Protein AF-A0A7Z8PBB7-F1 (afdb_monomer_lite)

Secondary structure (DSSP, 8-state):
-HHHHHHHHHHHTS-TTT--GGGSTTS-SHHHHHHHHHHHHHHHT-HHHHHHHHHHHHHHHHHHHHHHHHHHHHHHHHHHHHHHHHHTHHHHHHHHHHHHTSTT---HHHHGGGSTTHHHHHHHHHHHHHHHHHHHHHHS--HHHHHHHTSPPSSGGGGGS-GGGHHHHHHHHHHS-HHHHHHHHHHTTSTTHHHHHHHHHHHHHHTT-HHHHHHHHHHHHTTSTTSPPPHHHHHHH--SS-S-TTT-SSTTGGGSHHHHHHS-S---SSHHHHHHHHHHHHHHHHTT----S---SHHHHHHHT---HHHHHHHHHHHHHHTT---EEEEEEEETTEEEEEEEEEEE-STT--EEEEE-TTSS--PPEETT----TT-TTTEEEEEEEEE-SSSEEEEEEEE-SSTTTTEEEE---TTSTT-SS-EEEE---

Sequence (433 aa):
MKELEQKLEPLLAVDVNELALDRISDGTSWPARCLTNLRNAHEQGDAAAIGHWQAEYQAALEWARDLIAWGHLLAQNQLSNLDFQQANSELFQAMVPAYKNLRGGYNPNSHVGRFPAGTNGLYGIW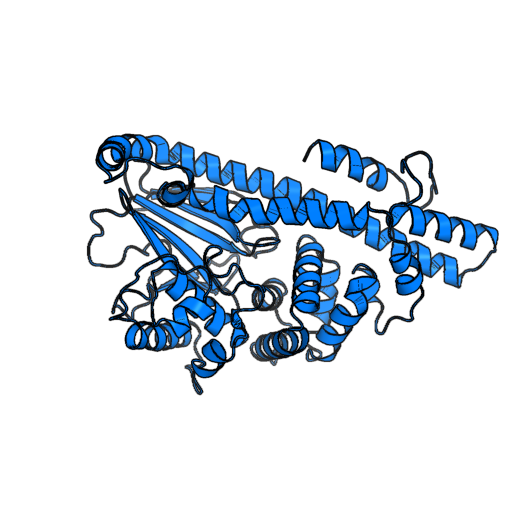NWLEVERQADLLLAPDAQWEELARQPFAHPSVLAVPPPYRASAAQIRQALPPNAQATWEEALSAPYERSFVIAALARYQKVQALEQVADVMTLAAQQWPRQEIPLWALMDALPWRAGDSFAGMEWADRFSPAVSKLMPQRLPNQKPQRFAALHQLVYNRYQQCEYSGLVLTLREALQRNSMDCIRVTDLYGALWRNMGQAGFLPIRQIRAGMGHTIAGLILHPGDRGEVIISMDGMIAENRPRRWPDTAGGGQSGELVCNELFYRGLDGYVFLEGVIVRGSQAGTRIQAAVPWLPGRQEATRSNLDR

pLDDT: mean 86.03, std 11.66, range [42.38, 97.44]

Radius of gyration: 23.0 Å; chains: 1; bounding box: 54×48×70 Å

Structure (mmCIF, N/CA/C/O backbone):
data_AF-A0A7Z8PBB7-F1
#
_entry.id   AF-A0A7Z8PBB7-F1
#
loop_
_atom_site.group_PDB
_atom_site.id
_atom_site.type_symbol
_atom_site.label_atom_id
_atom_site.label_alt_id
_atom_site.label_comp_id
_atom_site.label_asym_id
_atom_site.label_entity_id
_atom_site.label_seq_id
_atom_site.pdbx_PDB_ins_code
_atom_site.Cartn_x
_atom_site.Cartn_y
_atom_site.Cartn_z
_atom_site.occupancy
_atom_site.B_iso_or_equiv
_atom_site.auth_seq_id
_atom_site.auth_comp_id
_atom_site.auth_asym_id
_atom_site.auth_atom_id
_atom_site.pdbx_PDB_model_num
ATOM 1 N N . MET A 1 1 ? 7.089 15.741 9.913 1.00 61.34 1 MET A N 1
ATOM 2 C CA . MET A 1 1 ? 7.617 14.765 10.898 1.00 61.34 1 MET A CA 1
ATOM 3 C C . MET A 1 1 ? 7.914 15.326 12.264 1.00 61.34 1 MET A C 1
ATOM 5 O O . MET A 1 1 ? 7.158 14.979 13.148 1.00 61.34 1 MET A O 1
ATOM 9 N N . LYS A 1 2 ? 8.903 16.205 12.465 1.00 65.19 2 LYS A N 1
ATOM 10 C CA . LYS A 1 2 ? 9.155 16.761 13.812 1.00 65.19 2 LYS A CA 1
ATOM 11 C C . LYS A 1 2 ? 7.915 17.398 14.450 1.00 65.19 2 LYS A C 1
ATOM 13 O O . LYS A 1 2 ? 7.659 17.199 15.623 1.00 65.19 2 LYS A O 1
ATOM 18 N N . GLU A 1 3 ? 7.114 18.108 13.657 1.00 69.38 3 GLU A N 1
ATOM 19 C CA . GLU A 1 3 ? 5.833 18.660 14.116 1.00 69.38 3 GLU A CA 1
ATOM 20 C C . GLU A 1 3 ? 4.801 17.569 14.457 1.00 69.38 3 GLU A C 1
ATOM 22 O O . GLU A 1 3 ? 4.049 17.704 15.415 1.00 69.38 3 GLU A O 1
ATOM 27 N N . LEU A 1 4 ? 4.777 16.468 13.700 1.00 67.06 4 LEU A N 1
ATOM 28 C CA . LEU A 1 4 ? 3.883 15.338 13.951 1.00 67.06 4 LEU A CA 1
ATOM 29 C C . LEU A 1 4 ? 4.285 14.591 15.229 1.00 67.06 4 LEU A C 1
ATOM 31 O O . LEU A 1 4 ? 3.428 14.300 16.052 1.00 67.06 4 LEU A O 1
ATOM 35 N N . GLU A 1 5 ? 5.580 14.335 15.419 1.00 68.94 5 GLU A N 1
ATOM 36 C CA . GLU A 1 5 ? 6.134 13.779 16.658 1.00 68.94 5 GLU A CA 1
ATOM 37 C C . GLU A 1 5 ? 5.790 14.686 17.840 1.00 68.94 5 GLU A C 1
ATOM 39 O O . GLU A 1 5 ? 5.210 14.221 18.808 1.00 68.94 5 GLU A O 1
ATOM 44 N N . GLN A 1 6 ? 5.999 15.999 17.725 1.00 74.69 6 GLN A N 1
ATOM 45 C CA . GLN A 1 6 ? 5.619 16.953 18.772 1.00 74.69 6 GLN A CA 1
ATOM 46 C C . GLN A 1 6 ? 4.121 16.924 19.115 1.00 74.69 6 GLN A C 1
ATOM 48 O O . GLN A 1 6 ? 3.767 17.149 20.270 1.00 74.69 6 GLN A O 1
ATOM 53 N N . LYS A 1 7 ? 3.243 16.649 18.141 1.00 70.69 7 LYS A N 1
ATOM 54 C CA . LYS A 1 7 ? 1.792 16.525 18.360 1.00 70.69 7 LYS A CA 1
ATOM 55 C C . LYS A 1 7 ? 1.391 15.165 18.945 1.00 70.69 7 LYS A C 1
ATOM 57 O O . LYS A 1 7 ? 0.469 15.113 19.753 1.00 70.69 7 LYS A O 1
ATOM 62 N N . LEU A 1 8 ? 2.050 14.075 18.544 1.00 70.38 8 LEU A N 1
ATOM 63 C CA . LEU A 1 8 ? 1.659 12.706 18.902 1.00 70.38 8 LEU A CA 1
ATOM 64 C C . LEU A 1 8 ? 2.425 12.130 20.104 1.00 70.38 8 LEU A C 1
ATOM 66 O O . LEU A 1 8 ? 1.839 11.393 20.890 1.00 70.38 8 LEU A O 1
ATOM 70 N N . GLU A 1 9 ? 3.703 12.456 20.293 1.00 72.06 9 GLU A N 1
ATOM 71 C CA . GLU A 1 9 ? 4.516 11.977 21.424 1.00 72.06 9 GLU A CA 1
ATOM 72 C C . GLU A 1 9 ? 3.904 12.295 22.797 1.00 72.06 9 GLU A C 1
ATOM 74 O O . GLU A 1 9 ? 3.925 11.408 23.655 1.00 72.06 9 GLU A O 1
ATOM 79 N N . PRO A 1 10 ? 3.290 13.475 23.034 1.00 68.25 10 PRO A N 1
ATOM 80 C CA . PRO A 1 10 ? 2.608 13.739 24.296 1.00 68.25 10 PRO A CA 1
ATOM 81 C C . PRO A 1 10 ? 1.477 12.748 24.589 1.00 68.25 10 PRO A C 1
ATOM 83 O O . PRO A 1 10 ? 1.296 12.394 25.750 1.00 68.25 10 PRO A O 1
ATOM 86 N N . LEU A 1 11 ? 0.769 12.252 23.560 1.00 58.66 11 LEU A N 1
ATOM 87 C CA . LEU A 1 11 ? -0.264 11.214 23.705 1.00 58.66 11 LEU A CA 1
ATOM 88 C C . LEU A 1 11 ? 0.345 9.881 24.152 1.00 58.66 11 LEU A C 1
ATOM 90 O O . LEU A 1 11 ? -0.246 9.154 24.944 1.00 58.66 11 LEU A O 1
ATOM 94 N N . LEU A 1 12 ? 1.538 9.558 23.648 1.00 60.19 12 LEU A N 1
ATOM 95 C CA . LEU A 1 12 ? 2.221 8.293 23.922 1.00 60.19 12 LEU A CA 1
ATOM 96 C C . LEU A 1 12 ? 2.935 8.261 25.273 1.00 60.19 12 LEU A C 1
ATOM 98 O O . LEU A 1 12 ? 3.215 7.178 25.783 1.00 60.19 12 LEU A O 1
ATOM 102 N N . ALA A 1 13 ? 3.224 9.431 25.840 1.00 58.62 13 ALA A N 1
ATOM 103 C CA . ALA A 1 13 ? 3.846 9.591 27.149 1.00 58.62 13 ALA A CA 1
ATOM 104 C C . ALA A 1 13 ? 2.844 9.540 28.319 1.00 58.62 13 ALA A C 1
ATOM 106 O O . ALA A 1 13 ? 3.256 9.716 29.467 1.00 58.62 13 ALA A O 1
ATOM 107 N N . VAL A 1 14 ? 1.547 9.357 28.047 1.00 54.78 14 VAL A N 1
ATOM 108 C CA . VAL A 1 14 ? 0.510 9.168 29.070 1.00 54.78 14 VAL A CA 1
ATOM 109 C C . VAL A 1 14 ? 0.409 7.677 29.378 1.00 54.78 14 VAL A C 1
ATOM 111 O O . VAL A 1 14 ? 0.014 6.889 28.517 1.00 54.78 14 VAL A O 1
ATOM 114 N N . ASP A 1 15 ? 0.746 7.282 30.608 1.00 55.44 15 ASP A N 1
ATOM 115 C CA . ASP A 1 15 ? 0.354 5.965 31.105 1.00 55.44 15 ASP A CA 1
ATOM 116 C C . ASP A 1 15 ? -1.181 5.914 31.120 1.00 55.44 15 ASP A C 1
ATOM 118 O O . ASP A 1 15 ? -1.840 6.802 31.667 1.00 55.44 15 ASP A O 1
ATOM 122 N N . VAL A 1 16 ? -1.758 4.882 30.502 1.00 55.69 16 VAL A N 1
ATOM 123 C CA . VAL A 1 16 ? -3.211 4.657 30.466 1.00 55.69 16 VAL A CA 1
ATOM 124 C C . VAL A 1 16 ? -3.789 4.608 31.889 1.00 55.69 16 VAL A C 1
ATOM 126 O O . VAL A 1 16 ? -4.949 4.960 32.091 1.00 55.69 16 VAL A O 1
ATOM 129 N N . ASN A 1 17 ? -2.965 4.256 32.881 1.00 51.62 17 ASN A N 1
ATOM 130 C CA . ASN A 1 17 ? -3.328 4.234 34.294 1.00 51.62 17 ASN A CA 1
ATOM 131 C C . ASN A 1 17 ? -3.241 5.603 34.996 1.00 51.62 17 ASN A C 1
ATOM 133 O O . ASN A 1 17 ? -3.815 5.757 36.071 1.00 51.62 17 ASN A O 1
ATOM 137 N N . GLU A 1 18 ? -2.548 6.597 34.430 1.00 53.00 18 GLU A N 1
ATOM 138 C CA . GLU A 1 18 ? -2.312 7.891 35.094 1.00 53.00 18 GLU A CA 1
ATOM 139 C C . GLU A 1 18 ? -3.319 8.996 34.715 1.00 53.00 18 GLU A C 1
ATOM 141 O O . GLU A 1 18 ? -3.301 10.056 35.334 1.00 53.00 18 GLU A O 1
ATOM 146 N N . LEU A 1 19 ? -4.241 8.772 33.762 1.00 54.50 19 LEU A N 1
ATOM 147 C CA . LEU A 1 19 ? -5.365 9.676 33.409 1.00 54.50 19 LEU A CA 1
ATOM 148 C C . LEU A 1 19 ? -5.005 11.186 33.300 1.00 54.50 19 LEU A C 1
ATOM 150 O O . LEU A 1 19 ? -5.842 12.066 33.553 1.00 54.50 19 LEU A O 1
ATOM 154 N N . ALA A 1 20 ? -3.765 11.503 32.913 1.00 51.34 20 ALA A N 1
ATOM 155 C CA . ALA A 1 20 ? -3.217 12.859 32.922 1.00 51.34 20 ALA A CA 1
ATOM 156 C C . ALA A 1 20 ? -3.634 13.654 31.666 1.00 51.34 20 ALA A C 1
ATOM 158 O O . ALA A 1 20 ? -2.981 13.593 30.625 1.00 51.34 20 ALA A O 1
ATOM 159 N N . LEU A 1 21 ? -4.730 14.416 31.778 1.00 48.84 21 LEU A N 1
ATOM 160 C CA . LEU A 1 21 ? -5.301 15.252 30.705 1.00 48.84 21 LEU A CA 1
ATOM 161 C C . LEU A 1 21 ? -4.411 16.436 30.292 1.00 48.84 21 LEU A C 1
ATOM 163 O O . LEU A 1 21 ? -4.517 16.908 29.162 1.00 48.84 21 LEU A O 1
ATOM 167 N N . ASP A 1 22 ? -3.522 16.898 31.173 1.00 49.25 22 ASP A N 1
ATOM 168 C CA . ASP A 1 22 ? -2.782 18.164 31.030 1.00 49.25 22 ASP A CA 1
ATOM 169 C C . ASP A 1 22 ? -1.828 18.202 29.819 1.00 49.25 22 ASP A C 1
ATOM 171 O O . ASP A 1 22 ? -1.250 19.241 29.502 1.00 49.25 22 ASP A O 1
ATOM 175 N N . ARG A 1 23 ? -1.648 17.064 29.135 1.00 51.09 23 ARG A N 1
ATOM 176 C CA . ARG A 1 23 ? -0.753 16.892 27.983 1.00 51.09 23 ARG A CA 1
ATOM 177 C C . ARG A 1 23 ? -1.466 16.833 26.627 1.00 51.09 23 ARG A C 1
ATOM 179 O O . ARG A 1 23 ? -0.775 16.791 25.613 1.00 51.09 23 ARG A O 1
ATOM 186 N N . ILE A 1 24 ? -2.805 16.851 26.578 1.00 55.78 24 ILE A N 1
ATOM 187 C CA . ILE A 1 24 ? -3.575 16.800 25.320 1.00 55.78 24 ILE A CA 1
ATOM 188 C C . ILE A 1 24 ? -4.295 18.140 25.111 1.00 55.78 24 ILE A C 1
ATOM 190 O O . ILE A 1 24 ? -5.337 18.405 25.702 1.00 55.78 24 ILE A O 1
ATOM 194 N N . SER A 1 25 ? -3.704 19.011 24.291 1.00 51.03 25 SER A N 1
ATOM 195 C CA . SER A 1 25 ? -3.831 20.476 24.380 1.00 51.03 25 SER A CA 1
ATOM 196 C C . SER A 1 25 ? -5.176 21.125 24.006 1.00 51.03 25 SER A C 1
ATOM 198 O O . SER A 1 25 ? -5.250 22.350 24.013 1.00 51.03 25 SER A O 1
ATOM 200 N N . ASP A 1 26 ? -6.238 20.379 23.696 1.00 64.12 26 ASP A N 1
ATOM 201 C CA . ASP A 1 26 ? -7.548 20.985 23.389 1.00 64.12 26 ASP A CA 1
ATOM 202 C C . ASP A 1 26 ? -8.783 20.234 23.915 1.00 64.12 26 ASP A C 1
ATOM 204 O O . ASP A 1 26 ? -9.884 20.775 23.851 1.00 64.12 26 ASP A O 1
ATOM 208 N N . GLY A 1 27 ? -8.643 19.018 24.461 1.00 67.56 27 GLY A N 1
ATOM 209 C CA . GLY A 1 27 ? -9.782 18.224 24.950 1.00 67.56 27 GLY A CA 1
ATOM 210 C C . GLY A 1 27 ? -10.764 17.743 23.866 1.00 67.56 27 GLY A C 1
ATOM 211 O O . GLY A 1 27 ? -11.771 17.117 24.191 1.00 67.56 27 GLY A O 1
ATOM 212 N N . THR A 1 28 ? -10.505 18.027 22.587 1.00 81.12 28 THR A N 1
ATOM 213 C CA . THR A 1 28 ? -11.471 17.835 21.493 1.00 81.12 28 THR A CA 1
ATOM 214 C C . THR A 1 28 ? -11.091 16.760 20.481 1.00 81.12 28 THR A C 1
ATOM 216 O O . THR A 1 28 ? -11.995 16.247 19.811 1.00 81.12 28 THR A O 1
ATOM 219 N N . SER A 1 29 ? -9.809 16.394 20.406 1.00 89.12 29 SER A N 1
ATOM 220 C CA . SER A 1 29 ? -9.313 15.266 19.604 1.00 89.12 29 SER A CA 1
ATOM 221 C C . SER A 1 29 ? -9.924 13.920 20.015 1.00 89.12 29 SER A C 1
ATOM 223 O O . SER A 1 29 ? -10.420 13.758 21.136 1.00 89.12 29 SER A O 1
ATOM 225 N N . TRP A 1 30 ? -9.853 12.916 19.133 1.00 92.25 30 TRP A N 1
ATOM 226 C CA . TRP A 1 30 ? -10.399 11.591 19.435 1.00 92.25 30 TRP A CA 1
ATOM 227 C C . TRP A 1 30 ? -9.779 10.936 20.685 1.00 92.25 30 TRP A C 1
ATOM 229 O O . TRP A 1 30 ? -10.544 10.539 21.572 1.00 92.25 30 TRP A O 1
ATOM 239 N N . PRO A 1 31 ? -8.438 10.888 20.856 1.00 91.62 31 PRO A N 1
ATOM 240 C CA . PRO A 1 31 ? -7.832 10.392 22.093 1.00 91.62 31 PRO A CA 1
ATOM 241 C C . PRO A 1 31 ? -8.311 11.147 23.342 1.00 91.62 31 PRO A C 1
ATOM 243 O O . PRO A 1 31 ? -8.623 10.522 24.355 1.00 91.62 31 PRO A O 1
ATOM 246 N N . ALA A 1 32 ? -8.427 12.480 23.273 1.00 89.62 32 ALA A N 1
ATOM 247 C CA . ALA A 1 32 ? -8.876 13.293 24.404 1.00 89.62 32 ALA A CA 1
ATOM 248 C C . ALA A 1 32 ? -10.331 13.005 24.801 1.00 89.62 32 ALA A C 1
ATOM 250 O O . ALA A 1 32 ? -10.655 12.952 25.991 1.00 89.62 32 ALA A O 1
ATOM 251 N N . ARG A 1 33 ? -11.207 12.779 23.815 1.00 90.75 33 ARG A N 1
ATOM 252 C CA . ARG A 1 33 ? -12.607 12.394 24.044 1.00 90.75 33 ARG A CA 1
ATOM 253 C C . ARG A 1 33 ? -12.724 11.013 24.667 1.00 90.75 33 ARG A C 1
ATOM 255 O O . ARG A 1 33 ? -13.506 10.848 25.603 1.00 90.75 33 ARG A O 1
ATOM 262 N N . CYS A 1 34 ? -11.941 10.044 24.194 1.00 92.62 34 CYS A N 1
ATOM 263 C CA . CYS A 1 34 ? -11.902 8.708 24.791 1.00 92.62 34 CYS A CA 1
ATOM 264 C C . CYS A 1 34 ? -11.470 8.785 26.257 1.00 92.62 34 CYS A C 1
ATOM 266 O O . CYS A 1 34 ? -12.134 8.231 27.128 1.00 92.62 34 CYS A O 1
ATOM 268 N N . LEU A 1 35 ? -10.408 9.545 26.540 1.00 91.00 35 LEU A N 1
ATOM 269 C CA . LEU A 1 35 ? -9.891 9.729 27.893 1.00 91.00 35 LEU A CA 1
ATOM 270 C C . LEU A 1 35 ? -10.889 10.455 28.810 1.00 91.00 35 LEU A C 1
ATOM 272 O O . LEU A 1 35 ? -11.085 10.055 29.955 1.00 91.00 35 LEU A O 1
ATOM 276 N N . THR A 1 36 ? -11.562 11.493 28.307 1.00 90.69 36 THR A N 1
ATOM 277 C CA . THR A 1 36 ? -12.626 12.200 29.040 1.00 90.69 36 THR A CA 1
ATOM 278 C C . THR A 1 36 ? -13.779 11.260 29.389 1.00 90.69 36 THR A C 1
ATOM 280 O O . THR A 1 36 ? -14.215 11.213 30.538 1.00 90.69 36 THR A O 1
ATOM 283 N N . ASN A 1 37 ? -14.252 10.466 28.426 1.00 92.50 37 ASN A N 1
ATOM 284 C CA . ASN A 1 37 ? -15.328 9.508 28.666 1.00 92.50 37 ASN A CA 1
ATOM 285 C C . ASN A 1 37 ? -14.909 8.372 29.612 1.00 92.50 37 ASN A C 1
ATOM 287 O O . ASN A 1 37 ? -15.704 7.966 30.458 1.00 92.50 37 ASN A O 1
ATOM 291 N N . LEU A 1 38 ? -13.657 7.912 29.533 1.00 93.06 38 LEU A N 1
ATOM 292 C CA . LEU A 1 38 ? -13.091 6.943 30.471 1.00 93.06 38 LEU A CA 1
ATOM 293 C C . LEU A 1 38 ? -13.095 7.486 31.909 1.00 93.06 38 LEU A C 1
ATOM 295 O O . LEU A 1 38 ? -13.511 6.786 32.830 1.00 93.06 38 LEU A O 1
ATOM 299 N N . ARG A 1 39 ? -12.697 8.749 32.109 1.00 91.38 39 ARG A N 1
ATOM 300 C CA . ARG A 1 39 ? -12.752 9.410 33.425 1.00 91.38 39 ARG A CA 1
ATOM 301 C C . ARG A 1 39 ? -14.178 9.510 33.955 1.00 91.38 39 ARG A C 1
ATOM 303 O O . ARG A 1 39 ? -14.424 9.111 35.088 1.00 91.38 39 ARG A O 1
ATOM 310 N N . ASN A 1 40 ? -15.115 9.957 33.121 1.00 92.44 40 ASN A N 1
ATOM 311 C CA . ASN A 1 40 ? -16.527 10.038 33.497 1.00 92.44 40 ASN A CA 1
ATOM 312 C C . ASN A 1 40 ? -17.081 8.661 33.902 1.00 92.44 40 ASN A C 1
ATOM 314 O O . ASN A 1 40 ? -17.814 8.554 34.882 1.00 92.44 40 ASN A O 1
ATOM 318 N N . ALA A 1 41 ? -16.702 7.598 33.185 1.00 93.06 41 ALA A N 1
ATOM 319 C CA . ALA A 1 41 ? -17.097 6.231 33.514 1.00 93.06 41 ALA A CA 1
ATOM 320 C C . ALA A 1 41 ? -16.511 5.759 34.860 1.00 93.06 41 ALA A C 1
ATOM 322 O O . ALA A 1 41 ? -17.221 5.136 35.650 1.00 93.06 41 ALA A O 1
ATOM 323 N N . HIS A 1 42 ? -15.252 6.107 35.158 1.00 92.75 42 HIS A N 1
ATOM 324 C CA . HIS A 1 42 ? -14.634 5.855 36.464 1.00 92.75 42 HIS A CA 1
ATOM 325 C C . HIS A 1 42 ? -15.342 6.589 37.606 1.00 92.75 42 HIS A C 1
ATOM 327 O O . HIS A 1 42 ? -15.624 5.977 38.634 1.00 92.75 42 HIS A O 1
ATOM 333 N N . GLU A 1 43 ? -15.667 7.871 37.426 1.00 94.44 43 GLU A N 1
ATOM 334 C CA . GLU A 1 43 ? -16.387 8.676 38.423 1.00 94.44 43 GLU A CA 1
ATOM 335 C C . GLU A 1 43 ? -17.797 8.131 38.702 1.00 94.44 43 GLU A C 1
ATOM 337 O O . GLU A 1 43 ? -18.281 8.197 39.831 1.00 94.44 43 GLU A O 1
ATOM 342 N N . GLN A 1 44 ? -18.440 7.550 37.687 1.00 95.81 44 GLN A N 1
ATOM 343 C CA . GLN A 1 44 ? -19.770 6.944 37.787 1.00 95.81 44 GLN A CA 1
ATOM 344 C C . GLN A 1 44 ? -19.747 5.484 38.267 1.00 95.81 44 GLN A C 1
ATOM 346 O O . GLN A 1 44 ? -20.801 4.930 38.576 1.00 95.81 44 GLN A O 1
ATOM 351 N N . GLY A 1 45 ? -18.573 4.847 38.332 1.00 93.62 45 GLY A N 1
ATOM 352 C CA . GLY A 1 45 ? -18.445 3.426 38.661 1.00 93.62 45 GLY A CA 1
ATOM 353 C C . GLY A 1 45 ? -19.037 2.481 37.605 1.00 93.62 45 GLY A C 1
ATOM 354 O O . GLY A 1 45 ? -19.386 1.346 37.933 1.00 93.62 45 GLY A O 1
ATOM 355 N N . ASP A 1 46 ? -19.166 2.922 36.349 1.00 96.50 46 ASP A N 1
ATOM 356 C CA . ASP A 1 46 ? -19.706 2.110 35.254 1.00 96.50 46 ASP A CA 1
ATOM 357 C C . ASP A 1 46 ? -18.610 1.217 34.654 1.00 96.50 46 ASP A C 1
ATOM 359 O O . ASP A 1 46 ? -17.874 1.608 33.747 1.00 96.50 46 ASP A O 1
ATOM 363 N N . ALA A 1 47 ? -18.505 -0.014 35.160 1.00 93.44 47 ALA A N 1
ATOM 364 C CA . ALA A 1 47 ? -17.504 -0.986 34.719 1.00 93.44 47 ALA A CA 1
ATOM 365 C C . ALA A 1 47 ? -17.561 -1.300 33.212 1.00 93.44 47 ALA A C 1
ATOM 367 O O . ALA A 1 47 ? -16.519 -1.538 32.598 1.00 93.44 47 ALA A O 1
ATOM 368 N N . ALA A 1 48 ? -18.753 -1.298 32.609 1.00 92.56 48 ALA A N 1
ATOM 369 C CA . ALA A 1 48 ? -18.904 -1.584 31.186 1.00 92.56 48 ALA A CA 1
ATOM 370 C C . ALA A 1 48 ? -18.388 -0.413 30.340 1.00 92.56 48 ALA A C 1
ATOM 372 O O . ALA A 1 48 ? -17.622 -0.623 29.396 1.00 92.56 48 ALA A O 1
ATOM 373 N N . ALA A 1 49 ? -18.746 0.818 30.714 1.00 93.19 49 ALA A N 1
ATOM 374 C CA . ALA A 1 49 ? -18.241 2.015 30.054 1.00 93.19 49 ALA A CA 1
ATOM 375 C C . ALA A 1 49 ? -16.726 2.188 30.249 1.00 93.19 49 ALA A C 1
ATOM 377 O O . ALA A 1 49 ? -16.047 2.574 29.300 1.00 93.19 49 ALA A O 1
ATOM 378 N N . ILE A 1 50 ? -16.179 1.847 31.424 1.00 92.00 50 ILE A N 1
ATOM 379 C CA . ILE A 1 50 ? -14.726 1.855 31.672 1.00 92.00 50 ILE A CA 1
ATOM 380 C C . ILE A 1 50 ? -14.016 0.957 30.654 1.00 92.00 50 ILE A C 1
ATOM 382 O O . ILE A 1 50 ? -13.135 1.426 29.936 1.00 92.00 50 ILE A O 1
ATOM 386 N N . GLY A 1 51 ? -14.428 -0.311 30.536 1.00 90.88 51 GLY A N 1
ATOM 387 C CA . GLY A 1 51 ? -13.794 -1.251 29.607 1.00 90.88 51 GLY A CA 1
ATOM 388 C C . GLY A 1 51 ? -13.901 -0.808 28.145 1.00 90.88 51 GLY A C 1
ATOM 389 O O . GLY A 1 51 ? -12.933 -0.909 27.391 1.00 90.88 51 GLY A O 1
ATOM 390 N N . HIS A 1 52 ? -15.056 -0.268 27.751 1.00 93.31 52 HIS A N 1
ATOM 391 C CA . HIS A 1 52 ? -15.268 0.253 26.403 1.00 93.31 52 HIS A CA 1
ATOM 392 C C . HIS A 1 52 ? -14.351 1.445 26.089 1.00 93.31 52 HIS A C 1
ATOM 394 O O . HIS A 1 52 ? -13.578 1.384 25.134 1.00 93.31 52 HIS A O 1
ATOM 400 N N . TRP A 1 53 ? -14.384 2.505 26.902 1.00 93.88 53 TRP A N 1
ATOM 401 C CA . TRP A 1 53 ? -13.602 3.718 26.642 1.00 93.88 53 TRP A CA 1
ATOM 402 C C . TRP A 1 53 ? -12.096 3.511 26.819 1.00 93.88 53 TRP A C 1
ATOM 404 O O . TRP A 1 53 ? -11.305 4.178 26.152 1.00 93.88 53 TRP A O 1
ATOM 414 N N . GLN A 1 54 ? -11.687 2.549 27.649 1.00 93.81 54 GLN A N 1
ATOM 415 C CA . GLN A 1 54 ? -10.297 2.109 27.725 1.00 93.81 54 GLN A CA 1
ATOM 416 C C . GLN A 1 54 ? -9.833 1.489 26.400 1.00 93.81 54 GLN A C 1
ATOM 418 O O . GLN A 1 54 ? -8.757 1.839 25.912 1.00 93.81 54 GLN A O 1
ATOM 423 N N . ALA A 1 55 ? -10.641 0.613 25.794 1.00 93.12 55 ALA A N 1
ATOM 424 C CA . ALA A 1 55 ? -10.319 0.009 24.502 1.00 93.12 55 ALA A CA 1
ATOM 425 C C . ALA A 1 55 ? -10.270 1.055 23.374 1.00 93.12 55 ALA A C 1
ATOM 427 O O . ALA A 1 55 ? -9.361 1.021 22.546 1.00 93.12 55 ALA A O 1
ATOM 428 N N . GLU A 1 56 ? -11.197 2.017 23.377 1.00 94.75 56 GLU A N 1
ATOM 429 C CA . GLU A 1 56 ? -11.205 3.146 22.436 1.00 94.75 56 GLU A CA 1
ATOM 430 C C . GLU A 1 56 ? -9.936 3.999 22.542 1.00 94.75 56 GLU A C 1
ATOM 432 O O . GLU A 1 56 ? -9.280 4.294 21.538 1.00 94.75 56 GLU A O 1
ATOM 437 N N . TYR A 1 57 ? -9.553 4.356 23.771 1.00 94.00 57 TYR A N 1
ATOM 438 C CA . TYR A 1 57 ? -8.347 5.135 24.020 1.00 94.00 57 TYR A CA 1
ATOM 439 C C . TYR A 1 57 ? -7.090 4.371 23.593 1.00 94.00 57 TYR A C 1
ATOM 441 O O . TYR A 1 57 ? -6.237 4.921 22.897 1.00 94.00 57 TYR A O 1
ATOM 449 N N . GLN A 1 58 ? -6.995 3.083 23.937 1.00 93.12 58 GLN A N 1
ATOM 450 C CA . GLN A 1 58 ? -5.874 2.243 23.527 1.00 93.12 58 GLN A CA 1
ATOM 451 C C . GLN A 1 58 ? -5.765 2.142 22.000 1.00 93.12 58 GLN A C 1
ATOM 453 O O . GLN A 1 58 ? -4.673 2.334 21.464 1.00 93.12 58 GLN A O 1
ATOM 458 N N . ALA A 1 59 ? -6.873 1.904 21.293 1.00 94.69 59 ALA A N 1
ATOM 459 C CA . ALA A 1 59 ? -6.885 1.847 19.833 1.00 94.69 59 ALA A CA 1
ATOM 460 C C . ALA A 1 59 ? -6.412 3.169 19.204 1.00 94.69 59 ALA A C 1
ATOM 462 O O . ALA A 1 59 ? -5.624 3.161 18.255 1.00 94.69 59 ALA A O 1
ATOM 463 N N . ALA A 1 60 ? -6.825 4.309 19.767 1.00 94.00 60 ALA A N 1
ATOM 464 C CA . ALA A 1 60 ? -6.382 5.626 19.319 1.00 94.00 60 ALA A CA 1
ATOM 465 C C . ALA A 1 60 ? -4.865 5.833 19.514 1.00 94.00 60 ALA A C 1
ATOM 467 O O . ALA A 1 60 ? -4.188 6.331 18.611 1.00 94.00 60 ALA A O 1
ATOM 468 N N . LEU A 1 61 ? -4.307 5.402 20.653 1.00 93.19 61 LEU A N 1
ATOM 469 C CA . LEU A 1 61 ? -2.861 5.456 20.909 1.00 93.19 61 LEU A CA 1
ATOM 470 C C . LEU A 1 61 ? -2.074 4.525 19.984 1.00 93.19 61 LEU A C 1
ATOM 472 O O . LEU A 1 61 ? -1.012 4.891 19.484 1.00 93.19 61 LEU A O 1
ATOM 476 N N . GLU A 1 62 ? -2.572 3.316 19.748 1.00 93.81 62 GLU A N 1
ATOM 477 C CA . GLU A 1 62 ? -1.925 2.361 18.854 1.00 93.81 62 GLU A CA 1
ATOM 478 C C . GLU A 1 62 ? -1.935 2.840 17.399 1.00 93.81 62 GLU A C 1
ATOM 480 O O . GLU A 1 62 ? -0.941 2.657 16.695 1.00 93.81 62 GLU A O 1
ATOM 485 N N . TRP A 1 63 ? -3.005 3.504 16.956 1.00 94.88 63 TRP A N 1
ATOM 486 C CA . TRP A 1 63 ? -3.035 4.168 15.656 1.00 94.88 63 TRP A CA 1
ATOM 487 C C . TRP A 1 63 ? -2.027 5.325 15.587 1.00 94.88 63 TRP A C 1
ATOM 489 O O . TRP A 1 63 ? -1.267 5.402 14.625 1.00 94.88 63 TRP A O 1
ATOM 499 N N . ALA A 1 64 ? -1.918 6.156 16.630 1.00 94.06 64 ALA A N 1
ATOM 500 C CA . ALA A 1 64 ? -0.896 7.205 16.698 1.00 94.06 64 ALA A CA 1
ATOM 501 C C . ALA A 1 64 ? 0.534 6.641 16.585 1.00 94.06 64 ALA A C 1
ATOM 503 O O . ALA A 1 64 ? 1.346 7.161 15.818 1.00 94.06 64 ALA A O 1
ATOM 504 N N . ARG A 1 65 ? 0.841 5.552 17.310 1.00 94.31 65 ARG A N 1
ATOM 505 C CA . ARG A 1 65 ? 2.140 4.854 17.214 1.00 94.31 65 ARG A CA 1
ATOM 506 C C . ARG A 1 65 ? 2.406 4.362 15.799 1.00 94.31 65 ARG A C 1
ATOM 508 O O . ARG A 1 65 ? 3.525 4.496 15.310 1.00 94.31 65 ARG A O 1
ATOM 515 N N . ASP A 1 66 ? 1.384 3.816 15.151 1.00 96.69 66 ASP A N 1
ATOM 516 C CA . ASP A 1 66 ? 1.491 3.299 13.793 1.00 96.69 66 ASP A CA 1
ATOM 517 C C . ASP A 1 66 ? 1.811 4.406 12.774 1.00 96.69 66 ASP A C 1
ATOM 519 O O . ASP A 1 66 ? 2.672 4.233 11.912 1.00 96.69 66 ASP A O 1
ATOM 523 N N . LEU A 1 67 ? 1.203 5.588 12.923 1.00 95.88 67 LEU A N 1
ATOM 524 C CA . LEU A 1 67 ? 1.497 6.761 12.090 1.00 95.88 67 LEU A CA 1
ATOM 525 C C . LEU A 1 67 ? 2.928 7.282 12.284 1.00 95.88 67 LEU A C 1
ATOM 527 O O . LEU A 1 67 ? 3.589 7.645 11.308 1.00 95.88 67 LEU A O 1
ATOM 531 N N . ILE A 1 68 ? 3.438 7.282 13.519 1.00 93.19 68 ILE A N 1
ATOM 532 C CA . ILE A 1 68 ? 4.842 7.628 13.796 1.00 93.19 68 ILE A CA 1
ATOM 533 C C . ILE A 1 68 ? 5.776 6.605 13.146 1.00 93.19 68 ILE A C 1
ATOM 535 O O . ILE A 1 68 ? 6.727 6.998 12.469 1.00 93.19 68 ILE A O 1
ATOM 539 N N . ALA A 1 69 ? 5.485 5.308 13.292 1.00 95.31 69 ALA A N 1
ATOM 540 C CA . ALA A 1 69 ? 6.275 4.241 12.685 1.00 95.31 69 ALA A CA 1
ATOM 541 C C . ALA A 1 69 ? 6.320 4.374 11.154 1.00 95.31 69 ALA A C 1
ATOM 543 O O . ALA A 1 69 ? 7.394 4.248 10.557 1.00 95.31 69 ALA A O 1
ATOM 544 N N . TRP A 1 70 ? 5.187 4.698 10.520 1.00 96.06 70 TRP A N 1
ATOM 545 C CA . TRP A 1 70 ? 5.125 5.049 9.100 1.00 96.06 70 TRP A CA 1
ATOM 546 C C . TRP A 1 70 ? 6.012 6.245 8.769 1.00 96.06 70 TRP A C 1
ATOM 548 O O . TRP A 1 70 ? 6.796 6.178 7.826 1.00 96.06 70 TRP A O 1
ATOM 558 N N . GLY A 1 71 ? 5.945 7.322 9.548 1.00 94.62 71 GLY A N 1
ATOM 559 C CA . GLY A 1 71 ? 6.781 8.495 9.325 1.00 94.62 71 GLY A CA 1
ATOM 560 C C . GLY A 1 71 ? 8.285 8.208 9.438 1.00 94.62 71 GLY A C 1
ATOM 561 O O . GLY A 1 71 ? 9.062 8.640 8.585 1.00 94.62 71 GLY A O 1
ATOM 562 N N . HIS A 1 72 ? 8.714 7.432 10.437 1.00 94.94 72 HIS A N 1
ATOM 563 C CA . HIS A 1 72 ? 10.110 6.989 10.561 1.00 94.94 72 HIS A CA 1
ATOM 564 C C . HIS A 1 72 ? 10.540 6.135 9.377 1.00 94.94 72 HIS A C 1
ATOM 566 O O . HIS A 1 72 ? 11.605 6.371 8.802 1.00 94.94 72 HIS A O 1
ATOM 572 N N . LEU A 1 73 ? 9.697 5.189 8.970 1.00 95.69 73 LEU A N 1
ATOM 573 C CA . LEU A 1 73 ? 9.976 4.347 7.820 1.00 95.69 73 LEU A CA 1
ATOM 574 C C . LEU A 1 73 ? 10.099 5.165 6.535 1.00 95.69 73 LEU A C 1
ATOM 576 O O . LEU A 1 73 ? 11.034 4.948 5.775 1.00 95.69 73 LEU A O 1
ATOM 580 N N . LEU A 1 74 ? 9.185 6.099 6.272 1.00 95.00 74 LEU A N 1
ATOM 581 C CA . LEU A 1 74 ? 9.227 6.919 5.061 1.00 95.00 74 LEU A CA 1
ATOM 582 C C . LEU A 1 74 ? 10.492 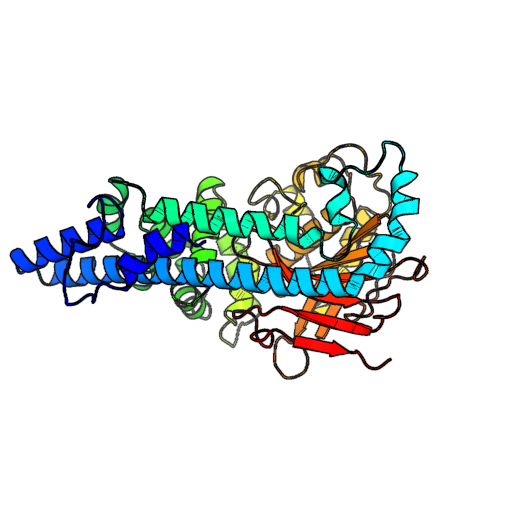7.784 5.014 1.00 95.00 74 LEU A C 1
ATOM 584 O O . LEU A 1 74 ? 11.082 7.946 3.944 1.00 95.00 74 LEU A O 1
ATOM 588 N N . ALA A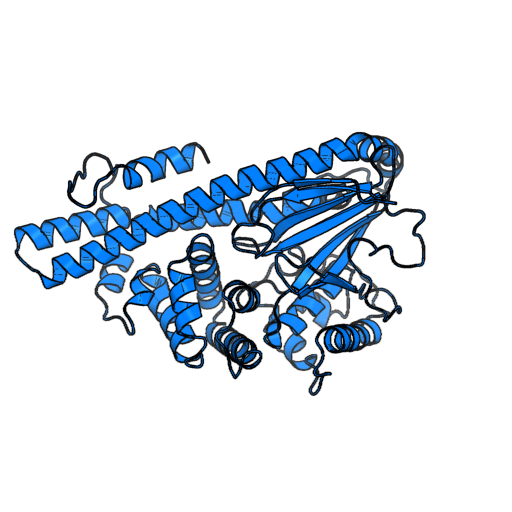 1 75 ? 10.959 8.282 6.163 1.00 94.19 75 ALA A N 1
ATOM 589 C CA . ALA A 1 75 ? 12.241 8.973 6.253 1.00 94.19 75 ALA A CA 1
ATOM 590 C C . ALA A 1 75 ? 13.415 8.035 5.924 1.00 94.19 75 ALA A C 1
ATOM 592 O O . ALA A 1 75 ? 14.253 8.377 5.091 1.00 94.19 75 ALA A O 1
ATOM 593 N N . GLN A 1 76 ? 13.457 6.837 6.515 1.00 94.94 76 GLN A N 1
ATOM 594 C CA . GLN A 1 76 ? 14.495 5.836 6.234 1.00 94.94 76 GLN A CA 1
ATOM 595 C C . GLN A 1 76 ? 14.478 5.379 4.769 1.00 94.94 76 GLN A C 1
ATOM 597 O O . GLN A 1 76 ? 15.523 5.308 4.127 1.00 94.94 76 GLN A O 1
ATOM 602 N N . ASN A 1 77 ? 13.292 5.136 4.213 1.00 95.19 77 ASN A N 1
ATOM 603 C CA . ASN A 1 77 ? 13.098 4.754 2.821 1.00 95.19 77 ASN A CA 1
ATOM 604 C C . ASN A 1 77 ? 13.617 5.841 1.871 1.00 95.19 77 ASN A C 1
ATOM 606 O O . ASN A 1 77 ? 14.317 5.544 0.902 1.00 95.19 77 ASN A O 1
ATOM 610 N N . GLN A 1 78 ? 13.341 7.112 2.185 1.00 93.81 78 GLN A N 1
ATOM 611 C CA . GLN A 1 78 ? 13.865 8.240 1.425 1.00 93.81 78 GLN A CA 1
ATOM 612 C C . GLN A 1 78 ? 15.391 8.340 1.522 1.00 93.81 78 GLN A C 1
ATOM 614 O O . GLN A 1 78 ? 16.027 8.643 0.515 1.00 93.81 78 GLN A O 1
ATOM 619 N N . LEU A 1 79 ? 15.989 8.058 2.684 1.00 94.56 79 LEU A N 1
ATOM 620 C CA . LEU A 1 79 ? 17.447 8.003 2.831 1.00 94.56 79 LEU A CA 1
ATOM 621 C C . LEU A 1 79 ? 18.056 6.889 1.969 1.00 94.56 79 LEU A C 1
ATOM 623 O O . LEU A 1 79 ? 18.972 7.172 1.205 1.00 94.56 79 LEU A O 1
ATOM 627 N N . SER A 1 80 ? 17.497 5.673 1.975 1.00 95.69 80 SER A N 1
ATOM 628 C CA . SER A 1 80 ? 17.958 4.592 1.084 1.00 95.69 80 SER A CA 1
ATOM 629 C C . SER A 1 80 ? 17.830 4.960 -0.400 1.00 95.69 80 SER A C 1
ATOM 631 O O . SER A 1 80 ? 18.701 4.636 -1.208 1.00 95.69 80 SER A O 1
ATOM 633 N N . ASN A 1 81 ? 16.764 5.672 -0.771 1.00 93.88 81 ASN A N 1
ATOM 634 C CA . ASN A 1 81 ? 16.590 6.180 -2.128 1.00 93.88 81 ASN A CA 1
ATOM 635 C C . ASN A 1 81 ? 17.622 7.273 -2.478 1.00 93.88 81 ASN A C 1
ATOM 637 O O . ASN A 1 81 ? 18.133 7.298 -3.595 1.00 93.88 81 ASN A O 1
ATOM 641 N N . LEU A 1 82 ? 17.977 8.153 -1.535 1.00 93.31 82 LEU A N 1
ATOM 642 C CA . LEU A 1 82 ? 19.038 9.151 -1.714 1.00 93.31 82 LEU A CA 1
ATOM 643 C C . LEU A 1 82 ? 20.427 8.508 -1.812 1.00 93.31 82 LEU A C 1
ATOM 645 O O . LEU A 1 82 ? 21.217 8.927 -2.654 1.00 93.31 82 LEU A O 1
ATOM 649 N N . ASP A 1 83 ? 20.705 7.459 -1.037 1.00 95.06 83 ASP A N 1
ATOM 650 C CA . ASP A 1 83 ? 21.938 6.672 -1.160 1.00 95.06 83 ASP A CA 1
ATOM 651 C C . ASP A 1 83 ? 22.042 6.040 -2.554 1.00 95.06 83 ASP A C 1
ATOM 653 O O . ASP A 1 83 ? 23.101 6.067 -3.193 1.00 95.06 83 ASP A O 1
ATOM 657 N N . PHE A 1 84 ? 20.923 5.520 -3.072 1.00 94.50 84 PHE A N 1
ATOM 658 C CA . PHE A 1 84 ? 20.847 5.027 -4.444 1.00 94.50 84 PHE A CA 1
ATOM 659 C C . PHE A 1 84 ? 21.076 6.147 -5.459 1.00 94.50 84 PHE A C 1
ATOM 661 O O . PHE A 1 84 ? 21.869 5.981 -6.387 1.00 94.50 84 PHE A O 1
ATOM 668 N N . GLN A 1 85 ? 20.465 7.315 -5.264 1.00 92.19 85 GLN A N 1
ATOM 669 C CA . GLN A 1 85 ? 20.697 8.483 -6.110 1.00 92.19 85 GLN A CA 1
ATOM 670 C C . GLN A 1 85 ? 22.176 8.898 -6.125 1.00 92.19 85 GLN A C 1
ATOM 672 O O . GLN A 1 85 ? 22.742 9.138 -7.193 1.00 92.19 85 GLN A O 1
ATOM 677 N N . GLN A 1 86 ? 22.817 8.939 -4.955 1.00 93.00 86 GLN A N 1
ATOM 678 C CA . GLN A 1 86 ? 24.223 9.293 -4.788 1.00 93.00 86 GLN A CA 1
ATOM 679 C C . GLN A 1 86 ? 25.138 8.305 -5.520 1.00 93.00 86 GLN A C 1
ATOM 681 O O . GLN A 1 86 ? 26.053 8.724 -6.236 1.00 93.00 86 GLN A O 1
ATOM 686 N N . ALA A 1 87 ? 24.864 7.004 -5.400 1.00 92.50 87 ALA A N 1
ATOM 687 C CA . ALA A 1 87 ? 25.598 5.962 -6.115 1.00 92.50 87 ALA A CA 1
ATOM 688 C C . ALA A 1 87 ? 25.444 6.069 -7.648 1.00 92.50 87 ALA A C 1
ATOM 690 O O . ALA A 1 87 ? 26.316 5.622 -8.387 1.00 92.50 87 ALA A O 1
ATOM 691 N N . ASN A 1 88 ? 24.387 6.724 -8.138 1.00 89.69 88 ASN A N 1
ATOM 692 C CA . ASN A 1 88 ? 24.163 7.004 -9.558 1.00 89.69 88 ASN A CA 1
ATOM 693 C C . ASN A 1 88 ? 24.651 8.402 -10.009 1.00 89.69 88 ASN A C 1
ATOM 695 O O . ASN A 1 88 ? 24.348 8.825 -11.126 1.00 89.69 88 ASN A O 1
ATOM 699 N N . SER A 1 89 ? 25.388 9.152 -9.183 1.00 86.56 89 SER A N 1
ATOM 700 C CA . SER A 1 89 ? 25.757 10.555 -9.464 1.00 86.56 89 SER A CA 1
ATOM 701 C C . SER A 1 89 ? 26.475 10.780 -10.807 1.00 86.56 89 SER A C 1
ATOM 703 O O . SER A 1 89 ? 26.162 11.739 -11.516 1.00 86.56 89 SER A O 1
ATOM 705 N N . GLU A 1 90 ? 27.373 9.880 -11.215 1.00 82.38 90 GLU A N 1
ATOM 706 C CA . GLU A 1 90 ? 28.038 9.935 -12.530 1.00 82.38 90 GLU A CA 1
ATOM 707 C C . GLU A 1 90 ? 27.040 9.843 -13.692 1.00 82.38 90 GLU A C 1
ATOM 709 O O . GLU A 1 90 ? 27.172 10.531 -14.705 1.00 82.38 90 GLU A O 1
ATOM 714 N N . LEU A 1 91 ? 26.003 9.018 -13.537 1.00 75.00 91 LEU A N 1
ATOM 715 C CA . LEU A 1 91 ? 24.983 8.804 -14.558 1.00 75.00 91 LEU A CA 1
ATOM 716 C C . LEU A 1 91 ? 24.104 10.044 -14.710 1.00 75.00 91 LEU A C 1
ATOM 718 O O . LEU A 1 91 ? 23.769 10.423 -15.831 1.00 75.00 91 LEU A O 1
ATOM 722 N N . PHE A 1 92 ? 23.795 10.736 -13.609 1.00 74.25 92 PHE A N 1
ATOM 723 C CA . PHE A 1 92 ? 23.157 12.051 -13.671 1.00 74.25 92 PHE A CA 1
ATOM 724 C C . PHE A 1 92 ? 23.978 13.031 -14.508 1.00 74.25 92 PHE A C 1
ATOM 726 O O . PHE A 1 92 ? 23.436 13.633 -15.434 1.00 74.25 92 PHE A O 1
ATOM 733 N N . GLN A 1 93 ? 25.278 13.159 -14.224 1.00 74.75 93 GLN A N 1
ATOM 734 C CA . GLN A 1 93 ? 26.171 14.067 -14.949 1.00 74.75 93 GLN A CA 1
ATOM 735 C C . GLN A 1 93 ? 26.258 13.717 -16.439 1.00 74.75 93 GLN A C 1
ATOM 737 O O . GLN A 1 93 ? 26.165 14.608 -17.286 1.00 74.75 93 GLN A O 1
ATOM 742 N N . ALA A 1 94 ? 26.359 12.426 -16.763 1.00 71.25 94 ALA A N 1
ATOM 743 C CA . ALA A 1 94 ? 26.418 11.940 -18.137 1.00 71.25 94 ALA A CA 1
ATOM 744 C C . ALA A 1 94 ? 25.131 12.218 -18.931 1.00 71.25 94 ALA A C 1
ATOM 746 O O . ALA A 1 94 ? 25.190 12.412 -20.144 1.00 71.25 94 ALA A O 1
ATOM 747 N N . MET A 1 95 ? 23.970 12.270 -18.271 1.00 72.06 95 MET A N 1
ATOM 748 C CA . MET A 1 95 ? 22.695 12.536 -18.940 1.00 72.06 95 MET A CA 1
ATOM 749 C C . MET A 1 95 ? 22.374 14.034 -19.100 1.00 72.06 95 MET A C 1
ATOM 751 O O . MET A 1 95 ? 21.546 14.386 -19.942 1.00 72.06 95 MET A O 1
ATOM 755 N N . VAL A 1 96 ? 23.029 14.942 -18.358 1.00 69.38 96 VAL A N 1
ATOM 756 C CA . VAL A 1 96 ? 22.801 16.404 -18.460 1.00 69.38 96 VAL A CA 1
ATOM 757 C C . VAL A 1 96 ? 22.842 16.926 -19.911 1.00 69.38 96 VAL A C 1
ATOM 759 O O . VAL A 1 96 ? 21.948 17.695 -20.276 1.00 69.38 96 VAL A O 1
ATOM 762 N N . PRO A 1 97 ? 23.805 16.537 -20.776 1.00 69.38 97 PRO A N 1
ATOM 763 C CA . PRO A 1 97 ? 23.836 16.988 -22.169 1.00 69.38 97 PRO A CA 1
ATOM 764 C C . PRO A 1 97 ? 22.625 16.524 -22.990 1.00 69.38 97 PRO A C 1
ATOM 766 O O . PRO A 1 97 ? 22.057 17.323 -23.732 1.00 69.38 97 PRO A O 1
ATOM 769 N N . ALA A 1 98 ? 22.187 15.270 -22.824 1.00 66.88 98 ALA A N 1
ATOM 770 C CA . ALA A 1 98 ? 21.002 14.743 -23.505 1.00 66.88 98 ALA A CA 1
ATOM 771 C C . ALA A 1 98 ? 19.735 15.525 -23.111 1.00 66.88 98 ALA A C 1
ATOM 773 O O . ALA A 1 98 ? 18.882 15.800 -23.952 1.00 66.88 98 ALA A O 1
ATOM 774 N N . TYR A 1 99 ? 19.656 15.971 -21.853 1.00 65.69 99 TYR A N 1
ATOM 775 C CA . TYR A 1 99 ? 18.531 16.755 -21.343 1.00 65.69 99 TYR A CA 1
ATOM 776 C C . TYR A 1 99 ? 18.531 18.224 -21.771 1.00 65.69 99 TYR A C 1
ATOM 778 O O . TYR A 1 99 ? 17.458 18.778 -22.008 1.00 65.69 99 TYR A O 1
ATOM 786 N N . LYS A 1 100 ? 19.704 18.850 -21.934 1.00 67.44 100 LYS A N 1
ATOM 787 C CA . LYS A 1 100 ? 19.814 20.195 -22.536 1.00 67.44 100 LYS A CA 1
ATOM 788 C C . LYS A 1 100 ? 19.266 20.230 -23.964 1.00 67.44 100 LYS A C 1
ATOM 790 O O . LYS A 1 100 ? 18.742 21.254 -24.388 1.00 67.44 100 LYS A O 1
ATOM 795 N N . ASN A 1 101 ? 19.354 19.102 -24.665 1.00 67.00 101 ASN A N 1
ATOM 796 C CA . ASN A 1 101 ? 18.913 18.953 -26.047 1.00 67.00 101 ASN A CA 1
ATOM 797 C C . ASN A 1 101 ? 17.466 18.441 -26.178 1.00 67.00 101 ASN A C 1
ATOM 799 O O . ASN A 1 101 ? 16.995 18.244 -27.299 1.00 67.00 101 ASN A O 1
ATOM 803 N N . LEU A 1 102 ? 16.738 18.230 -25.070 1.00 67.75 102 LEU A N 1
ATOM 804 C CA . LEU A 1 102 ? 15.312 17.918 -25.145 1.00 67.75 102 LEU A CA 1
ATOM 805 C C . LEU A 1 102 ? 14.556 19.089 -25.776 1.00 67.75 102 LEU A C 1
ATOM 807 O O . LEU A 1 102 ? 14.728 20.247 -25.394 1.00 67.75 102 LEU A O 1
ATOM 811 N N . ARG A 1 103 ? 13.659 18.783 -26.715 1.00 63.25 103 ARG A N 1
ATOM 812 C CA . ARG A 1 103 ? 12.743 19.771 -27.291 1.00 63.25 103 ARG A CA 1
ATOM 813 C C . ARG A 1 103 ? 11.857 20.334 -26.171 1.00 63.25 103 ARG A C 1
ATOM 815 O O . ARG A 1 103 ? 11.034 19.609 -25.625 1.00 63.25 103 ARG A O 1
ATOM 822 N N . GLY A 1 104 ? 12.050 21.607 -25.821 1.00 70.50 104 GLY A N 1
ATOM 823 C CA . GLY A 1 104 ? 11.382 22.261 -24.682 1.00 70.50 104 GLY A CA 1
ATOM 824 C C . GLY A 1 104 ? 12.199 22.306 -23.381 1.00 70.50 104 GLY A C 1
ATOM 825 O O . GLY A 1 104 ? 11.723 22.858 -22.394 1.00 70.50 104 GLY A O 1
ATOM 826 N N . GLY A 1 105 ? 13.429 21.782 -23.382 1.00 73.81 105 GLY A N 1
ATOM 827 C CA . GLY A 1 105 ? 14.340 21.801 -22.240 1.00 73.81 105 GLY A CA 1
ATOM 828 C C . GLY A 1 105 ? 13.984 20.806 -21.132 1.00 73.81 105 GLY A C 1
ATOM 829 O O . GLY A 1 105 ? 13.051 20.005 -21.223 1.00 73.81 105 GLY A O 1
ATOM 830 N N . TYR A 1 106 ? 14.768 20.844 -20.057 1.00 74.00 106 TYR A N 1
ATOM 831 C CA . TYR A 1 106 ? 14.490 20.076 -18.851 1.00 74.00 106 TYR A CA 1
ATOM 832 C C . TYR A 1 106 ? 13.363 20.728 -18.037 1.00 74.00 106 TYR A C 1
ATOM 834 O O . TYR A 1 106 ? 13.488 21.878 -17.625 1.00 74.00 106 TYR A O 1
ATOM 842 N N . ASN A 1 107 ? 12.297 19.974 -17.754 1.00 75.00 107 ASN A N 1
ATOM 843 C CA . ASN A 1 107 ? 11.260 20.348 -16.802 1.00 75.00 107 ASN A CA 1
ATOM 844 C C . ASN A 1 107 ? 11.274 19.353 -15.625 1.00 75.00 107 ASN A C 1
ATOM 846 O O . ASN A 1 107 ? 10.956 18.178 -15.831 1.00 75.00 107 ASN A O 1
ATOM 850 N N . PRO A 1 108 ? 11.616 19.788 -14.399 1.00 70.44 108 PRO A N 1
ATOM 851 C CA . PRO A 1 108 ? 11.675 18.895 -13.245 1.00 70.44 108 PRO A CA 1
ATOM 852 C C . PRO A 1 108 ? 10.335 18.214 -12.952 1.00 70.44 108 PRO A C 1
ATOM 854 O O . PRO A 1 108 ? 10.321 17.046 -12.577 1.00 70.44 108 PRO A O 1
ATOM 857 N N . ASN A 1 109 ? 9.212 18.878 -13.224 1.00 67.00 109 ASN A N 1
ATOM 858 C CA . ASN A 1 109 ? 7.885 18.351 -12.910 1.00 67.00 109 ASN A CA 1
ATOM 859 C C . ASN A 1 109 ? 7.472 17.186 -13.821 1.00 67.00 109 ASN A C 1
ATOM 861 O O . ASN A 1 109 ? 6.717 16.319 -13.396 1.00 67.00 109 ASN A O 1
ATOM 865 N N . SER A 1 110 ? 7.959 17.141 -15.065 1.00 71.19 110 SER A N 1
ATOM 866 C CA . SER A 1 110 ? 7.608 16.086 -16.030 1.00 71.19 110 SER A CA 1
ATOM 867 C C . SER A 1 110 ? 8.736 15.088 -16.289 1.00 71.19 110 SER A C 1
ATOM 869 O O . SER A 1 110 ? 8.504 14.043 -16.899 1.00 71.19 110 SER A O 1
ATOM 871 N N . HIS A 1 111 ? 9.969 15.400 -15.877 1.00 78.31 111 HIS A N 1
ATOM 872 C CA . HIS A 1 111 ? 11.148 14.590 -16.189 1.00 78.31 111 HIS A CA 1
ATOM 873 C C . HIS A 1 111 ? 11.818 13.958 -14.964 1.00 78.31 111 HIS A C 1
ATOM 875 O O . HIS A 1 111 ? 12.691 13.119 -15.165 1.00 78.31 111 HIS A O 1
ATOM 881 N N . VAL A 1 112 ? 11.418 14.276 -13.723 1.00 79.44 112 VAL A N 1
ATOM 882 C CA . VAL A 1 112 ? 12.066 13.701 -12.525 1.00 79.44 112 VAL A CA 1
ATOM 883 C C . VAL A 1 112 ? 12.014 12.164 -12.492 1.00 79.44 112 VAL A C 1
ATOM 885 O O . VAL A 1 112 ? 13.004 11.524 -12.157 1.00 79.44 112 VAL A O 1
ATOM 888 N N . GLY A 1 113 ? 10.934 11.539 -12.973 1.00 78.88 113 GLY A N 1
ATOM 889 C CA . GLY A 1 113 ? 10.830 10.074 -13.088 1.00 78.88 113 GLY A CA 1
ATOM 890 C C . GLY A 1 113 ? 11.714 9.435 -14.175 1.00 78.88 113 GLY A C 1
ATOM 891 O O . GLY A 1 113 ? 11.571 8.245 -14.463 1.00 78.88 113 GLY A O 1
ATOM 892 N N . ARG A 1 114 ? 12.573 10.212 -14.851 1.00 81.00 114 ARG A N 1
ATOM 893 C CA . ARG A 1 114 ? 13.574 9.730 -15.823 1.00 81.00 114 ARG A CA 1
ATOM 894 C C . ARG A 1 114 ? 14.972 9.622 -15.216 1.00 81.00 114 ARG A C 1
ATOM 896 O O . ARG A 1 114 ? 15.908 9.269 -15.928 1.00 81.00 114 ARG A O 1
ATOM 903 N N . PHE A 1 115 ? 15.123 9.941 -13.933 1.00 82.88 115 PHE A N 1
ATOM 904 C CA . PHE A 1 115 ? 16.392 9.817 -13.237 1.00 82.88 115 PHE A CA 1
ATOM 905 C C . PHE A 1 115 ? 16.388 8.669 -12.234 1.00 82.88 115 PHE A C 1
ATOM 907 O O . PHE A 1 115 ? 15.334 8.395 -11.653 1.00 82.88 115 PHE A O 1
ATOM 914 N N . PRO A 1 116 ? 17.568 8.082 -11.963 1.00 86.75 116 PRO A N 1
ATOM 915 C CA . PRO A 1 116 ? 17.743 7.174 -10.843 1.00 86.75 116 PRO A CA 1
ATOM 916 C C . PRO A 1 116 ? 17.221 7.805 -9.549 1.00 86.75 116 PRO A C 1
ATOM 918 O O . PRO A 1 116 ? 17.528 8.964 -9.265 1.00 86.75 116 PRO A O 1
ATOM 921 N N . ALA A 1 117 ? 16.430 7.058 -8.784 1.00 87.50 117 ALA A N 1
ATOM 922 C CA . ALA A 1 117 ? 15.766 7.470 -7.546 1.00 87.50 117 ALA A CA 1
ATOM 923 C C . ALA A 1 117 ? 14.736 8.614 -7.677 1.00 87.50 117 ALA A C 1
ATOM 925 O O . ALA A 1 117 ? 14.096 8.991 -6.691 1.00 87.50 117 ALA A O 1
ATOM 926 N N . GLY A 1 118 ? 14.520 9.163 -8.877 1.00 85.25 118 GLY A N 1
ATOM 927 C CA . GLY A 1 118 ? 13.590 10.273 -9.085 1.00 85.25 118 GLY A CA 1
ATOM 928 C C . GLY A 1 118 ? 12.122 9.856 -8.979 1.00 85.25 118 GLY A C 1
ATOM 929 O O . GLY A 1 118 ? 11.279 10.638 -8.538 1.00 85.25 118 GLY A O 1
ATOM 930 N N . THR A 1 119 ? 11.813 8.603 -9.320 1.00 83.12 119 THR A N 1
ATOM 931 C CA . THR A 1 119 ? 10.451 8.052 -9.263 1.00 83.12 119 THR A CA 1
ATOM 932 C C . THR A 1 119 ? 9.933 7.963 -7.827 1.00 83.12 119 THR A C 1
ATOM 934 O O . THR A 1 119 ? 8.786 8.325 -7.568 1.00 83.12 119 THR A O 1
ATOM 937 N N . ASN A 1 120 ? 10.786 7.578 -6.868 1.00 81.25 120 ASN A N 1
ATOM 938 C CA . ASN A 1 120 ? 10.385 7.484 -5.464 1.00 81.25 120 ASN A CA 1
ATOM 939 C C . ASN A 1 120 ? 9.972 8.839 -4.877 1.00 81.25 120 ASN A C 1
ATOM 941 O O . ASN A 1 120 ? 9.061 8.889 -4.063 1.00 81.25 120 ASN A O 1
ATOM 945 N N . GLY A 1 121 ? 10.581 9.946 -5.319 1.00 76.38 121 GLY A N 1
ATOM 946 C CA . GLY A 1 121 ? 10.165 11.284 -4.881 1.00 76.38 121 GLY A CA 1
ATOM 947 C C . GLY A 1 121 ? 8.695 11.580 -5.206 1.00 76.38 121 GLY A C 1
ATOM 948 O O . GLY A 1 121 ? 8.019 12.274 -4.453 1.00 76.38 121 GLY A O 1
ATOM 949 N N . LEU A 1 122 ? 8.180 11.001 -6.293 1.00 78.56 122 LEU A N 1
ATOM 950 C CA . LEU A 1 122 ? 6.783 11.129 -6.702 1.00 78.56 122 LEU A CA 1
ATOM 951 C C . LEU A 1 122 ? 5.883 10.026 -6.119 1.00 78.56 122 LEU A C 1
ATOM 953 O O . LEU A 1 122 ? 4.696 10.261 -5.913 1.00 78.56 122 LEU A O 1
ATOM 957 N N . TYR A 1 123 ? 6.415 8.832 -5.850 1.00 81.94 123 TYR A N 1
ATOM 958 C CA . TYR A 1 123 ? 5.642 7.726 -5.259 1.00 81.94 123 TYR A CA 1
ATOM 959 C C . TYR A 1 123 ? 5.475 7.889 -3.750 1.00 81.94 123 TYR A C 1
ATOM 961 O O . TYR A 1 123 ? 4.400 7.635 -3.210 1.00 81.94 123 TYR A O 1
ATOM 969 N N . GLY A 1 124 ? 6.526 8.372 -3.091 1.00 83.25 124 GLY A N 1
ATOM 970 C CA . GLY A 1 124 ? 6.616 8.538 -1.650 1.00 83.25 124 GLY A CA 1
ATOM 971 C C . GLY A 1 124 ? 5.757 9.675 -1.100 1.00 83.25 124 GLY A C 1
ATOM 972 O O . GLY A 1 124 ? 5.283 9.567 0.028 1.00 83.25 124 GLY A O 1
ATOM 973 N N . ILE A 1 125 ? 5.520 10.743 -1.876 1.00 86.81 125 ILE A N 1
ATOM 974 C CA . ILE A 1 125 ? 4.799 11.935 -1.391 1.00 86.81 125 ILE A CA 1
ATOM 975 C C . ILE A 1 125 ? 3.376 11.612 -0.933 1.00 86.81 125 ILE A C 1
ATOM 977 O O . ILE A 1 125 ? 2.916 12.130 0.078 1.00 86.81 125 ILE A O 1
ATOM 981 N N . TRP A 1 126 ? 2.694 10.710 -1.633 1.00 88.19 126 TRP A N 1
ATOM 982 C CA . TRP A 1 126 ? 1.333 10.318 -1.292 1.00 88.19 126 TRP A CA 1
ATOM 983 C C . TRP A 1 126 ? 1.267 9.562 0.038 1.00 88.19 126 TRP A C 1
ATOM 985 O O . TRP A 1 126 ? 0.323 9.757 0.797 1.00 88.19 126 TRP A O 1
ATOM 995 N N . ASN A 1 127 ? 2.308 8.794 0.383 1.00 92.94 127 ASN A N 1
ATOM 996 C CA . ASN A 1 127 ? 2.397 8.161 1.697 1.00 92.94 127 ASN A CA 1
ATOM 997 C C . ASN A 1 127 ? 2.545 9.207 2.811 1.00 92.94 127 ASN A C 1
ATOM 999 O O . ASN A 1 127 ? 1.897 9.079 3.843 1.00 92.94 127 ASN A O 1
ATOM 1003 N N . TRP A 1 128 ? 3.352 10.254 2.597 1.00 93.00 128 TRP A N 1
ATOM 1004 C CA . TRP A 1 128 ? 3.497 11.354 3.558 1.00 93.00 128 TRP A CA 1
ATOM 1005 C C . TRP A 1 128 ? 2.183 12.098 3.783 1.00 93.00 128 TRP A C 1
ATOM 1007 O O . TRP A 1 128 ? 1.770 12.281 4.926 1.00 93.00 128 TRP A O 1
ATOM 1017 N N . LEU A 1 129 ? 1.507 12.465 2.692 1.00 93.06 129 LEU A N 1
ATOM 1018 C CA . LEU A 1 129 ? 0.205 13.126 2.753 1.00 93.06 129 LEU A CA 1
ATOM 1019 C C . LEU A 1 129 ? -0.843 12.254 3.448 1.00 93.06 129 LEU A C 1
ATOM 1021 O O . LEU A 1 129 ? -1.708 12.775 4.143 1.00 93.06 129 LEU A O 1
ATOM 1025 N N . GLU A 1 130 ? -0.772 10.931 3.292 1.00 94.75 130 GLU A N 1
ATOM 1026 C CA . GLU A 1 130 ? -1.693 10.033 3.979 1.00 94.75 130 GLU A CA 1
ATOM 1027 C C . GLU A 1 130 ? -1.403 9.903 5.477 1.00 94.75 130 GLU A C 1
ATOM 1029 O O . GLU A 1 130 ? -2.355 9.839 6.256 1.00 94.75 130 GLU A O 1
ATOM 1034 N N . VAL A 1 131 ? -0.131 9.924 5.897 1.00 95.75 131 VAL A N 1
ATOM 1035 C CA . VAL A 1 131 ? 0.221 10.021 7.325 1.00 95.75 131 VAL A CA 1
ATOM 1036 C C . VAL A 1 131 ? -0.368 11.303 7.919 1.00 95.75 131 VAL A C 1
ATOM 1038 O O . VAL A 1 131 ? -1.020 11.245 8.960 1.00 95.75 131 VAL A O 1
ATOM 1041 N N . GLU A 1 132 ? -0.192 12.443 7.245 1.00 94.31 132 GLU A N 1
ATOM 1042 C CA . GLU A 1 132 ? -0.741 13.732 7.688 1.00 94.31 132 GLU A CA 1
ATOM 1043 C C . GLU A 1 132 ? -2.271 13.708 7.739 1.00 94.31 132 GLU A C 1
ATOM 1045 O O . GLU A 1 132 ? -2.851 14.032 8.770 1.00 94.31 132 GLU A O 1
ATOM 1050 N N . ARG A 1 133 ? -2.937 13.216 6.686 1.00 94.75 133 ARG A N 1
ATOM 1051 C CA . ARG A 1 133 ? -4.403 13.113 6.644 1.00 94.75 133 ARG A CA 1
ATOM 1052 C C . ARG A 1 133 ? -4.954 12.251 7.781 1.00 94.75 133 ARG A C 1
ATOM 1054 O O . ARG A 1 133 ? -6.002 12.569 8.339 1.00 94.75 133 ARG A O 1
ATOM 1061 N N . GLN A 1 134 ? -4.305 11.130 8.096 1.00 95.62 134 GLN A N 1
ATOM 1062 C CA . GLN A 1 134 ? -4.734 10.265 9.196 1.00 95.62 134 GLN A CA 1
ATOM 1063 C C . GLN A 1 134 ? -4.453 10.886 10.566 1.00 95.62 134 GLN A C 1
ATOM 1065 O O . GLN A 1 134 ? -5.279 10.749 11.463 1.00 95.62 134 GLN A O 1
ATOM 1070 N N . ALA A 1 135 ? -3.341 11.606 10.720 1.00 92.88 135 ALA A N 1
ATOM 1071 C CA . ALA A 1 135 ? -3.056 12.353 11.938 1.00 92.88 135 ALA A CA 1
ATOM 1072 C C . ALA A 1 135 ? -4.068 13.482 12.162 1.00 92.88 135 ALA A C 1
ATOM 1074 O O . ALA A 1 135 ? -4.587 13.620 13.266 1.00 92.88 135 ALA A O 1
ATOM 1075 N N . ASP A 1 136 ? -4.410 14.232 11.114 1.00 91.25 136 ASP A N 1
ATOM 1076 C CA . ASP A 1 136 ? -5.467 15.242 11.160 1.00 91.25 136 ASP A CA 1
ATOM 1077 C C . ASP A 1 136 ? -6.800 14.605 11.538 1.00 91.25 136 ASP A C 1
ATOM 1079 O O . ASP A 1 136 ? -7.517 15.130 12.378 1.00 91.25 136 ASP A O 1
ATOM 1083 N N . LEU A 1 137 ? -7.116 13.438 10.978 1.00 91.38 137 LEU A N 1
ATOM 1084 C CA . LEU A 1 137 ? -8.335 12.710 11.312 1.00 91.38 137 LEU A CA 1
ATOM 1085 C C . LEU A 1 137 ? -8.374 12.273 12.789 1.00 91.38 137 LEU A C 1
ATOM 1087 O O . LEU A 1 137 ? -9.425 12.329 13.415 1.00 91.38 137 LEU A O 1
ATOM 1091 N N . LEU A 1 138 ? -7.239 11.848 13.345 1.00 91.19 138 LEU A N 1
ATOM 1092 C CA . LEU A 1 138 ? -7.109 11.457 14.750 1.00 91.19 138 LEU A CA 1
ATOM 1093 C C . LEU A 1 138 ? -7.208 12.661 15.706 1.00 91.19 138 LEU A C 1
ATOM 1095 O O . LEU A 1 138 ? -7.743 12.541 16.812 1.00 91.19 138 LEU A O 1
ATOM 1099 N N . LEU A 1 139 ? -6.657 13.808 15.300 1.00 88.88 139 LEU A N 1
ATOM 1100 C CA . LEU A 1 139 ? -6.509 14.994 16.144 1.00 88.88 139 LEU A CA 1
ATOM 1101 C C . LEU A 1 139 ? -7.647 16.009 15.985 1.00 88.88 139 LEU A C 1
ATOM 1103 O O . LEU A 1 139 ? -7.876 16.798 16.898 1.00 88.88 139 LEU A O 1
ATOM 1107 N N . ALA A 1 140 ? -8.364 16.002 14.863 1.00 85.25 140 ALA A N 1
ATOM 1108 C CA . ALA A 1 140 ? -9.428 16.959 14.604 1.00 85.25 140 ALA A CA 1
ATOM 1109 C C . ALA A 1 140 ? -10.642 16.736 15.527 1.00 85.25 140 ALA A C 1
ATOM 1111 O O . ALA A 1 140 ? -10.994 15.595 15.842 1.00 85.25 140 ALA A O 1
ATOM 1112 N N . PRO A 1 141 ? -11.343 17.814 15.921 1.00 81.38 141 PRO A N 1
ATOM 1113 C CA . PRO A 1 141 ? -12.618 17.702 16.610 1.00 81.38 141 PRO A CA 1
ATOM 1114 C C . PRO A 1 141 ? -13.678 17.098 15.685 1.00 81.38 141 PRO A C 1
ATOM 1116 O O . PRO A 1 141 ? -14.084 17.731 14.711 1.00 81.38 141 PRO A O 1
ATOM 1119 N N . ASP A 1 142 ? -14.194 15.919 16.027 1.00 83.50 142 ASP A N 1
ATOM 1120 C CA . ASP A 1 142 ? -15.350 15.340 15.342 1.00 83.50 142 ASP A CA 1
ATOM 1121 C C . ASP A 1 142 ? -16.332 14.737 16.354 1.00 83.50 142 ASP A C 1
ATOM 1123 O O . ASP A 1 142 ? -16.099 13.690 16.960 1.00 83.50 142 ASP A O 1
ATOM 1127 N N . ALA A 1 143 ? -17.452 15.433 16.562 1.00 77.00 143 ALA A N 1
ATOM 1128 C CA . ALA A 1 143 ? -18.482 15.004 17.503 1.00 77.00 143 ALA A CA 1
ATOM 1129 C C . ALA A 1 143 ? -19.199 13.720 17.050 1.00 77.00 143 ALA A C 1
ATOM 1131 O O . ALA A 1 143 ? -19.733 13.001 17.892 1.00 77.00 143 ALA A O 1
ATOM 1132 N N . GLN A 1 144 ? -19.185 13.401 15.749 1.00 86.88 144 GLN A N 1
ATOM 1133 C CA . GLN A 1 144 ? -19.837 12.198 15.228 1.00 86.88 144 GLN A CA 1
ATOM 1134 C C . GLN A 1 144 ? -19.111 10.925 15.665 1.00 86.88 144 GLN A C 1
ATOM 1136 O O . GLN A 1 144 ? -19.722 9.864 15.754 1.00 86.88 144 GLN A O 1
ATOM 1141 N N . TRP A 1 145 ? -17.815 11.008 15.974 1.00 90.19 145 TRP A N 1
ATOM 1142 C CA . TRP A 1 145 ? -17.029 9.836 16.353 1.00 90.19 145 TRP A CA 1
ATOM 1143 C C . TRP A 1 145 ? -17.483 9.232 17.666 1.00 90.19 145 TRP A C 1
ATOM 1145 O O . TRP A 1 145 ? -17.514 8.014 17.793 1.00 90.19 145 TRP A O 1
ATOM 1155 N N . GLU A 1 146 ? -17.868 10.070 18.623 1.00 89.06 146 GLU A N 1
ATOM 1156 C CA . GLU A 1 146 ? -18.362 9.597 19.909 1.00 89.06 146 GLU A CA 1
ATOM 1157 C C . GLU A 1 146 ? -19.709 8.881 19.760 1.00 89.06 146 GLU A C 1
ATOM 1159 O O . GLU A 1 146 ? -19.920 7.828 20.358 1.00 89.06 146 GLU A O 1
ATOM 1164 N N . GLU A 1 147 ? -20.604 9.413 18.922 1.00 90.75 147 GLU A N 1
ATOM 1165 C CA . GLU A 1 147 ? -21.873 8.758 18.598 1.00 90.75 147 GLU A CA 1
ATOM 1166 C C . GLU A 1 147 ? -21.638 7.408 17.909 1.00 90.75 147 GLU A C 1
ATOM 1168 O O . GLU A 1 147 ? -22.212 6.397 18.313 1.00 90.75 147 GLU A O 1
ATOM 1173 N N . LEU A 1 148 ? -20.745 7.371 16.917 1.00 91.44 148 LEU A N 1
ATOM 1174 C CA . LEU A 1 148 ? -20.378 6.152 16.196 1.00 91.44 148 LEU A CA 1
ATOM 1175 C C . LEU A 1 148 ? -19.675 5.128 17.098 1.00 91.44 148 LEU A C 1
ATOM 1177 O O . LEU A 1 148 ? -19.890 3.929 16.943 1.00 91.44 148 LEU A O 1
ATOM 1181 N N . ALA A 1 149 ? -18.857 5.573 18.051 1.00 91.19 149 ALA A N 1
ATOM 1182 C CA . ALA A 1 149 ? -18.161 4.690 18.980 1.00 91.19 149 ALA A CA 1
ATOM 1183 C C . ALA A 1 149 ? -19.104 4.023 19.980 1.00 91.19 149 ALA A C 1
ATOM 1185 O O . ALA A 1 149 ? -18.863 2.895 20.385 1.00 91.19 149 ALA A O 1
ATOM 1186 N N . ARG A 1 150 ? -20.222 4.665 20.330 1.00 90.75 150 ARG A N 1
ATOM 1187 C CA . ARG A 1 150 ? -21.244 4.055 21.195 1.00 90.75 150 ARG A CA 1
ATOM 1188 C C . ARG A 1 150 ? -22.078 2.987 20.479 1.00 90.75 150 ARG A C 1
ATOM 1190 O O . ARG A 1 150 ? -22.849 2.284 21.134 1.00 90.75 150 ARG A O 1
ATOM 1197 N N . GLN A 1 151 ? -21.976 2.868 19.154 1.00 89.75 151 GLN A N 1
ATOM 1198 C CA . GLN A 1 151 ? -22.725 1.863 18.404 1.00 89.75 151 GLN A CA 1
ATOM 1199 C C . GLN A 1 151 ? -22.190 0.452 18.692 1.00 89.75 151 GLN A C 1
ATOM 1201 O O . GLN A 1 151 ? -20.981 0.258 18.813 1.00 89.75 151 GLN A O 1
ATOM 1206 N N . PRO A 1 152 ? -23.070 -0.563 18.778 1.00 84.50 152 PRO A N 1
ATOM 1207 C CA . PRO A 1 152 ? -22.643 -1.933 19.016 1.00 84.50 152 PRO A CA 1
ATOM 1208 C C . PRO A 1 152 ? -21.764 -2.446 17.871 1.00 84.50 152 PRO A C 1
ATOM 1210 O O . PRO A 1 152 ? -22.066 -2.263 16.690 1.00 84.50 152 PRO A O 1
ATOM 1213 N N . PHE A 1 153 ? -20.690 -3.144 18.228 1.00 82.44 153 PHE A N 1
ATOM 1214 C CA . PHE A 1 153 ? -19.754 -3.715 17.264 1.00 82.44 153 PHE A CA 1
ATOM 1215 C C . PHE A 1 153 ? -20.148 -5.136 16.881 1.00 82.44 153 PHE A C 1
ATOM 1217 O O . PHE A 1 153 ? -20.503 -5.947 17.734 1.00 82.44 153 PHE A O 1
ATOM 1224 N N . ALA A 1 154 ? -19.998 -5.471 15.599 1.00 79.44 154 ALA A N 1
ATOM 1225 C CA . ALA A 1 154 ? -20.202 -6.837 15.122 1.00 79.44 154 ALA A CA 1
ATOM 1226 C C . ALA A 1 154 ? -19.115 -7.812 15.620 1.00 79.44 154 ALA A C 1
ATOM 1228 O O . ALA A 1 154 ? -19.367 -9.010 15.719 1.00 79.44 154 ALA A O 1
ATOM 1229 N N . HIS A 1 155 ? -17.903 -7.317 15.900 1.00 89.31 155 HIS A N 1
ATOM 1230 C CA . HIS A 1 155 ? -16.771 -8.116 16.372 1.00 89.31 155 HIS A CA 1
ATOM 1231 C C . HIS A 1 155 ? -15.764 -7.242 17.147 1.00 89.31 155 HIS A C 1
ATOM 1233 O O . HIS A 1 155 ? -15.534 -6.114 16.713 1.00 89.31 155 HIS A O 1
ATOM 1239 N N . PRO A 1 156 ? -15.112 -7.722 18.228 1.00 89.12 156 PRO A N 1
ATOM 1240 C CA . PRO A 1 156 ? -14.198 -6.902 19.035 1.00 89.12 156 PRO A CA 1
ATOM 1241 C C . PRO A 1 156 ? -13.013 -6.307 18.264 1.00 89.12 156 PRO A C 1
ATOM 1243 O O . PRO A 1 156 ? -12.608 -5.181 18.532 1.00 89.12 156 PRO A O 1
ATOM 1246 N N . SER A 1 157 ? -12.477 -7.026 17.275 1.00 92.19 157 SER A N 1
ATOM 1247 C CA . SER A 1 157 ? -11.303 -6.576 16.508 1.00 92.19 157 SER A CA 1
ATOM 1248 C C . SER A 1 157 ? -11.517 -5.270 15.733 1.00 92.19 157 SER A C 1
ATOM 1250 O O . SER A 1 157 ? -10.552 -4.563 15.458 1.00 92.19 157 SER A O 1
ATOM 1252 N N . VAL A 1 158 ? -12.764 -4.907 15.402 1.00 94.25 158 VAL A N 1
ATOM 1253 C CA . VAL A 1 158 ? -13.049 -3.658 14.671 1.00 94.25 158 VAL A CA 1
ATOM 1254 C C . VAL A 1 158 ? -12.821 -2.409 15.524 1.00 94.25 158 VAL A C 1
ATOM 1256 O O . VAL A 1 158 ? -12.741 -1.317 14.971 1.00 94.25 158 VAL A O 1
ATOM 1259 N N . LEU A 1 159 ? -12.661 -2.551 16.845 1.00 93.19 159 LEU A N 1
ATOM 1260 C CA . LEU A 1 159 ? -12.285 -1.447 17.734 1.00 93.19 159 LEU A CA 1
ATOM 1261 C C . LEU A 1 159 ? -10.925 -0.843 17.382 1.00 93.19 159 LEU A C 1
ATOM 1263 O O . LEU A 1 159 ? -10.738 0.355 17.566 1.00 93.19 159 LEU A O 1
ATOM 1267 N N . ALA A 1 160 ? -10.016 -1.639 16.810 1.00 93.94 160 ALA A N 1
ATOM 1268 C CA . ALA A 1 160 ? -8.709 -1.169 16.357 1.00 93.94 160 ALA A CA 1
ATOM 1269 C C . ALA A 1 160 ? -8.791 -0.192 15.164 1.00 93.94 160 ALA A C 1
ATOM 1271 O O . ALA A 1 160 ? -7.793 0.417 14.783 1.00 93.94 160 ALA A O 1
ATOM 1272 N N . VAL A 1 161 ? -9.981 -0.036 14.573 1.00 95.12 161 VAL A N 1
ATOM 1273 C CA . VAL A 1 161 ? -10.271 0.886 13.476 1.00 95.12 161 VAL A CA 1
ATOM 1274 C C . VAL A 1 161 ? -11.089 2.078 14.001 1.00 95.12 161 VAL A C 1
ATOM 1276 O O . VAL A 1 161 ? -11.982 1.885 14.837 1.00 95.12 161 VAL A O 1
ATOM 1279 N N . PRO A 1 162 ? -10.856 3.304 13.490 1.00 94.00 162 PRO A N 1
ATOM 1280 C CA . PRO A 1 162 ? -11.636 4.481 13.860 1.00 94.00 162 PRO A CA 1
ATOM 1281 C C . PRO A 1 162 ? -13.143 4.289 13.638 1.00 94.00 162 PRO A C 1
ATOM 1283 O O . PRO A 1 162 ? -13.525 3.648 12.649 1.00 94.00 162 PRO A O 1
ATOM 1286 N N . PRO A 1 163 ? -14.006 4.881 14.489 1.00 94.62 163 PRO A N 1
ATOM 1287 C CA . PRO A 1 163 ? -15.453 4.668 14.447 1.00 94.62 163 PRO A CA 1
ATOM 1288 C C . PRO A 1 163 ? -16.096 4.774 13.050 1.00 94.62 163 PRO A C 1
ATOM 1290 O O . PRO A 1 163 ? -16.847 3.862 12.693 1.00 94.62 163 PRO A O 1
ATOM 1293 N N . PRO A 1 164 ? -15.760 5.772 12.199 1.00 93.69 164 PRO A N 1
ATOM 1294 C CA . PRO A 1 164 ? -16.367 5.911 10.870 1.00 93.69 164 PRO A CA 1
ATOM 1295 C C . PRO A 1 164 ? -16.155 4.733 9.914 1.00 93.69 164 PRO A C 1
ATOM 1297 O O . PRO A 1 164 ? -16.907 4.598 8.950 1.00 93.69 164 PRO A O 1
ATOM 1300 N N . TYR A 1 165 ? -15.147 3.889 10.151 1.00 95.44 165 TYR A N 1
ATOM 1301 C CA . TYR A 1 165 ? -14.763 2.813 9.233 1.00 95.44 165 TYR A CA 1
ATOM 1302 C C . TYR A 1 165 ? -15.058 1.407 9.778 1.00 95.44 165 TYR A C 1
ATOM 1304 O O . TYR A 1 165 ? -14.802 0.416 9.093 1.00 95.44 165 TYR A O 1
ATOM 1312 N N . ARG A 1 166 ? -15.628 1.289 10.985 1.00 95.50 166 ARG A N 1
ATOM 1313 C CA . ARG A 1 166 ? -15.895 -0.008 11.638 1.00 95.50 166 ARG A CA 1
ATOM 1314 C C . ARG A 1 166 ? -16.895 -0.867 10.885 1.00 95.50 166 ARG A C 1
ATOM 1316 O O . ARG A 1 166 ? -16.678 -2.068 10.747 1.00 95.50 166 ARG A O 1
ATOM 1323 N N . ALA A 1 167 ? -17.960 -0.258 10.366 1.00 94.38 167 ALA A N 1
ATOM 1324 C CA . ALA A 1 167 ? -18.954 -0.959 9.556 1.00 94.38 167 ALA A CA 1
ATOM 1325 C C . ALA A 1 167 ? -18.314 -1.556 8.292 1.00 94.38 167 ALA A C 1
ATOM 1327 O O . ALA A 1 167 ? -18.497 -2.736 8.003 1.00 94.38 167 ALA A O 1
ATOM 1328 N N . SER A 1 168 ? -17.477 -0.774 7.606 1.00 96.00 168 SER A N 1
ATOM 1329 C CA . SER A 1 168 ? -16.714 -1.207 6.432 1.00 96.00 168 SER A CA 1
ATOM 1330 C C . SER A 1 168 ? -15.743 -2.349 6.768 1.00 96.00 168 SER A C 1
ATOM 1332 O O . SER A 1 168 ? -15.678 -3.344 6.047 1.00 96.00 168 SER A O 1
ATOM 1334 N N . ALA A 1 169 ? -15.030 -2.256 7.899 1.00 97.06 169 ALA A N 1
ATOM 1335 C CA . ALA A 1 169 ? -14.132 -3.314 8.366 1.00 97.06 169 ALA A CA 1
ATOM 1336 C C . ALA A 1 169 ? -14.880 -4.615 8.713 1.00 97.06 169 ALA A C 1
ATOM 1338 O O . ALA A 1 169 ? -14.415 -5.710 8.387 1.00 97.06 169 ALA A O 1
ATOM 1339 N N . ALA A 1 170 ? -16.050 -4.500 9.349 1.00 96.06 170 ALA A N 1
ATOM 1340 C CA . ALA A 1 170 ? -16.915 -5.629 9.669 1.00 96.06 170 ALA A CA 1
ATOM 1341 C C . ALA A 1 170 ? -17.489 -6.286 8.406 1.00 96.06 170 ALA A C 1
ATOM 1343 O O . ALA A 1 170 ? -17.509 -7.513 8.325 1.00 96.06 170 ALA A O 1
ATOM 1344 N N . GLN A 1 171 ? -17.904 -5.493 7.413 1.00 95.94 171 GLN A N 1
ATOM 1345 C CA . GLN A 1 171 ? -18.421 -5.992 6.137 1.00 95.94 171 GLN A CA 1
ATOM 1346 C C . GLN A 1 171 ? -17.374 -6.835 5.401 1.00 95.94 171 GLN A C 1
ATOM 1348 O O . GLN A 1 171 ? -17.677 -7.953 4.984 1.00 95.94 171 GLN A O 1
ATOM 1353 N N . ILE A 1 172 ? -16.131 -6.345 5.296 1.00 96.56 172 ILE A N 1
ATOM 1354 C CA . ILE A 1 172 ? -15.036 -7.123 4.698 1.00 96.56 172 ILE A CA 1
ATOM 1355 C C . ILE A 1 172 ? -14.817 -8.409 5.497 1.00 96.56 172 ILE A C 1
ATOM 1357 O O . ILE A 1 172 ? -14.835 -9.493 4.919 1.00 96.56 172 ILE A O 1
ATOM 1361 N N . ARG A 1 173 ? -14.696 -8.319 6.830 1.00 96.62 173 ARG A N 1
ATOM 1362 C CA . ARG A 1 173 ? -14.511 -9.492 7.699 1.00 96.62 173 ARG A CA 1
ATOM 1363 C C . ARG A 1 173 ? -15.587 -10.562 7.474 1.00 96.62 173 ARG A C 1
ATOM 1365 O O . ARG A 1 173 ? -15.262 -11.742 7.417 1.00 96.62 173 ARG A O 1
ATOM 1372 N N . GLN A 1 174 ? -16.857 -10.167 7.382 1.00 96.06 174 GLN A N 1
ATOM 1373 C CA . GLN A 1 174 ? -17.985 -11.088 7.204 1.00 96.06 174 GLN A CA 1
ATOM 1374 C C . GLN A 1 174 ? -17.963 -11.806 5.852 1.00 96.06 174 GLN A C 1
ATOM 1376 O O . GLN A 1 174 ? -18.390 -12.955 5.775 1.00 96.06 174 GLN A O 1
ATOM 1381 N N . ALA A 1 175 ? -17.463 -11.150 4.803 1.00 95.62 175 ALA A N 1
ATOM 1382 C CA . ALA A 1 175 ? -17.347 -11.746 3.478 1.00 95.62 175 ALA A CA 1
ATOM 1383 C C . ALA A 1 175 ? -16.192 -12.755 3.372 1.00 95.62 175 ALA A C 1
ATOM 1385 O O . ALA A 1 175 ? -16.247 -13.668 2.548 1.00 95.62 175 ALA A O 1
ATOM 1386 N N . LEU A 1 176 ? -15.152 -12.602 4.200 1.00 95.69 176 LEU A N 1
ATOM 1387 C CA . LEU A 1 176 ? -13.984 -13.475 4.172 1.00 95.69 176 LEU A CA 1
ATOM 1388 C C . LEU A 1 176 ? -14.298 -14.885 4.695 1.00 95.69 176 LEU A C 1
ATOM 1390 O O . LEU A 1 176 ? -15.017 -15.040 5.690 1.00 95.69 176 LEU A O 1
ATOM 1394 N N . PRO A 1 177 ? -13.696 -15.931 4.098 1.00 94.06 177 PRO A N 1
ATOM 1395 C CA . PRO A 1 177 ? -13.776 -17.279 4.644 1.00 94.06 177 PRO A CA 1
ATOM 1396 C C . PRO A 1 177 ? -13.053 -17.370 6.003 1.00 94.06 177 PRO A C 1
ATOM 1398 O O . PRO A 1 177 ? -12.146 -16.578 6.274 1.00 94.06 177 PRO A O 1
ATOM 1401 N N . PRO A 1 178 ? -13.388 -18.359 6.857 1.00 91.50 178 PRO A N 1
ATOM 1402 C CA . PRO A 1 178 ? -12.842 -18.454 8.215 1.00 91.50 178 PRO A CA 1
ATOM 1403 C C . PRO A 1 178 ? -11.309 -18.438 8.294 1.00 91.50 178 PRO A C 1
ATOM 1405 O O . PRO A 1 178 ? -10.751 -17.818 9.193 1.00 91.50 178 PRO A O 1
ATOM 1408 N N . ASN A 1 179 ? -10.621 -19.054 7.326 1.00 86.81 179 ASN A N 1
ATOM 1409 C CA . ASN A 1 179 ? -9.155 -19.102 7.264 1.00 86.81 179 ASN A CA 1
ATOM 1410 C C . ASN A 1 179 ? -8.487 -17.757 6.915 1.00 86.81 179 ASN A C 1
ATOM 1412 O O . ASN A 1 179 ? -7.265 -17.680 6.950 1.00 86.81 179 ASN A O 1
ATOM 1416 N N . ALA A 1 180 ? -9.260 -16.733 6.543 1.00 95.50 180 ALA A N 1
ATOM 1417 C CA . ALA A 1 180 ? -8.774 -15.379 6.280 1.00 95.50 180 ALA A CA 1
ATOM 1418 C C . ALA A 1 180 ? -9.316 -14.340 7.273 1.00 95.50 180 ALA A C 1
ATOM 1420 O O . ALA A 1 180 ? -8.804 -13.224 7.316 1.00 95.50 180 ALA A O 1
ATOM 1421 N N . GLN A 1 181 ? -10.324 -14.686 8.084 1.00 95.56 181 GLN A N 1
ATOM 1422 C CA . GLN A 1 181 ? -10.837 -13.786 9.121 1.00 95.56 181 GLN A CA 1
ATOM 1423 C C . GLN A 1 181 ? -9.774 -13.506 10.187 1.00 95.56 181 GLN A C 1
ATOM 1425 O O . GLN A 1 181 ? -9.579 -12.347 10.528 1.00 95.56 181 GLN A O 1
ATOM 1430 N N . ALA A 1 182 ? -9.038 -14.526 10.644 1.00 94.31 182 ALA A N 1
ATOM 1431 C CA . ALA A 1 182 ? -7.960 -14.354 11.623 1.00 94.31 182 ALA A CA 1
ATOM 1432 C C . ALA A 1 182 ? -6.860 -13.408 11.108 1.00 94.31 182 ALA A C 1
ATOM 1434 O O . ALA A 1 182 ? -6.521 -12.433 11.770 1.00 94.31 182 ALA A O 1
ATOM 1435 N N . THR A 1 183 ? -6.391 -13.614 9.876 1.00 96.75 183 THR A N 1
ATOM 1436 C CA . THR A 1 183 ? -5.400 -12.737 9.237 1.00 96.75 183 THR A CA 1
ATOM 1437 C C . THR A 1 183 ? -5.918 -11.311 9.025 1.00 96.75 183 THR A C 1
ATOM 1439 O O . THR A 1 183 ? -5.167 -10.344 9.138 1.00 96.75 183 THR A O 1
ATOM 1442 N N . TRP A 1 184 ? -7.207 -11.144 8.713 1.00 97.44 184 TRP A N 1
ATOM 1443 C CA . TRP A 1 184 ? -7.819 -9.817 8.639 1.00 97.44 184 TRP A CA 1
ATOM 1444 C C . TRP A 1 184 ? -7.818 -9.126 10.001 1.00 97.44 184 TRP A C 1
ATOM 1446 O O . TRP A 1 184 ? -7.481 -7.953 10.083 1.00 97.44 184 TRP A O 1
ATOM 1456 N N . GLU A 1 185 ? -8.157 -9.845 11.069 1.00 96.12 185 GLU A N 1
ATOM 1457 C CA . GLU A 1 185 ? -8.134 -9.323 12.438 1.00 96.12 185 GLU A CA 1
ATOM 1458 C C . GLU A 1 185 ? -6.717 -8.952 12.885 1.00 96.12 185 GLU A C 1
ATOM 1460 O O . GLU A 1 185 ? -6.526 -7.889 13.476 1.00 96.12 185 GLU A O 1
ATOM 1465 N N . GLU A 1 186 ? -5.725 -9.774 12.533 1.00 96.50 186 GLU A N 1
ATOM 1466 C CA . GLU A 1 186 ? -4.308 -9.461 12.715 1.00 96.50 186 GLU A CA 1
ATOM 1467 C C . GLU A 1 186 ? -3.957 -8.143 12.013 1.00 96.50 186 GLU A C 1
ATOM 1469 O O . GLU A 1 186 ? -3.391 -7.249 12.643 1.00 96.50 186 GLU A O 1
ATOM 1474 N N . ALA A 1 187 ? -4.381 -7.956 10.757 1.00 97.25 187 ALA A N 1
ATOM 1475 C CA . ALA A 1 187 ? -4.104 -6.745 9.983 1.00 97.25 187 ALA A CA 1
ATOM 1476 C C . ALA A 1 187 ? -4.625 -5.455 10.638 1.00 97.25 187 ALA A C 1
ATOM 1478 O O . ALA A 1 187 ? -4.001 -4.406 10.499 1.00 97.25 187 ALA A O 1
ATOM 1479 N N . LEU A 1 188 ? -5.742 -5.515 11.376 1.00 97.00 188 LEU A N 1
ATOM 1480 C CA . LEU A 1 188 ? -6.291 -4.347 12.081 1.00 97.00 188 LEU A CA 1
ATOM 1481 C C . LEU A 1 188 ? -5.429 -3.915 13.276 1.00 97.00 188 LEU A C 1
ATOM 1483 O O . LEU A 1 188 ? -5.593 -2.803 13.773 1.00 97.00 188 LEU A O 1
ATOM 1487 N N . SER A 1 189 ? -4.528 -4.777 13.750 1.00 94.06 189 SER A N 1
ATOM 1488 C CA . SER A 1 189 ? -3.704 -4.533 14.939 1.00 94.06 189 SER A CA 1
ATOM 1489 C C . SER A 1 189 ? -2.194 -4.534 14.673 1.00 94.06 189 SER A C 1
ATOM 1491 O O . SER A 1 189 ? -1.427 -3.989 15.471 1.00 94.06 189 SER A O 1
ATOM 1493 N N . ALA A 1 190 ? -1.767 -5.104 13.545 1.00 95.38 190 ALA A N 1
ATOM 1494 C CA . ALA A 1 190 ? -0.370 -5.215 13.160 1.00 95.38 190 ALA A CA 1
ATOM 1495 C C . ALA A 1 190 ? 0.247 -3.848 12.795 1.00 95.38 190 ALA A C 1
ATOM 1497 O O . ALA A 1 190 ? -0.403 -3.036 12.122 1.00 95.38 190 ALA A O 1
ATOM 1498 N N . PRO A 1 191 ? 1.518 -3.601 13.178 1.00 93.81 191 PRO A N 1
ATOM 1499 C CA . PRO A 1 191 ? 2.263 -2.429 12.737 1.00 93.81 191 PRO A CA 1
ATOM 1500 C C . PRO A 1 191 ? 2.290 -2.307 11.210 1.00 93.81 191 PRO A C 1
ATOM 1502 O O . PRO A 1 191 ? 2.432 -3.297 10.492 1.00 93.81 191 PRO A O 1
ATOM 1505 N N . TYR A 1 192 ? 2.194 -1.076 10.731 1.00 96.06 192 TYR A N 1
ATOM 1506 C CA . TYR A 1 192 ? 2.049 -0.615 9.356 1.00 96.06 192 TYR A CA 1
ATOM 1507 C C . TYR A 1 192 ? 0.736 -1.000 8.665 1.00 96.06 192 TYR A C 1
ATOM 1509 O O . TYR A 1 192 ? 0.170 -0.182 7.931 1.00 96.06 192 TYR A O 1
ATOM 1517 N N . GLU A 1 193 ? 0.233 -2.212 8.900 1.00 96.75 193 GLU A N 1
ATOM 1518 C CA . GLU A 1 193 ? -0.974 -2.709 8.239 1.00 96.75 193 GLU A CA 1
ATOM 1519 C C . GLU A 1 193 ? -2.244 -2.036 8.773 1.00 96.75 193 GLU A C 1
ATOM 1521 O O . GLU A 1 193 ? -3.133 -1.747 7.973 1.00 96.75 193 GLU A O 1
ATOM 1526 N N . ARG A 1 194 ? -2.312 -1.666 10.065 1.00 96.75 194 ARG A N 1
ATOM 1527 C CA . ARG A 1 194 ? -3.471 -0.939 10.622 1.00 96.75 194 ARG A CA 1
ATOM 1528 C C . ARG A 1 194 ? -3.747 0.352 9.848 1.00 96.75 194 ARG A C 1
ATOM 1530 O O . ARG A 1 194 ? -4.846 0.529 9.318 1.00 96.75 194 ARG A O 1
ATOM 1537 N N . SER A 1 195 ? -2.767 1.252 9.749 1.00 97.25 195 SER A N 1
ATOM 1538 C CA . SER A 1 195 ? -2.946 2.526 9.032 1.00 97.25 195 SER A CA 1
ATOM 1539 C C . SER A 1 195 ? -3.196 2.309 7.539 1.00 97.25 195 SER A C 1
ATOM 1541 O O . SER A 1 195 ? -3.951 3.068 6.928 1.00 97.25 195 SER A O 1
ATOM 1543 N N . PHE A 1 196 ? -2.621 1.258 6.947 1.00 96.81 196 PHE A N 1
ATOM 1544 C CA . PHE A 1 196 ? -2.891 0.874 5.561 1.00 96.81 196 PHE A CA 1
ATOM 1545 C C . PHE A 1 196 ? -4.343 0.417 5.351 1.00 96.81 196 PHE A C 1
ATOM 1547 O O . PHE A 1 196 ? -5.000 0.867 4.408 1.00 96.81 196 PHE A O 1
ATOM 1554 N N . VAL A 1 197 ? -4.894 -0.395 6.256 1.00 97.38 197 VAL A N 1
ATOM 1555 C CA . VAL A 1 197 ? -6.309 -0.785 6.230 1.00 97.38 197 VAL A CA 1
ATOM 1556 C C . VAL A 1 197 ? -7.206 0.442 6.397 1.00 97.38 197 VAL A C 1
ATOM 1558 O O . VAL A 1 197 ? -8.136 0.621 5.611 1.00 97.38 197 VAL A O 1
ATOM 1561 N N . ILE A 1 198 ? -6.908 1.332 7.349 1.00 96.75 198 ILE A N 1
ATOM 1562 C CA . ILE A 1 198 ? -7.659 2.585 7.550 1.00 96.75 198 ILE A CA 1
ATOM 1563 C C . ILE A 1 198 ? -7.646 3.438 6.274 1.00 96.75 198 ILE A C 1
ATOM 1565 O O . ILE A 1 198 ? -8.696 3.922 5.839 1.00 96.75 198 ILE A O 1
ATOM 1569 N N . ALA A 1 199 ? -6.480 3.578 5.632 1.00 95.62 199 ALA A N 1
ATOM 1570 C CA . ALA A 1 199 ? -6.339 4.290 4.366 1.00 95.62 199 ALA A CA 1
ATOM 1571 C C . ALA A 1 199 ? -7.240 3.687 3.278 1.00 95.62 199 ALA A C 1
ATOM 1573 O O . ALA A 1 199 ? -7.949 4.421 2.579 1.00 95.62 199 ALA A O 1
ATOM 1574 N N . ALA A 1 200 ? -7.232 2.360 3.144 1.00 95.25 200 ALA A N 1
ATOM 1575 C CA . ALA A 1 200 ? -8.018 1.646 2.149 1.00 95.25 200 ALA A CA 1
ATOM 1576 C C . ALA A 1 200 ? -9.527 1.786 2.397 1.00 95.25 200 ALA A C 1
ATOM 1578 O O . ALA A 1 200 ? -10.264 2.166 1.484 1.00 95.25 200 ALA A O 1
ATOM 1579 N N . LEU A 1 201 ? -9.988 1.554 3.630 1.00 96.06 201 LEU A N 1
ATOM 1580 C CA . LEU A 1 201 ? -11.402 1.654 4.006 1.00 96.06 201 LEU A CA 1
ATOM 1581 C C . LEU A 1 201 ? -11.964 3.054 3.741 1.00 96.06 201 LEU A C 1
ATOM 1583 O O . LEU A 1 201 ? -13.029 3.177 3.135 1.00 96.06 201 LEU A O 1
ATOM 1587 N N . ALA A 1 202 ? -11.222 4.104 4.111 1.00 94.00 202 ALA A N 1
ATOM 1588 C CA . ALA A 1 202 ? -11.627 5.486 3.865 1.00 94.00 202 ALA A CA 1
ATOM 1589 C C . ALA A 1 202 ? -11.898 5.755 2.374 1.00 94.00 202 ALA A C 1
ATOM 1591 O O . ALA A 1 202 ? -12.856 6.441 2.006 1.00 94.00 202 ALA A O 1
ATOM 1592 N N . ARG A 1 203 ? -11.070 5.184 1.495 1.00 92.75 203 ARG A N 1
ATOM 1593 C CA . ARG A 1 203 ? -11.175 5.368 0.044 1.00 92.75 203 ARG A CA 1
ATOM 1594 C C . ARG A 1 203 ? -12.306 4.539 -0.538 1.00 92.75 203 ARG A C 1
ATOM 1596 O O . ARG A 1 203 ? -13.108 5.082 -1.293 1.00 92.75 203 ARG A O 1
ATOM 1603 N N . TYR A 1 204 ? -12.418 3.272 -0.145 1.00 94.81 204 TYR A N 1
ATOM 1604 C CA . TYR A 1 204 ? -13.477 2.381 -0.616 1.00 94.81 204 TYR A CA 1
ATOM 1605 C C . TYR A 1 204 ? -14.870 2.806 -0.180 1.00 94.81 204 TYR A C 1
ATOM 1607 O O . TYR A 1 204 ? -15.801 2.686 -0.972 1.00 94.81 204 TYR A O 1
ATOM 1615 N N . GLN A 1 205 ? -15.010 3.377 1.015 1.00 94.00 205 GLN A N 1
ATOM 1616 C CA . GLN A 1 205 ? -16.261 3.989 1.446 1.00 94.00 205 GLN A CA 1
ATOM 1617 C C . GLN A 1 205 ? -16.624 5.194 0.569 1.00 94.00 205 GLN A C 1
ATOM 1619 O O . GLN A 1 205 ? -17.767 5.310 0.132 1.00 94.00 205 GLN A O 1
ATOM 1624 N N . LYS A 1 206 ? -15.653 6.058 0.237 1.00 93.00 206 LYS A N 1
ATOM 1625 C CA . LYS A 1 206 ? -15.894 7.234 -0.615 1.00 93.00 206 LYS A CA 1
ATOM 1626 C C . LYS A 1 206 ? -16.314 6.860 -2.038 1.00 93.00 206 LYS A C 1
ATOM 1628 O O . LYS A 1 206 ? -17.176 7.524 -2.604 1.00 93.00 206 LYS A O 1
ATOM 1633 N N . VAL A 1 207 ? -15.704 5.826 -2.618 1.00 92.25 207 VAL A N 1
ATOM 1634 C CA . VAL A 1 207 ? -15.997 5.379 -3.995 1.00 92.25 207 VAL A CA 1
ATOM 1635 C C . VAL A 1 207 ? -16.978 4.209 -4.069 1.00 92.25 207 VAL A C 1
ATOM 1637 O O . VAL A 1 207 ? -17.176 3.659 -5.146 1.00 92.25 207 VAL A O 1
ATOM 1640 N N . GLN A 1 208 ? -17.593 3.840 -2.940 1.00 94.50 208 GLN A N 1
ATOM 1641 C CA . GLN A 1 208 ? -18.604 2.783 -2.832 1.00 94.50 208 GLN A CA 1
ATOM 1642 C C . GLN A 1 208 ? -18.153 1.440 -3.435 1.00 94.50 208 GLN A C 1
ATOM 1644 O O . GLN A 1 208 ? -18.916 0.773 -4.125 1.00 94.50 208 GLN A O 1
ATOM 1649 N N . ALA A 1 209 ? -16.902 1.048 -3.174 1.00 94.62 209 ALA A N 1
ATOM 1650 C CA . ALA A 1 209 ? -16.293 -0.150 -3.762 1.00 94.62 209 ALA A CA 1
ATOM 1651 C C . ALA A 1 209 ? -16.031 -1.291 -2.755 1.00 94.62 209 ALA A C 1
ATOM 1653 O O . ALA A 1 209 ? -15.206 -2.169 -3.005 1.00 94.62 209 ALA A O 1
ATOM 1654 N N . LEU A 1 210 ? -16.687 -1.269 -1.588 1.00 95.75 210 LEU A N 1
ATOM 1655 C CA . LEU A 1 210 ? -16.457 -2.255 -0.521 1.00 95.75 210 LEU A CA 1
ATOM 1656 C C . LEU A 1 210 ? -16.824 -3.685 -0.939 1.00 95.75 210 LEU A C 1
ATOM 1658 O O . LEU A 1 210 ? -16.105 -4.615 -0.585 1.00 95.75 210 LEU A O 1
ATOM 1662 N N . GLU A 1 211 ? -17.895 -3.862 -1.716 1.00 95.88 211 GLU A N 1
ATOM 1663 C CA . GLU A 1 211 ? -18.320 -5.181 -2.205 1.00 95.88 211 GLU A CA 1
ATOM 1664 C C . GLU A 1 211 ? -17.272 -5.794 -3.140 1.00 95.88 211 GLU A C 1
ATOM 1666 O O . GLU A 1 211 ? -16.852 -6.931 -2.949 1.00 95.88 211 GLU A O 1
ATOM 1671 N N . GLN A 1 212 ? -16.757 -5.013 -4.092 1.00 95.44 212 GLN A N 1
ATOM 1672 C CA . GLN A 1 212 ? -15.745 -5.473 -5.044 1.00 95.44 212 GLN A CA 1
ATOM 1673 C C . GLN A 1 212 ? -14.430 -5.827 -4.340 1.00 95.44 212 GLN A C 1
ATOM 1675 O O . GLN A 1 212 ? -13.735 -6.763 -4.734 1.00 95.44 212 GLN A O 1
ATOM 1680 N N . VAL A 1 213 ? -14.076 -5.089 -3.287 1.00 95.31 213 VAL A N 1
ATOM 1681 C CA . VAL A 1 213 ? -12.902 -5.399 -2.462 1.00 95.31 213 VAL A CA 1
ATOM 1682 C C . VAL A 1 213 ? -13.114 -6.692 -1.691 1.00 95.31 213 VAL A C 1
ATOM 1684 O O . VAL A 1 213 ? -12.225 -7.542 -1.699 1.00 95.31 213 VAL A O 1
ATOM 1687 N N . ALA A 1 214 ? -14.282 -6.866 -1.075 1.00 96.00 214 ALA A N 1
ATOM 1688 C CA . ALA A 1 214 ? -14.635 -8.087 -0.365 1.00 96.00 214 ALA A CA 1
ATOM 1689 C C . ALA A 1 214 ? -14.566 -9.316 -1.289 1.00 96.00 214 ALA A C 1
ATOM 1691 O O . ALA A 1 214 ? -13.932 -10.310 -0.934 1.00 96.00 214 ALA A O 1
ATOM 1692 N N . ASP A 1 215 ? -15.107 -9.216 -2.507 1.00 95.00 215 ASP A N 1
ATOM 1693 C CA . ASP A 1 215 ? -15.029 -10.272 -3.522 1.00 95.00 215 ASP A CA 1
ATOM 1694 C C . ASP A 1 215 ? -13.577 -10.644 -3.840 1.00 95.00 215 ASP A C 1
ATOM 1696 O O . ASP A 1 215 ? -13.200 -11.819 -3.827 1.00 95.00 215 ASP A O 1
ATOM 1700 N N . VAL A 1 216 ? -12.726 -9.646 -4.086 1.00 94.75 216 VAL A N 1
ATOM 1701 C CA . VAL A 1 216 ? -11.321 -9.888 -4.425 1.00 94.75 216 VAL A CA 1
ATOM 1702 C C . VAL A 1 216 ? -10.529 -10.468 -3.257 1.00 94.75 216 VAL A C 1
ATOM 1704 O O . VAL A 1 216 ? -9.701 -11.357 -3.464 1.00 94.75 216 VAL A O 1
ATOM 1707 N N . MET A 1 217 ? -10.769 -10.012 -2.030 1.00 95.69 217 MET A N 1
ATOM 1708 C CA . MET A 1 217 ? -10.095 -10.578 -0.863 1.00 95.69 217 MET A CA 1
ATOM 1709 C C . MET A 1 217 ? -10.547 -12.020 -0.594 1.00 95.69 217 MET A C 1
ATOM 1711 O O . MET A 1 217 ? -9.724 -12.862 -0.233 1.00 95.69 217 MET A O 1
ATOM 1715 N N . THR A 1 218 ? -11.810 -12.349 -0.869 1.00 95.00 218 THR A N 1
ATOM 1716 C CA . THR A 1 218 ? -12.302 -13.732 -0.852 1.00 95.00 218 THR A CA 1
ATOM 1717 C C . THR A 1 218 ? -11.618 -14.587 -1.921 1.00 95.00 218 THR A C 1
ATOM 1719 O O . THR A 1 218 ? -11.161 -15.691 -1.619 1.00 95.00 218 THR A O 1
ATOM 1722 N N . LEU A 1 219 ? -11.453 -14.077 -3.149 1.00 94.00 219 LEU A N 1
ATOM 1723 C CA . LEU A 1 219 ? -10.671 -14.752 -4.197 1.00 94.00 219 LEU A CA 1
ATOM 1724 C C . LEU A 1 219 ? -9.204 -14.951 -3.790 1.00 94.00 219 LEU A C 1
ATOM 1726 O O . LEU A 1 219 ? -8.604 -15.976 -4.131 1.00 94.00 219 LEU A O 1
ATOM 1730 N N . ALA A 1 220 ? -8.628 -13.998 -3.053 1.00 94.19 220 ALA A N 1
ATOM 1731 C CA . ALA A 1 220 ? -7.273 -14.114 -2.529 1.00 94.19 220 ALA A CA 1
ATOM 1732 C C . ALA A 1 220 ? -7.176 -15.233 -1.494 1.00 94.19 220 ALA A C 1
ATOM 1734 O O . ALA A 1 220 ? -6.337 -16.120 -1.633 1.00 94.19 220 ALA A O 1
ATOM 1735 N N . ALA A 1 221 ? -8.088 -15.271 -0.522 1.00 94.50 221 ALA A N 1
ATOM 1736 C CA . ALA A 1 221 ? -8.147 -16.331 0.481 1.00 94.50 221 ALA A CA 1
ATOM 1737 C C . ALA A 1 221 ? -8.293 -17.736 -0.139 1.00 94.50 221 ALA A C 1
ATOM 1739 O O . ALA A 1 221 ? -7.694 -18.699 0.341 1.00 94.50 221 ALA A O 1
ATOM 1740 N N . GLN A 1 222 ? -9.018 -17.858 -1.256 1.00 92.94 222 GLN A N 1
ATOM 1741 C CA . GLN A 1 222 ? -9.175 -19.121 -1.989 1.00 92.94 222 GLN A CA 1
ATOM 1742 C C . GLN A 1 222 ? -7.872 -19.656 -2.602 1.00 92.94 222 GLN A C 1
ATOM 1744 O O . GLN A 1 222 ? -7.797 -20.848 -2.906 1.00 92.94 222 GLN A O 1
ATOM 1749 N N . GLN A 1 223 ? -6.830 -18.831 -2.758 1.00 90.50 223 GLN A N 1
ATOM 1750 C CA . GLN A 1 223 ? -5.510 -19.314 -3.186 1.00 90.50 223 GLN A CA 1
ATOM 1751 C C . GLN A 1 223 ? -4.783 -20.093 -2.067 1.00 90.50 223 GLN A C 1
ATOM 1753 O O . GLN A 1 223 ? -3.812 -20.800 -2.344 1.00 90.50 223 GLN A O 1
ATOM 1758 N N . TRP A 1 224 ? -5.277 -20.023 -0.823 1.00 90.62 224 TRP A N 1
ATOM 1759 C CA . TRP A 1 224 ? -4.768 -20.738 0.353 1.00 90.62 224 TRP A CA 1
ATOM 1760 C C . TRP A 1 224 ? -5.868 -21.620 0.994 1.00 90.62 224 TRP A C 1
ATOM 1762 O O . TRP A 1 224 ? -6.189 -21.460 2.162 1.00 90.62 224 TRP A O 1
ATOM 1772 N N . PRO A 1 225 ? -6.456 -22.611 0.292 1.00 83.44 225 PRO A N 1
ATOM 1773 C CA . PRO A 1 225 ? -7.664 -23.307 0.766 1.00 83.44 225 PRO A CA 1
ATOM 1774 C C . PRO A 1 225 ? -7.442 -24.258 1.956 1.00 83.44 225 PRO A C 1
ATOM 1776 O O . PRO A 1 225 ? -8.402 -24.755 2.535 1.00 83.44 225 PRO A O 1
ATOM 1779 N N . ARG A 1 226 ? -6.185 -24.582 2.284 1.00 86.25 226 ARG A N 1
ATOM 1780 C CA . ARG A 1 226 ? -5.811 -25.546 3.340 1.00 86.25 226 ARG A CA 1
ATOM 1781 C C . ARG A 1 226 ? -4.936 -24.941 4.433 1.00 86.25 226 ARG A C 1
ATOM 1783 O O . ARG A 1 226 ? -4.441 -25.672 5.282 1.00 86.25 226 ARG A O 1
ATOM 1790 N N . GLN A 1 227 ? -4.686 -23.642 4.363 1.00 87.94 227 GLN A N 1
ATOM 1791 C CA . GLN A 1 227 ? -3.792 -22.947 5.276 1.00 87.94 227 GLN A CA 1
ATOM 1792 C C . GLN A 1 227 ? -4.286 -21.520 5.482 1.00 87.94 227 GLN A C 1
ATOM 1794 O O . GLN A 1 227 ? -5.104 -21.015 4.711 1.00 87.94 227 GLN A O 1
ATOM 1799 N N . GLU A 1 228 ? -3.799 -20.885 6.534 1.00 89.69 228 GLU A N 1
ATOM 1800 C CA . GLU A 1 228 ? -4.015 -19.461 6.729 1.00 89.69 228 GLU A CA 1
ATOM 1801 C C . GLU A 1 228 ? -3.331 -18.675 5.600 1.00 89.69 228 GLU A C 1
ATOM 1803 O O . GLU A 1 228 ? -2.236 -19.030 5.141 1.00 89.69 228 GLU A O 1
ATOM 1808 N N . ILE A 1 229 ? -4.010 -17.644 5.096 1.00 93.94 229 ILE A N 1
ATOM 1809 C CA . ILE A 1 229 ? -3.405 -16.742 4.118 1.00 93.94 229 ILE A CA 1
ATOM 1810 C C . ILE A 1 229 ? -2.340 -15.897 4.835 1.00 93.94 229 ILE A C 1
ATOM 1812 O O . ILE A 1 229 ? -2.627 -15.323 5.877 1.00 93.94 229 ILE A O 1
ATOM 1816 N N . PRO A 1 230 ? -1.111 -15.768 4.311 1.00 93.25 230 PRO A N 1
ATOM 1817 C CA . PRO A 1 230 ? -0.127 -14.877 4.915 1.00 93.25 230 PRO A CA 1
ATOM 1818 C C . PRO A 1 230 ? -0.603 -13.419 4.912 1.00 93.25 230 PRO A C 1
ATOM 1820 O O . PRO A 1 230 ? -1.102 -12.943 3.888 1.00 93.25 230 PRO A O 1
ATOM 1823 N N . LEU A 1 231 ? -0.356 -12.686 6.003 1.00 94.62 231 LEU A N 1
ATOM 1824 C CA . LEU A 1 231 ? -0.755 -11.280 6.158 1.00 94.62 231 LEU A CA 1
ATOM 1825 C C . LEU A 1 231 ? -0.357 -10.408 4.959 1.00 94.62 231 LEU A C 1
ATOM 1827 O O . LEU A 1 231 ? -1.208 -9.760 4.350 1.00 94.62 231 LEU A O 1
ATOM 1831 N N . TRP A 1 232 ? 0.910 -10.474 4.533 1.00 92.88 232 TRP A N 1
ATOM 1832 C CA . TRP A 1 232 ? 1.406 -9.700 3.387 1.00 92.88 232 TRP A CA 1
ATOM 1833 C C . TRP A 1 232 ? 0.620 -9.976 2.092 1.00 92.88 232 TRP A C 1
ATOM 1835 O O . TRP A 1 232 ? 0.473 -9.073 1.267 1.00 92.88 232 TRP A O 1
ATOM 1845 N N . ALA A 1 233 ? 0.130 -11.210 1.908 1.00 92.69 233 ALA A N 1
ATOM 1846 C CA . ALA A 1 233 ? -0.581 -11.636 0.709 1.00 92.69 233 ALA A CA 1
ATOM 1847 C C . ALA A 1 233 ? -2.026 -11.136 0.717 1.00 92.69 233 ALA A C 1
ATOM 1849 O O . ALA A 1 233 ? -2.502 -10.641 -0.304 1.00 92.69 233 ALA A O 1
ATOM 1850 N N . LEU A 1 234 ? -2.698 -11.208 1.872 1.00 94.81 234 LEU A N 1
ATOM 1851 C CA . LEU A 1 234 ? -4.025 -10.620 2.049 1.00 94.81 234 LEU A CA 1
ATOM 1852 C C . LEU A 1 234 ? -3.974 -9.102 1.821 1.00 94.81 234 LEU A C 1
ATOM 1854 O O . LEU A 1 234 ? -4.800 -8.546 1.096 1.00 94.81 234 LEU A O 1
ATOM 1858 N N . MET A 1 235 ? -2.959 -8.440 2.379 1.00 94.56 235 MET A N 1
ATOM 1859 C CA . MET A 1 235 ? -2.788 -6.993 2.266 1.00 94.56 235 MET A CA 1
ATOM 1860 C C . MET A 1 235 ? -2.391 -6.524 0.862 1.00 94.56 235 MET A C 1
ATOM 1862 O O . MET A 1 235 ? -2.655 -5.376 0.524 1.00 94.56 235 MET A O 1
ATOM 1866 N N . ASP A 1 236 ? -1.820 -7.376 0.004 1.00 92.31 236 ASP A N 1
ATOM 1867 C CA . ASP A 1 236 ? -1.546 -7.016 -1.399 1.00 92.31 236 ASP A CA 1
ATOM 1868 C C . ASP A 1 236 ? -2.793 -7.081 -2.307 1.00 92.31 236 ASP A C 1
ATOM 1870 O O . ASP A 1 236 ? -2.793 -6.520 -3.404 1.00 92.31 236 ASP A O 1
ATOM 1874 N N . ALA A 1 237 ? -3.887 -7.701 -1.849 1.00 91.81 237 ALA A N 1
ATOM 1875 C CA . ALA A 1 237 ? -5.178 -7.668 -2.544 1.00 91.81 237 ALA A CA 1
ATOM 1876 C C . ALA A 1 237 ? -5.958 -6.363 -2.282 1.00 91.81 237 ALA A C 1
ATOM 1878 O O . ALA A 1 237 ? -6.724 -5.909 -3.143 1.00 91.81 237 ALA A O 1
ATOM 1879 N N . LEU A 1 238 ? -5.723 -5.746 -1.119 1.00 92.25 238 LEU A N 1
ATOM 1880 C CA . LEU A 1 238 ? -6.411 -4.560 -0.605 1.00 92.25 238 LEU A CA 1
ATOM 1881 C C . LEU A 1 238 ? -6.091 -3.205 -1.282 1.00 92.25 238 LEU A C 1
ATOM 1883 O O . LEU A 1 238 ? -6.958 -2.337 -1.200 1.00 92.25 238 LEU A O 1
ATOM 1887 N N . PRO A 1 239 ? -4.948 -2.938 -1.954 1.00 88.69 239 PRO A N 1
ATOM 1888 C CA . PRO A 1 239 ? -4.649 -1.599 -2.470 1.00 88.69 239 PRO A CA 1
ATOM 1889 C C . PRO A 1 239 ? -5.675 -1.124 -3.512 1.00 88.69 239 PRO A C 1
ATOM 1891 O O . PRO A 1 239 ? -5.936 -1.813 -4.493 1.00 88.69 239 PRO A O 1
ATOM 1894 N N . TRP A 1 240 ? -6.227 0.084 -3.375 1.00 81.31 240 TRP A N 1
ATOM 1895 C CA . TRP A 1 240 ? -7.182 0.639 -4.358 1.00 81.31 240 TRP A CA 1
ATOM 1896 C C . TRP A 1 240 ? -6.518 1.026 -5.683 1.00 81.31 240 TRP A C 1
ATOM 1898 O O . TRP A 1 240 ? -7.206 1.145 -6.700 1.00 81.31 240 TRP A O 1
ATOM 1908 N N . ARG A 1 241 ? -5.192 1.221 -5.670 1.00 79.88 241 ARG A N 1
ATOM 1909 C CA . ARG A 1 241 ? -4.357 1.382 -6.865 1.00 79.88 241 ARG A CA 1
ATOM 1910 C C . ARG A 1 241 ? -3.902 0.013 -7.352 1.00 79.88 241 ARG A C 1
ATOM 1912 O O . ARG A 1 241 ? -3.523 -0.850 -6.565 1.00 79.88 241 ARG A O 1
ATOM 1919 N N . ALA A 1 242 ? -3.964 -0.184 -8.658 1.00 71.56 242 ALA A N 1
ATOM 1920 C CA . ALA A 1 242 ? -3.836 -1.496 -9.266 1.00 71.56 242 ALA A CA 1
ATOM 1921 C C . ALA A 1 242 ? -2.389 -1.862 -9.590 1.00 71.56 242 ALA A C 1
ATOM 1923 O O . ALA A 1 242 ? -1.950 -2.945 -9.224 1.00 71.56 242 ALA A O 1
ATOM 1924 N N . GLY A 1 243 ? -1.647 -0.953 -10.204 1.00 72.75 243 GLY A N 1
ATOM 1925 C CA . GLY A 1 243 ? -0.222 -1.037 -10.472 1.00 72.75 243 GLY A CA 1
ATOM 1926 C C . GLY A 1 243 ? 0.396 0.341 -10.297 1.00 72.75 243 GLY A C 1
ATOM 1927 O O . GLY A 1 243 ? 0.292 0.897 -9.212 1.00 72.75 243 GLY A O 1
ATOM 1928 N N . ASP A 1 244 ? 1.068 0.889 -11.302 1.00 76.69 244 ASP A N 1
ATOM 1929 C CA . ASP A 1 244 ? 1.900 2.087 -11.142 1.00 76.69 244 ASP A CA 1
ATOM 1930 C C . ASP A 1 244 ? 1.154 3.309 -10.550 1.00 76.69 244 ASP A C 1
ATOM 1932 O O . ASP A 1 244 ? 0.012 3.588 -10.907 1.00 76.69 244 ASP A O 1
ATOM 1936 N N . SER A 1 245 ? 1.780 4.076 -9.653 1.00 67.31 245 SER A N 1
ATOM 1937 C CA . SER A 1 245 ? 1.139 5.227 -8.987 1.00 67.31 245 SER A CA 1
ATOM 1938 C C . SER A 1 245 ? 0.810 6.398 -9.908 1.00 67.31 245 SER A C 1
ATOM 1940 O O . SER A 1 245 ? -0.072 7.187 -9.565 1.00 67.31 245 SER A O 1
ATOM 1942 N N . PHE A 1 246 ? 1.439 6.505 -11.083 1.00 70.25 246 PHE A N 1
ATOM 1943 C CA . PHE A 1 246 ? 0.985 7.449 -12.106 1.00 70.25 246 PHE A CA 1
ATOM 1944 C C . PHE A 1 246 ? -0.241 6.942 -12.866 1.00 70.25 246 PHE A C 1
ATOM 1946 O O . PHE A 1 246 ? -0.855 7.745 -13.560 1.00 70.25 246 PHE A O 1
ATOM 1953 N N . ALA A 1 247 ? -0.575 5.655 -12.707 1.00 60.91 247 ALA A N 1
ATOM 1954 C CA . ALA A 1 247 ? -1.702 4.848 -13.190 1.00 60.91 247 ALA A CA 1
ATOM 1955 C C . ALA A 1 247 ? -3.093 5.469 -13.100 1.00 60.91 247 ALA A C 1
ATOM 1957 O O . ALA A 1 247 ? -3.814 5.696 -14.076 1.00 60.91 247 ALA A O 1
ATOM 1958 N N . GLY A 1 248 ? -3.450 5.709 -11.844 1.00 60.03 248 GLY A N 1
ATOM 1959 C CA . GLY A 1 248 ? -4.813 5.934 -11.410 1.00 60.03 248 GLY A CA 1
ATOM 1960 C C . GLY A 1 248 ? -4.865 7.101 -10.449 1.00 60.03 248 GLY A C 1
ATOM 1961 O O . GLY A 1 248 ? -4.577 6.953 -9.260 1.00 60.03 248 GLY A O 1
ATOM 1962 N N . MET A 1 249 ? -5.242 8.264 -10.979 1.00 68.25 249 MET A N 1
ATOM 1963 C CA . MET A 1 249 ? -5.706 9.374 -10.147 1.00 68.25 249 MET A CA 1
ATOM 1964 C C . MET A 1 249 ? -7.078 9.080 -9.525 1.00 68.25 249 MET A C 1
ATOM 1966 O O . MET A 1 249 ? -7.383 9.591 -8.452 1.00 68.25 249 MET A O 1
ATOM 1970 N N . GLU A 1 250 ? -7.884 8.227 -10.163 1.00 78.62 250 GLU A N 1
ATOM 1971 C CA . GLU A 1 250 ? -9.154 7.761 -9.609 1.00 78.62 250 GLU A CA 1
ATOM 1972 C C . GLU A 1 250 ? -8.954 6.513 -8.745 1.00 78.62 250 GLU A C 1
ATOM 1974 O O . GLU A 1 250 ? -8.351 5.519 -9.159 1.00 78.62 250 GLU A O 1
ATOM 1979 N N . TRP A 1 251 ? -9.481 6.556 -7.522 1.00 83.12 251 TRP A N 1
ATOM 1980 C CA . TRP A 1 251 ? -9.533 5.383 -6.657 1.00 83.12 251 TRP A CA 1
ATOM 1981 C C . TRP A 1 251 ? -10.503 4.348 -7.236 1.00 83.12 251 TRP A C 1
ATOM 1983 O O . TRP A 1 251 ? -11.510 4.713 -7.837 1.00 83.12 251 TRP A O 1
ATOM 1993 N N . ALA A 1 252 ? -10.207 3.060 -7.035 1.00 83.06 252 ALA A N 1
ATOM 1994 C CA . ALA A 1 252 ? -11.031 1.936 -7.493 1.00 83.06 252 ALA A CA 1
ATOM 1995 C C . ALA A 1 252 ? -11.163 1.770 -9.021 1.00 83.06 252 ALA A C 1
ATOM 1997 O O . ALA A 1 252 ? -11.954 0.946 -9.475 1.00 83.06 252 ALA A O 1
ATOM 1998 N N . ASP A 1 253 ? -10.341 2.443 -9.832 1.00 87.12 253 ASP A N 1
ATOM 1999 C CA . ASP A 1 253 ? -10.359 2.294 -11.297 1.00 87.12 253 ASP A CA 1
ATOM 2000 C C . ASP A 1 253 ? -10.129 0.842 -11.762 1.00 87.12 253 ASP A C 1
ATOM 2002 O O . ASP A 1 253 ? -10.673 0.392 -12.779 1.00 87.12 253 ASP A O 1
ATOM 2006 N N . ARG A 1 254 ? -9.403 0.074 -10.940 1.00 89.75 254 ARG A N 1
ATOM 2007 C CA . ARG A 1 254 ? -9.218 -1.374 -11.085 1.00 89.75 254 ARG A CA 1
ATOM 2008 C C . ARG A 1 254 ? -10.527 -2.160 -11.106 1.00 89.75 254 ARG A C 1
ATOM 2010 O O . ARG A 1 254 ? -10.566 -3.211 -11.727 1.00 89.75 254 ARG A O 1
ATOM 2017 N N . PHE A 1 255 ? -11.596 -1.673 -10.481 1.00 91.00 255 PHE A N 1
ATOM 2018 C CA . PHE A 1 255 ? -12.910 -2.327 -10.461 1.00 91.00 255 PHE A CA 1
ATOM 2019 C C . PHE A 1 255 ? -13.845 -1.846 -11.573 1.00 91.00 255 PHE A C 1
ATOM 2021 O O . PHE A 1 255 ? -15.008 -2.248 -11.622 1.00 91.00 255 PHE A O 1
ATOM 2028 N N . SER A 1 256 ? -13.369 -0.985 -12.478 1.00 89.94 256 SER A N 1
ATOM 2029 C CA . SER A 1 256 ? -14.205 -0.508 -13.575 1.00 89.94 256 SER A CA 1
ATOM 2030 C C . SER A 1 256 ? -14.694 -1.678 -14.449 1.00 89.94 256 SER A C 1
ATOM 2032 O O . SER A 1 256 ? -13.939 -2.621 -14.712 1.00 89.94 256 SER A O 1
ATOM 2034 N N . PRO A 1 257 ? -15.927 -1.617 -14.993 1.00 90.94 257 PRO A N 1
ATOM 2035 C CA . PRO A 1 257 ? -16.451 -2.679 -15.854 1.00 90.94 257 PRO A CA 1
ATOM 2036 C C . PRO A 1 257 ? -15.563 -2.990 -17.067 1.00 90.94 257 PRO A C 1
ATOM 2038 O O . PRO A 1 257 ? -15.590 -4.105 -17.583 1.00 90.94 257 PRO A O 1
ATOM 2041 N N . ALA A 1 258 ? -14.781 -2.014 -17.539 1.00 90.31 258 ALA A N 1
ATOM 2042 C CA . ALA A 1 258 ? -13.832 -2.200 -18.631 1.00 90.31 258 ALA A CA 1
ATOM 2043 C C . ALA A 1 258 ? -12.680 -3.143 -18.244 1.00 90.31 258 ALA A C 1
ATOM 2045 O O . ALA A 1 258 ? -12.335 -4.011 -19.041 1.00 90.31 258 ALA A O 1
ATOM 2046 N N . VAL A 1 259 ? -12.142 -3.027 -17.024 1.00 91.06 259 VAL A N 1
ATOM 2047 C CA . VAL A 1 259 ? -11.126 -3.957 -16.505 1.00 91.06 259 VAL A CA 1
ATOM 2048 C C . VAL A 1 259 ? -11.739 -5.340 -16.298 1.00 91.06 259 VAL A C 1
ATOM 2050 O O . VAL A 1 259 ? -11.183 -6.329 -16.767 1.00 91.06 259 VAL A O 1
ATOM 2053 N N . SER A 1 260 ? -12.924 -5.423 -15.687 1.00 89.00 260 SER A N 1
ATOM 2054 C CA . SER A 1 260 ? -13.598 -6.706 -15.438 1.00 89.00 260 SER A CA 1
ATOM 2055 C C . SER A 1 260 ? -13.887 -7.487 -16.725 1.00 89.00 260 SER A C 1
ATOM 2057 O O . SER A 1 260 ? -13.762 -8.706 -16.746 1.00 89.00 260 SER A O 1
ATOM 2059 N N . LYS A 1 261 ? -14.206 -6.802 -17.833 1.00 91.44 261 LYS A N 1
ATOM 2060 C CA . LYS A 1 261 ? -14.394 -7.430 -19.156 1.00 91.44 261 LYS A CA 1
ATOM 2061 C C . LYS A 1 261 ? -13.112 -8.017 -19.755 1.00 91.44 261 LYS A C 1
ATOM 2063 O O . LYS A 1 261 ? -13.206 -8.867 -20.636 1.00 91.44 261 LYS A O 1
ATOM 2068 N N . LEU A 1 262 ? -11.941 -7.555 -19.318 1.00 91.00 262 LEU A N 1
ATOM 2069 C CA . LEU A 1 262 ? -10.640 -8.068 -19.756 1.00 91.00 262 LEU A CA 1
ATOM 2070 C C . LEU A 1 262 ? -10.157 -9.252 -18.913 1.00 91.00 262 LEU A C 1
ATOM 2072 O O . LEU A 1 262 ? -9.172 -9.893 -19.277 1.00 91.00 262 LEU A O 1
ATOM 2076 N N . MET A 1 263 ? -10.835 -9.553 -17.803 1.00 89.56 263 MET A N 1
ATOM 2077 C CA . MET A 1 263 ? -10.465 -10.656 -16.927 1.00 89.56 263 MET A CA 1
ATOM 2078 C C . MET A 1 263 ? -10.565 -11.989 -17.680 1.00 89.56 263 MET A C 1
ATOM 2080 O O . MET A 1 263 ? -11.630 -12.329 -18.207 1.00 89.56 263 MET A O 1
ATOM 2084 N N . PRO A 1 264 ? -9.477 -12.769 -17.750 1.00 84.94 264 PRO A N 1
ATOM 2085 C CA . PRO A 1 264 ? -9.498 -14.047 -18.443 1.00 84.94 264 PRO A CA 1
ATOM 2086 C C . PRO A 1 264 ? -10.383 -15.049 -17.695 1.00 84.94 264 PRO A C 1
ATOM 2088 O O . PRO A 1 264 ? -10.275 -15.218 -16.484 1.00 84.94 264 PRO A O 1
ATOM 2091 N N . GLN A 1 265 ? -11.226 -15.775 -18.434 1.00 84.19 265 GLN A N 1
ATOM 2092 C CA . GLN A 1 265 ? -12.117 -16.792 -17.855 1.00 84.19 265 GLN A CA 1
ATOM 2093 C C . GLN A 1 265 ? -11.361 -18.002 -17.296 1.00 84.19 265 GLN A C 1
ATOM 2095 O O . GLN A 1 265 ? -11.851 -18.698 -16.408 1.00 84.19 265 GLN A O 1
ATOM 2100 N N . ARG A 1 266 ? -10.185 -18.298 -17.858 1.00 83.44 266 ARG A N 1
ATOM 2101 C CA . ARG A 1 266 ? -9.315 -19.393 -17.433 1.00 83.44 266 ARG A CA 1
ATOM 2102 C C . ARG A 1 266 ? -7.872 -18.957 -17.541 1.00 83.44 26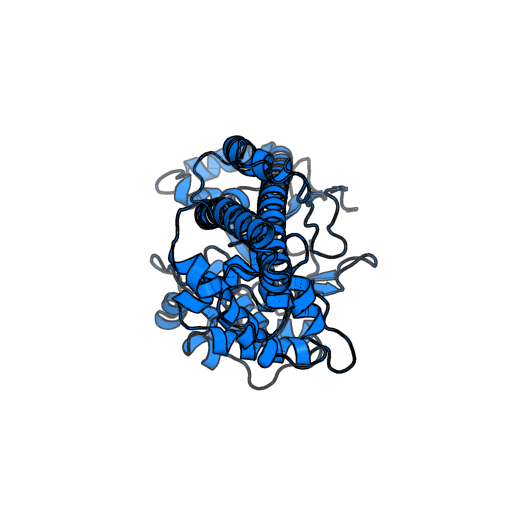6 ARG A C 1
ATOM 2104 O O . ARG A 1 266 ? -7.460 -18.397 -18.553 1.00 83.44 266 ARG A O 1
ATOM 2111 N N . LEU A 1 267 ? -7.104 -19.282 -16.513 1.00 85.06 267 LEU A N 1
ATOM 2112 C CA . LEU A 1 267 ? -5.669 -19.082 -16.490 1.00 85.06 267 LEU A CA 1
ATOM 2113 C C . LEU A 1 267 ? -4.960 -20.342 -16.010 1.00 85.06 267 LEU A C 1
ATOM 2115 O O . LEU A 1 267 ? -5.558 -21.149 -15.295 1.00 85.06 267 LEU A O 1
ATOM 2119 N N . PRO A 1 268 ? -3.673 -20.497 -16.352 1.00 89.44 268 PRO A N 1
ATOM 2120 C CA . PRO A 1 268 ? -2.841 -21.540 -15.779 1.00 89.44 268 PRO A CA 1
ATOM 2121 C C . PRO A 1 268 ? -2.855 -21.527 -14.242 1.00 89.44 268 PRO A C 1
ATOM 2123 O O . PRO A 1 268 ? -2.925 -20.474 -13.598 1.00 89.44 268 PRO A O 1
ATOM 2126 N N . ASN A 1 269 ? -2.729 -22.714 -13.645 1.00 86.06 269 ASN A N 1
ATOM 2127 C CA . ASN A 1 269 ? -2.665 -22.873 -12.189 1.00 86.06 269 ASN A CA 1
ATOM 2128 C C . ASN A 1 269 ? -1.325 -22.397 -11.609 1.00 86.06 269 ASN A C 1
ATOM 2130 O O . ASN A 1 269 ? -1.273 -21.937 -10.470 1.00 86.06 269 ASN A O 1
ATOM 2134 N N . GLN A 1 270 ? -0.241 -22.487 -12.385 1.00 88.81 270 GLN A N 1
ATOM 2135 C CA . GLN A 1 270 ? 1.086 -22.082 -11.931 1.00 88.81 270 GLN A CA 1
ATOM 2136 C C . GLN A 1 270 ? 1.271 -20.567 -12.047 1.00 88.81 270 GLN A C 1
ATOM 2138 O O . GLN A 1 270 ? 1.065 -19.989 -13.114 1.00 88.81 270 GLN A O 1
ATOM 2143 N N . LYS A 1 271 ? 1.736 -19.937 -10.962 1.00 89.50 271 LYS A N 1
ATOM 2144 C CA . LYS A 1 271 ? 1.908 -18.480 -10.846 1.00 89.50 271 LYS A CA 1
ATOM 2145 C C . LYS A 1 271 ? 2.727 -17.853 -12.000 1.00 89.50 271 LYS A C 1
ATOM 2147 O O . LYS A 1 271 ? 2.237 -16.891 -12.590 1.00 89.50 271 LYS A O 1
ATOM 2152 N N . PRO A 1 272 ? 3.891 -18.402 -12.420 1.00 90.69 272 PRO A N 1
ATOM 2153 C CA . PRO A 1 272 ? 4.654 -17.847 -13.547 1.00 90.69 272 PRO A CA 1
ATOM 2154 C C . PRO A 1 272 ? 3.938 -17.972 -14.897 1.00 90.69 272 PRO A C 1
ATOM 2156 O O . PRO A 1 272 ? 3.978 -17.057 -15.712 1.00 90.69 272 PRO A O 1
ATOM 2159 N N . GLN A 1 273 ? 3.255 -19.097 -15.132 1.00 91.75 273 GLN A N 1
ATOM 2160 C CA . GLN A 1 273 ? 2.499 -19.329 -16.367 1.00 91.75 273 GLN A CA 1
ATOM 2161 C C . GLN A 1 273 ? 1.270 -18.420 -16.442 1.00 91.75 273 GLN A C 1
ATOM 2163 O O . GLN A 1 273 ? 0.929 -17.924 -17.509 1.00 91.75 273 GLN A O 1
ATOM 2168 N N . ARG A 1 274 ? 0.625 -18.169 -15.298 1.00 91.88 274 ARG A N 1
ATOM 2169 C CA . ARG A 1 274 ? -0.466 -17.203 -15.166 1.00 91.88 274 ARG A CA 1
ATOM 2170 C C . ARG A 1 274 ? -0.015 -15.796 -15.537 1.00 91.88 274 ARG A C 1
ATOM 2172 O O . ARG A 1 274 ? -0.703 -15.123 -16.295 1.00 91.88 274 ARG A O 1
ATOM 2179 N N . PHE A 1 275 ? 1.143 -15.382 -15.025 1.00 91.75 275 PHE A N 1
ATOM 2180 C CA . PHE A 1 275 ? 1.726 -14.079 -15.328 1.00 91.75 275 PHE A CA 1
ATOM 2181 C C . PHE A 1 275 ? 2.048 -13.939 -16.824 1.00 91.75 275 PHE A C 1
ATOM 2183 O O . PHE A 1 275 ? 1.660 -12.951 -17.438 1.00 91.75 275 PHE A O 1
ATOM 2190 N N . ALA A 1 276 ? 2.614 -14.983 -17.439 1.00 91.44 276 ALA A N 1
ATOM 2191 C CA . ALA A 1 276 ? 2.844 -15.035 -18.885 1.00 91.44 276 ALA A CA 1
ATOM 2192 C C . ALA A 1 276 ? 1.550 -14.996 -19.717 1.00 91.44 276 ALA A C 1
ATOM 2194 O O . ALA A 1 276 ? 1.473 -14.309 -20.730 1.00 91.44 276 ALA A O 1
ATOM 2195 N N . ALA A 1 277 ? 0.499 -15.694 -19.287 1.00 91.75 277 ALA A N 1
ATOM 2196 C CA . ALA A 1 277 ? -0.784 -15.677 -19.987 1.00 91.75 277 ALA A CA 1
ATOM 2197 C C . ALA A 1 277 ? -1.464 -14.298 -19.925 1.00 91.75 277 ALA A C 1
ATOM 2199 O O . ALA A 1 277 ? -2.004 -13.834 -20.930 1.00 91.75 277 ALA A O 1
ATOM 2200 N N . LEU A 1 278 ? -1.398 -13.614 -18.776 1.00 92.19 278 LEU A N 1
ATOM 2201 C CA . LEU A 1 278 ? -1.810 -12.211 -18.699 1.00 92.19 278 LEU A CA 1
ATOM 2202 C C . LEU A 1 278 ? -0.971 -11.328 -19.614 1.00 92.19 278 LEU A C 1
ATOM 2204 O O . LEU A 1 278 ? -1.517 -10.411 -20.224 1.00 92.19 278 LEU A O 1
ATOM 2208 N N . HIS A 1 279 ? 0.331 -11.612 -19.725 1.00 91.94 279 HIS A N 1
ATOM 2209 C CA . HIS A 1 279 ? 1.196 -10.830 -20.594 1.00 91.94 279 HIS A CA 1
ATOM 2210 C C .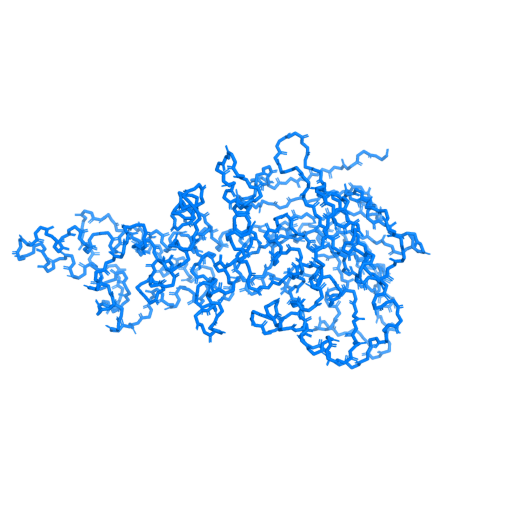 HIS A 1 279 ? 0.773 -10.884 -22.044 1.00 91.94 279 HIS A C 1
ATOM 2212 O O . HIS A 1 279 ? 0.526 -9.844 -22.651 1.00 91.94 279 HIS A O 1
ATOM 2218 N N . GLN A 1 280 ? 0.552 -12.090 -22.552 1.00 90.69 280 GLN A N 1
ATOM 2219 C CA . GLN A 1 280 ? 0.029 -12.273 -23.897 1.00 90.69 280 GLN A CA 1
ATOM 2220 C C . GLN A 1 280 ? -1.311 -11.566 -24.096 1.00 90.69 280 GLN A C 1
ATOM 2222 O O . GLN A 1 280 ? -1.526 -10.962 -25.143 1.00 90.69 280 GLN A O 1
ATOM 2227 N N . LEU A 1 281 ? -2.210 -11.618 -23.108 1.00 90.56 281 LEU A N 1
ATOM 2228 C CA . LEU A 1 281 ? -3.512 -10.958 -23.195 1.00 90.56 281 LEU A CA 1
ATOM 2229 C C . LEU A 1 281 ? -3.370 -9.438 -23.341 1.00 90.56 281 LEU A C 1
ATOM 2231 O O . LEU A 1 281 ? -3.965 -8.854 -24.247 1.00 90.56 281 LEU A O 1
ATOM 2235 N N . VAL A 1 282 ? -2.571 -8.805 -22.480 1.00 90.12 282 VAL A N 1
ATOM 2236 C CA . VAL A 1 282 ? -2.385 -7.349 -22.492 1.00 90.12 282 VAL A CA 1
ATOM 2237 C C . VAL A 1 282 ? -1.587 -6.913 -23.724 1.00 90.12 282 VAL A C 1
ATOM 2239 O O . VAL A 1 282 ? -2.030 -6.017 -24.442 1.00 90.12 282 VAL A O 1
ATOM 2242 N N . TYR A 1 283 ? -0.469 -7.581 -24.025 1.00 89.94 283 TYR A N 1
ATOM 2243 C CA . TYR A 1 283 ? 0.364 -7.267 -25.187 1.00 89.94 283 TYR A CA 1
ATOM 2244 C C . TYR A 1 283 ? -0.422 -7.402 -26.495 1.00 89.94 283 TYR A C 1
ATOM 2246 O O . TYR A 1 283 ? -0.501 -6.449 -27.263 1.00 89.94 283 TYR A O 1
ATOM 2254 N N . ASN A 1 284 ? -1.091 -8.535 -26.741 1.00 89.25 284 ASN A N 1
ATOM 2255 C CA . ASN A 1 284 ? -1.820 -8.745 -27.999 1.00 89.25 284 ASN A CA 1
ATOM 2256 C C . ASN A 1 284 ? -2.936 -7.716 -28.211 1.00 89.25 284 ASN A C 1
ATOM 2258 O O . ASN A 1 284 ? -3.246 -7.371 -29.353 1.00 89.25 284 ASN A O 1
ATOM 2262 N N . ARG A 1 285 ? -3.540 -7.231 -27.121 1.00 86.75 285 ARG A N 1
ATOM 2263 C CA . ARG A 1 285 ? -4.613 -6.238 -27.167 1.00 86.75 285 ARG A CA 1
ATOM 2264 C C . ARG A 1 285 ? -4.102 -4.835 -27.495 1.00 86.75 285 ARG A C 1
ATOM 2266 O O . ARG A 1 285 ? -4.805 -4.110 -28.195 1.00 86.75 285 ARG A O 1
ATOM 2273 N N . TYR A 1 286 ? -2.918 -4.473 -27.000 1.00 85.25 286 TYR A N 1
ATOM 2274 C CA . TYR A 1 286 ? -2.417 -3.094 -27.014 1.00 85.25 286 TYR A CA 1
ATOM 2275 C C . TYR A 1 286 ? -1.074 -2.906 -27.740 1.00 85.25 286 TYR A C 1
ATOM 2277 O O . TYR A 1 286 ? -0.570 -1.796 -27.795 1.00 85.25 286 TYR A O 1
ATOM 2285 N N . GLN A 1 287 ? -0.515 -3.926 -28.394 1.00 79.88 287 GLN A N 1
ATOM 2286 C CA . GLN A 1 287 ? 0.757 -3.842 -29.140 1.00 79.88 287 GLN A CA 1
ATOM 2287 C C . GLN A 1 287 ? 0.802 -2.774 -30.252 1.00 79.88 287 GLN A C 1
ATOM 2289 O O . GLN A 1 287 ? 1.881 -2.429 -30.720 1.00 79.88 287 GLN A O 1
ATOM 2294 N N . GLN A 1 288 ? -0.352 -2.267 -30.696 1.00 76.38 288 GLN A N 1
ATOM 2295 C CA . GLN A 1 288 ? -0.477 -1.236 -31.736 1.00 76.38 288 GLN A CA 1
ATOM 2296 C C . GLN A 1 288 ? -1.097 0.070 -31.217 1.00 76.38 288 GLN A C 1
ATOM 2298 O O . GLN A 1 288 ? -1.516 0.902 -32.018 1.00 76.38 288 GLN A O 1
ATOM 2303 N N . CYS A 1 289 ? -1.225 0.261 -29.899 1.00 77.38 289 CYS A N 1
ATOM 2304 C CA . CYS A 1 289 ? -1.766 1.518 -29.395 1.00 77.38 289 CYS A CA 1
ATOM 2305 C C . CYS A 1 289 ? -0.741 2.650 -29.536 1.00 77.38 289 CYS A C 1
ATOM 2307 O O . CYS A 1 289 ? 0.411 2.527 -29.119 1.00 77.38 289 CYS A O 1
ATOM 2309 N N . GLU A 1 290 ? -1.181 3.783 -30.074 1.00 72.25 290 GLU A N 1
ATOM 2310 C CA . GLU A 1 290 ? -0.411 5.020 -30.022 1.00 72.25 290 GLU A CA 1
ATOM 2311 C C . GLU A 1 290 ? -0.791 5.786 -28.757 1.00 72.25 290 GLU A C 1
ATOM 2313 O O . GLU A 1 290 ? -1.938 6.206 -28.588 1.00 72.25 290 GLU A O 1
ATOM 2318 N N . TYR A 1 291 ? 0.175 5.981 -27.859 1.00 74.00 291 TYR A N 1
ATOM 2319 C CA . TYR A 1 291 ? -0.024 6.875 -26.728 1.00 74.00 291 TYR A CA 1
ATOM 2320 C C . TYR A 1 291 ? 0.061 8.325 -27.204 1.00 74.00 291 TYR A C 1
ATOM 2322 O O . TYR A 1 291 ? 1.128 8.808 -27.590 1.00 74.00 291 TYR A O 1
ATOM 2330 N N . SER A 1 292 ? -1.066 9.031 -27.172 1.00 72.19 292 SER A N 1
ATOM 2331 C CA . SER A 1 292 ? -1.126 10.456 -27.488 1.00 72.19 292 SER A CA 1
ATOM 2332 C C . SER A 1 292 ? -1.977 11.222 -26.477 1.00 72.19 292 SER A C 1
ATOM 2334 O O . SER A 1 292 ? -3.001 10.740 -25.987 1.00 72.19 292 SER A O 1
ATOM 2336 N N . GLY A 1 293 ? -1.532 12.440 -26.161 1.00 71.69 293 GLY A N 1
ATOM 2337 C CA . GLY A 1 293 ? -2.177 13.309 -25.180 1.00 71.69 293 GLY A CA 1
ATOM 2338 C C . GLY A 1 293 ? -1.883 12.938 -23.723 1.00 71.69 293 GLY A C 1
ATOM 2339 O O . GLY A 1 293 ? -1.052 12.086 -23.416 1.00 71.69 293 GLY A O 1
ATOM 2340 N N . LEU A 1 294 ? -2.553 13.644 -22.814 1.00 77.50 294 LEU A N 1
ATOM 2341 C CA . LEU A 1 294 ? -2.498 13.382 -21.381 1.00 77.50 294 LEU A CA 1
ATOM 2342 C C . LEU A 1 294 ? -3.609 12.382 -21.032 1.00 77.50 294 LEU A C 1
ATOM 2344 O O . LEU A 1 294 ? -4.785 12.710 -21.179 1.00 77.50 294 LEU A O 1
ATOM 2348 N N . VAL A 1 295 ? -3.236 11.173 -20.606 1.00 82.88 295 VAL A N 1
ATOM 2349 C CA . VAL A 1 295 ? -4.162 10.136 -20.125 1.00 82.88 295 VAL A CA 1
ATOM 2350 C C . VAL A 1 295 ? -3.877 9.902 -18.648 1.00 82.88 295 VAL A C 1
ATOM 2352 O O . VAL A 1 295 ? -2.787 9.467 -18.283 1.00 82.88 295 VAL A O 1
ATOM 2355 N N . LEU A 1 296 ? -4.840 10.229 -17.791 1.00 79.75 296 LEU A N 1
ATOM 2356 C CA . LEU A 1 296 ? -4.636 10.345 -16.343 1.00 79.75 296 LEU A CA 1
ATOM 2357 C C . LEU A 1 296 ? -5.192 9.167 -15.548 1.00 79.75 296 LEU A C 1
ATOM 2359 O O . LEU A 1 296 ? -4.827 8.982 -14.385 1.00 79.75 296 LEU A O 1
ATOM 2363 N N . THR A 1 297 ? -6.023 8.334 -16.168 1.00 85.12 297 THR A N 1
ATOM 2364 C CA . THR A 1 297 ? -6.666 7.197 -15.502 1.00 85.12 297 THR A CA 1
ATOM 2365 C C . THR A 1 297 ? -6.595 5.936 -16.359 1.00 85.12 297 THR A C 1
ATOM 2367 O O . THR A 1 297 ? -6.453 6.006 -17.586 1.00 85.12 297 THR A O 1
ATOM 2370 N N . LEU A 1 298 ? -6.693 4.767 -15.723 1.00 87.56 298 LEU A N 1
ATOM 2371 C CA . LEU A 1 298 ? -6.766 3.487 -16.427 1.00 87.56 298 LEU A CA 1
ATOM 2372 C C . LEU A 1 298 ? -8.056 3.405 -17.243 1.00 87.56 298 LEU A C 1
ATOM 2374 O O . LEU A 1 298 ? -8.059 2.911 -18.370 1.00 87.56 298 LEU A O 1
ATOM 2378 N N . ARG A 1 299 ? -9.153 3.948 -16.707 1.00 87.00 299 ARG A N 1
ATOM 2379 C CA . ARG A 1 299 ? -10.428 4.032 -17.421 1.00 87.00 299 ARG A CA 1
ATOM 2380 C C . ARG A 1 299 ? -10.309 4.813 -18.727 1.00 87.00 299 ARG A C 1
ATOM 2382 O O . ARG A 1 299 ? -10.773 4.334 -19.760 1.00 87.00 299 ARG A O 1
ATOM 2389 N N . GLU A 1 300 ? -9.689 5.989 -18.693 1.00 87.81 300 GLU A N 1
ATOM 2390 C CA . GLU A 1 300 ? -9.481 6.828 -19.877 1.00 87.81 300 GLU A CA 1
ATOM 2391 C C . GLU A 1 300 ? -8.579 6.123 -20.900 1.00 87.81 300 GLU A C 1
ATOM 2393 O O . GLU A 1 300 ? -8.893 6.115 -22.092 1.00 87.81 300 GLU A O 1
ATOM 2398 N N . ALA A 1 301 ? -7.517 5.456 -20.434 1.00 89.50 301 ALA A N 1
ATOM 2399 C CA . ALA A 1 301 ? -6.618 4.666 -21.276 1.00 89.50 301 ALA A CA 1
ATOM 2400 C C . ALA A 1 301 ? -7.358 3.542 -22.019 1.00 89.50 301 ALA A C 1
ATOM 2402 O O . ALA A 1 301 ? -7.212 3.379 -23.233 1.00 89.50 301 ALA A O 1
ATOM 2403 N N . LEU A 1 302 ? -8.218 2.809 -21.304 1.00 89.44 302 LEU A N 1
ATOM 2404 C CA . LEU A 1 302 ? -9.052 1.745 -21.863 1.00 89.44 302 LEU A CA 1
ATOM 2405 C C . LEU A 1 302 ? -10.081 2.279 -22.869 1.00 89.44 302 LEU A C 1
ATOM 2407 O O . LEU A 1 302 ? -10.276 1.668 -23.919 1.00 89.44 302 LEU A O 1
ATOM 2411 N N . GLN A 1 303 ? -10.725 3.411 -22.573 1.00 88.19 303 GLN A N 1
ATOM 2412 C CA . GLN A 1 303 ? -11.728 4.030 -23.448 1.00 88.19 303 GLN A CA 1
ATOM 2413 C C . GLN A 1 303 ? -11.123 4.567 -24.746 1.00 88.19 303 GLN A C 1
ATOM 2415 O O . GLN A 1 303 ? -11.718 4.418 -25.811 1.00 88.19 303 GLN A O 1
ATOM 2420 N N . ARG A 1 304 ? -9.942 5.187 -24.660 1.00 88.50 304 ARG A N 1
ATOM 2421 C CA . ARG A 1 304 ? -9.244 5.774 -25.812 1.00 88.50 304 ARG A CA 1
ATOM 2422 C C . ARG A 1 304 ? -8.380 4.780 -26.574 1.00 88.50 304 ARG A C 1
ATOM 2424 O O . ARG A 1 304 ? -7.842 5.142 -27.613 1.00 88.50 304 ARG A O 1
ATOM 2431 N N . ASN A 1 305 ? -8.230 3.558 -26.060 1.00 87.88 305 ASN A N 1
ATOM 2432 C CA . ASN A 1 305 ? -7.266 2.583 -26.565 1.00 87.88 305 ASN A CA 1
ATOM 2433 C C . ASN A 1 305 ? -5.841 3.174 -26.648 1.00 87.88 305 ASN A C 1
ATOM 2435 O O . ASN A 1 305 ? -5.130 2.961 -27.626 1.00 87.88 305 ASN A O 1
ATOM 2439 N N . SER A 1 306 ? -5.455 3.945 -25.627 1.00 89.50 306 SER A N 1
ATOM 2440 C CA . SER A 1 306 ? -4.194 4.693 -25.549 1.00 89.50 306 SER A CA 1
ATOM 2441 C C . SER A 1 306 ? -3.430 4.233 -24.311 1.00 89.50 306 SER A C 1
ATOM 2443 O O . SER A 1 306 ? -3.756 4.637 -23.194 1.00 89.50 306 SER A O 1
ATOM 2445 N N . MET A 1 307 ? -2.457 3.337 -24.498 1.00 88.69 307 MET A N 1
ATOM 2446 C CA . MET A 1 307 ? -1.662 2.758 -23.414 1.00 88.69 307 MET A CA 1
ATOM 2447 C C . MET A 1 307 ? -0.181 3.103 -23.587 1.00 88.69 307 MET A C 1
ATOM 2449 O O . MET A 1 307 ? 0.377 2.972 -24.673 1.00 88.69 307 MET A O 1
ATOM 2453 N N . ASP A 1 308 ? 0.464 3.519 -22.502 1.00 88.06 308 ASP A N 1
ATOM 2454 C CA . ASP A 1 308 ? 1.919 3.588 -22.387 1.00 88.06 308 ASP A CA 1
ATOM 2455 C C . ASP A 1 308 ? 2.430 2.502 -21.425 1.00 88.06 308 ASP A C 1
ATOM 2457 O O . ASP A 1 308 ? 1.657 1.729 -20.856 1.00 88.06 308 ASP A O 1
ATOM 2461 N N . CYS A 1 309 ? 3.745 2.455 -21.204 1.00 88.56 309 CYS A N 1
ATOM 2462 C CA . CYS A 1 309 ? 4.366 1.499 -20.283 1.00 88.56 309 CYS A CA 1
ATOM 2463 C C . CYS A 1 309 ? 3.783 1.538 -18.855 1.00 88.56 309 CYS A C 1
ATOM 2465 O O . CYS A 1 309 ? 3.691 0.508 -18.183 1.00 88.56 309 CYS A O 1
ATOM 2467 N N . ILE A 1 310 ? 3.333 2.711 -18.406 1.00 89.06 310 ILE A N 1
ATOM 2468 C CA . ILE A 1 310 ? 2.744 2.927 -17.086 1.00 89.06 310 ILE A CA 1
ATOM 2469 C C . ILE A 1 310 ? 1.320 2.352 -17.055 1.00 89.06 310 ILE A C 1
ATOM 2471 O O . ILE A 1 310 ? 1.004 1.563 -16.165 1.00 89.06 310 ILE A O 1
ATOM 2475 N N . ARG A 1 311 ? 0.470 2.690 -18.036 1.00 90.12 311 ARG A N 1
ATOM 2476 C CA . ARG A 1 311 ? -0.928 2.225 -18.120 1.00 90.12 311 ARG A CA 1
ATOM 2477 C C . ARG A 1 311 ? -1.027 0.735 -18.369 1.00 90.12 311 ARG A C 1
ATOM 2479 O O . ARG A 1 311 ? -1.860 0.068 -17.762 1.00 90.12 311 ARG A O 1
ATOM 2486 N N . VAL A 1 312 ? -0.140 0.204 -19.204 1.00 90.88 312 VAL A N 1
ATOM 2487 C CA . VAL A 1 312 ? -0.014 -1.236 -19.397 1.00 90.88 312 VAL A CA 1
ATOM 2488 C C . VAL A 1 312 ? 0.311 -1.910 -18.065 1.00 90.88 312 VAL A C 1
ATOM 2490 O O . VAL A 1 312 ? -0.413 -2.819 -17.668 1.00 90.88 312 VAL A O 1
ATOM 2493 N N . THR A 1 313 ? 1.326 -1.438 -17.332 1.00 91.75 313 THR A N 1
ATOM 2494 C CA . THR A 1 313 ? 1.697 -2.004 -16.020 1.00 91.75 313 THR A CA 1
ATOM 2495 C C . THR A 1 313 ? 0.567 -1.895 -14.990 1.00 91.75 313 THR A C 1
ATOM 2497 O O . THR A 1 313 ? 0.341 -2.832 -14.225 1.00 91.75 313 THR A O 1
ATOM 2500 N N . ASP A 1 314 ? -0.185 -0.795 -14.981 1.00 91.25 314 ASP A N 1
ATOM 2501 C CA . ASP A 1 314 ? -1.359 -0.633 -14.116 1.00 91.25 314 ASP A CA 1
ATOM 2502 C C . ASP A 1 314 ? -2.484 -1.608 -14.466 1.00 91.25 314 ASP A C 1
ATOM 2504 O O . ASP A 1 314 ? -3.042 -2.241 -13.571 1.00 91.25 314 ASP A O 1
ATOM 2508 N N . LEU A 1 315 ? -2.740 -1.850 -15.755 1.00 91.88 315 LEU A N 1
ATOM 2509 C CA . LEU A 1 315 ? -3.677 -2.887 -16.183 1.00 91.88 315 LEU A CA 1
ATOM 2510 C C . LEU A 1 315 ? -3.233 -4.287 -15.725 1.00 91.88 315 LEU A C 1
ATOM 2512 O O . LEU A 1 315 ? -4.076 -5.054 -15.259 1.00 91.88 315 LEU A O 1
ATOM 2516 N N . TYR A 1 316 ? -1.936 -4.626 -15.794 1.00 91.12 316 TYR A N 1
ATOM 2517 C CA . TYR A 1 316 ? -1.439 -5.892 -15.228 1.00 91.12 316 TYR A CA 1
ATOM 2518 C C . TYR A 1 316 ? -1.761 -6.004 -13.750 1.00 91.12 316 TYR A C 1
ATOM 2520 O O . TYR A 1 316 ? -2.299 -7.023 -13.322 1.00 91.12 316 TYR A O 1
ATOM 2528 N N . GLY A 1 317 ? -1.418 -4.973 -12.981 1.00 92.06 317 GLY A N 1
ATOM 2529 C CA . GLY A 1 317 ? -1.647 -4.957 -11.546 1.00 92.06 317 GLY A CA 1
ATOM 2530 C C . GLY A 1 317 ? -3.133 -5.064 -11.204 1.00 92.06 317 GLY A C 1
ATOM 2531 O O . GLY A 1 317 ? -3.504 -5.833 -10.318 1.00 92.06 317 GLY A O 1
ATOM 2532 N N . ALA A 1 318 ? -3.998 -4.394 -11.974 1.00 93.00 318 ALA A N 1
ATOM 2533 C CA . ALA A 1 318 ? -5.450 -4.475 -11.835 1.00 93.00 318 ALA A CA 1
ATOM 2534 C C . ALA A 1 318 ? -5.968 -5.891 -12.054 1.00 93.00 318 ALA A C 1
ATOM 2536 O O . ALA A 1 318 ? -6.654 -6.433 -11.189 1.00 93.00 318 ALA A O 1
ATOM 2537 N N . LEU A 1 319 ? -5.612 -6.503 -13.185 1.00 93.50 319 LEU A N 1
ATOM 2538 C CA . LEU A 1 319 ? -6.036 -7.861 -13.508 1.00 93.50 319 LEU A CA 1
ATOM 2539 C C . LEU A 1 319 ? -5.471 -8.856 -12.488 1.00 93.50 319 LEU A C 1
ATOM 2541 O O . LEU A 1 319 ? -6.209 -9.691 -11.978 1.00 93.50 319 LEU A O 1
ATOM 2545 N N . TRP A 1 320 ? -4.187 -8.744 -12.138 1.00 93.81 320 TRP A N 1
ATOM 2546 C CA . TRP A 1 320 ? -3.529 -9.617 -11.164 1.00 93.81 320 TRP A CA 1
ATOM 2547 C C . TRP A 1 320 ? -4.229 -9.573 -9.804 1.00 93.81 320 TRP A C 1
ATOM 2549 O O . TRP A 1 320 ? -4.695 -10.605 -9.313 1.00 93.81 320 TRP A O 1
ATOM 2559 N N . ARG A 1 321 ? -4.378 -8.375 -9.231 1.00 93.25 321 ARG A N 1
ATOM 2560 C CA . ARG A 1 321 ? -4.999 -8.191 -7.917 1.00 93.25 321 ARG A CA 1
ATOM 2561 C C . ARG A 1 321 ? -6.472 -8.575 -7.932 1.00 93.25 321 ARG A C 1
ATOM 2563 O O . ARG A 1 321 ? -6.900 -9.267 -7.019 1.00 93.25 321 ARG A O 1
ATOM 2570 N N . ASN A 1 322 ? -7.235 -8.229 -8.972 1.00 94.12 322 ASN A N 1
ATOM 2571 C CA . ASN A 1 322 ? -8.652 -8.606 -9.073 1.00 94.12 322 ASN A CA 1
ATOM 2572 C C . ASN A 1 322 ? -8.887 -10.119 -9.184 1.00 94.12 322 ASN A C 1
ATOM 2574 O O . ASN A 1 322 ? -9.986 -10.587 -8.912 1.00 94.12 322 ASN A O 1
ATOM 2578 N N . MET A 1 323 ? -7.870 -10.899 -9.549 1.00 92.44 323 MET A N 1
ATOM 2579 C CA . MET A 1 323 ? -7.915 -12.366 -9.491 1.00 92.44 323 MET A CA 1
ATOM 2580 C C . MET A 1 323 ? -7.547 -12.926 -8.110 1.00 92.44 323 MET A C 1
ATOM 2582 O O . MET A 1 323 ? -7.262 -14.120 -7.987 1.00 92.44 323 MET A O 1
ATOM 2586 N N . GLY A 1 324 ? -7.467 -12.069 -7.089 1.00 92.19 324 GLY A N 1
ATOM 2587 C CA . GLY A 1 324 ? -7.013 -12.432 -5.750 1.00 92.19 324 GLY A CA 1
ATOM 2588 C C . GLY A 1 324 ? -5.526 -12.786 -5.691 1.00 92.19 324 GLY A C 1
ATOM 2589 O O . GLY A 1 324 ? -5.092 -13.496 -4.789 1.00 92.19 324 GLY A O 1
ATOM 2590 N N . GLN A 1 325 ? -4.723 -12.376 -6.676 1.00 92.81 325 GLN A N 1
ATOM 2591 C CA . GLN A 1 325 ? -3.313 -12.748 -6.708 1.00 92.81 325 GLN A CA 1
ATOM 2592 C C . GLN A 1 325 ? -2.449 -11.700 -6.006 1.00 92.81 325 GLN A C 1
ATOM 2594 O O . GLN A 1 325 ? -2.547 -10.509 -6.291 1.00 92.81 325 GLN A O 1
ATOM 2599 N N . ALA A 1 326 ? -1.549 -12.170 -5.144 1.00 92.12 326 ALA A N 1
ATOM 2600 C CA . ALA A 1 326 ? -0.594 -11.337 -4.417 1.00 92.12 326 ALA A CA 1
ATOM 2601 C C . ALA A 1 326 ? 0.814 -11.349 -5.044 1.00 92.12 326 ALA A C 1
ATOM 2603 O O . ALA A 1 326 ? 1.174 -12.247 -5.821 1.00 92.12 326 ALA A O 1
ATOM 2604 N N . GLY A 1 327 ? 1.640 -10.395 -4.628 1.00 92.12 327 GLY A N 1
ATOM 2605 C CA . GLY A 1 327 ? 3.053 -10.235 -4.952 1.00 92.12 327 GLY A CA 1
ATOM 2606 C C . GLY A 1 327 ? 3.334 -9.318 -6.139 1.00 92.12 327 GLY A C 1
ATOM 2607 O O . GLY A 1 327 ? 4.410 -9.446 -6.716 1.00 92.12 327 GLY A O 1
ATOM 2608 N N . PHE A 1 328 ? 2.396 -8.463 -6.553 1.00 93.62 328 PHE A N 1
ATOM 2609 C CA . PHE A 1 328 ? 2.608 -7.575 -7.701 1.00 93.62 328 PHE A CA 1
ATOM 2610 C C . PHE A 1 328 ? 3.553 -6.416 -7.357 1.00 93.62 328 PHE A C 1
ATOM 2612 O O . PHE A 1 328 ? 3.361 -5.739 -6.348 1.00 93.62 328 PHE A O 1
ATOM 2619 N N . LEU A 1 329 ? 4.531 -6.149 -8.228 1.00 93.19 329 LEU A N 1
ATOM 2620 C CA . LEU A 1 329 ? 5.537 -5.094 -8.073 1.00 93.19 329 LEU A CA 1
ATOM 2621 C C . LEU A 1 329 ? 5.605 -4.228 -9.341 1.00 93.19 329 LEU A C 1
ATOM 2623 O O . LEU A 1 329 ? 5.761 -4.786 -10.427 1.00 93.19 329 LEU A O 1
ATOM 2627 N N . PRO A 1 330 ? 5.565 -2.889 -9.266 1.00 92.94 330 PRO A N 1
ATOM 2628 C CA . PRO A 1 330 ? 6.042 -2.058 -10.362 1.00 92.94 330 PRO A CA 1
ATOM 2629 C C . PRO A 1 330 ? 7.575 -1.997 -10.366 1.00 92.94 330 PRO A C 1
ATOM 2631 O O . PRO A 1 330 ? 8.216 -1.776 -9.336 1.00 92.94 330 PRO A O 1
ATOM 2634 N N . ILE A 1 331 ? 8.162 -2.172 -11.550 1.00 93.00 331 ILE A N 1
ATOM 2635 C CA . ILE A 1 331 ? 9.592 -1.984 -11.802 1.00 93.00 331 ILE A CA 1
ATOM 2636 C C . ILE A 1 331 ? 9.761 -0.782 -12.718 1.00 93.00 331 ILE A C 1
ATOM 2638 O O . ILE A 1 331 ? 9.188 -0.735 -13.808 1.00 93.00 331 ILE A O 1
ATOM 2642 N N . ARG A 1 332 ? 10.605 0.160 -12.312 1.00 92.06 332 ARG A N 1
ATOM 2643 C CA . ARG A 1 332 ? 11.030 1.279 -13.140 1.00 92.06 332 ARG A CA 1
ATOM 2644 C C . ARG A 1 332 ? 12.415 1.010 -13.708 1.00 92.06 332 ARG A C 1
ATOM 2646 O O . ARG A 1 332 ? 13.372 0.775 -12.982 1.00 92.06 332 ARG A O 1
ATOM 2653 N N . GLN A 1 333 ? 12.527 1.100 -15.020 1.00 90.12 333 GLN A N 1
ATOM 2654 C CA . GLN A 1 333 ? 13.780 1.040 -15.752 1.00 90.12 333 GLN A CA 1
ATOM 2655 C C . GLN A 1 333 ? 14.166 2.448 -16.184 1.00 90.12 333 GLN A C 1
ATOM 2657 O O . GLN A 1 333 ? 13.403 3.116 -16.885 1.00 90.12 333 GLN A O 1
ATOM 2662 N N . ILE A 1 334 ? 15.356 2.897 -15.806 1.00 88.00 334 ILE A N 1
ATOM 2663 C CA . ILE A 1 334 ? 15.875 4.202 -16.209 1.00 88.00 334 ILE A CA 1
ATOM 2664 C C . ILE A 1 334 ? 16.820 4.013 -17.392 1.00 88.00 334 ILE A C 1
ATOM 2666 O O . ILE A 1 334 ? 17.818 3.301 -17.288 1.00 88.00 334 ILE A O 1
ATOM 2670 N N . ARG A 1 335 ? 16.510 4.638 -18.531 1.00 83.31 335 ARG A N 1
ATOM 2671 C CA . ARG A 1 335 ? 17.214 4.469 -19.810 1.00 83.31 335 ARG A CA 1
ATOM 2672 C C . ARG A 1 335 ? 17.670 5.822 -20.351 1.00 83.31 335 ARG A C 1
ATOM 2674 O O . ARG A 1 335 ? 16.890 6.487 -21.016 1.00 83.31 335 ARG A O 1
ATOM 2681 N N . ALA A 1 336 ? 18.886 6.245 -20.006 1.00 71.81 336 ALA A N 1
ATOM 2682 C CA . ALA A 1 336 ? 19.625 7.406 -20.538 1.00 71.81 336 ALA A CA 1
ATOM 2683 C C . ALA A 1 336 ? 18.807 8.513 -21.271 1.00 71.81 336 ALA A C 1
ATOM 2685 O O . ALA A 1 336 ? 19.108 8.848 -22.414 1.00 71.81 336 ALA A O 1
ATOM 2686 N N . GLY A 1 337 ? 17.787 9.105 -20.630 1.00 69.56 337 GLY A N 1
ATOM 2687 C CA . GLY A 1 337 ? 16.905 10.116 -21.249 1.00 69.56 337 GLY A CA 1
ATOM 2688 C C . GLY A 1 337 ? 15.400 9.812 -21.203 1.00 69.56 337 GLY A C 1
ATOM 2689 O O . GLY A 1 337 ? 14.575 10.709 -21.411 1.00 69.56 337 GLY A O 1
ATOM 2690 N N . MET A 1 338 ? 15.035 8.570 -20.891 1.00 78.94 338 MET A N 1
ATOM 2691 C CA . MET A 1 338 ? 13.677 8.040 -20.782 1.00 78.94 338 MET A CA 1
ATOM 2692 C C . MET A 1 338 ? 13.564 7.157 -19.531 1.00 78.94 338 MET A C 1
ATOM 2694 O O . MET A 1 338 ? 14.555 6.632 -19.027 1.00 78.94 338 MET A O 1
ATOM 2698 N N . GLY A 1 339 ? 12.348 6.968 -19.025 1.00 84.88 339 GLY A N 1
ATOM 2699 C CA . GLY A 1 339 ? 12.077 5.885 -18.088 1.00 84.88 339 GLY A CA 1
ATOM 2700 C C . GLY A 1 339 ? 10.925 5.025 -18.590 1.00 84.88 339 GLY A C 1
ATOM 2701 O O . GLY A 1 339 ? 10.011 5.529 -19.242 1.00 84.88 339 GLY A O 1
ATOM 2702 N N . HIS A 1 340 ? 10.993 3.739 -18.278 1.00 88.88 340 HIS A N 1
ATOM 2703 C CA . HIS A 1 340 ? 10.070 2.709 -18.735 1.00 88.88 340 HIS A CA 1
ATOM 2704 C C . HIS A 1 340 ? 9.578 1.910 -17.535 1.00 88.88 340 HIS A C 1
ATOM 2706 O O . HIS A 1 340 ? 10.379 1.558 -16.674 1.00 88.88 340 HIS A O 1
ATOM 2712 N N . THR A 1 341 ? 8.279 1.653 -17.442 1.00 90.62 341 THR A N 1
ATOM 2713 C CA . THR A 1 341 ? 7.701 0.890 -16.328 1.00 90.62 341 THR A CA 1
ATOM 2714 C C . THR A 1 341 ? 7.267 -0.485 -16.820 1.00 90.62 341 THR A C 1
ATOM 2716 O O . THR A 1 341 ? 6.640 -0.595 -17.871 1.00 90.62 341 THR A O 1
ATOM 2719 N N . ILE A 1 342 ? 7.606 -1.526 -16.060 1.00 91.94 342 ILE A N 1
ATOM 2720 C CA . ILE A 1 342 ? 7.244 -2.916 -16.347 1.00 91.94 342 ILE A CA 1
ATOM 2721 C C . ILE A 1 342 ? 6.665 -3.590 -15.098 1.00 91.94 342 ILE A C 1
ATOM 2723 O O . ILE A 1 342 ? 6.838 -3.111 -13.973 1.00 91.94 342 ILE A O 1
ATOM 2727 N N . ALA A 1 343 ? 6.001 -4.728 -15.288 1.00 93.19 343 ALA A N 1
ATOM 2728 C CA . ALA A 1 343 ? 5.411 -5.499 -14.203 1.00 93.19 343 ALA A CA 1
ATOM 2729 C C . ALA A 1 343 ? 6.421 -6.489 -13.604 1.00 93.19 343 ALA A C 1
ATOM 2731 O O . ALA A 1 343 ? 7.190 -7.132 -14.321 1.00 93.19 343 ALA A O 1
ATOM 2732 N N . GLY A 1 344 ? 6.369 -6.657 -12.288 1.00 93.88 344 GLY A N 1
ATOM 2733 C CA . GLY A 1 344 ? 7.131 -7.615 -11.499 1.00 93.88 344 GLY A CA 1
ATOM 2734 C C . GLY A 1 344 ? 6.224 -8.464 -10.610 1.00 93.88 344 GLY A C 1
ATOM 2735 O O . GLY A 1 344 ? 5.098 -8.079 -10.288 1.00 93.88 344 GLY A O 1
ATOM 2736 N N . LEU A 1 345 ? 6.714 -9.638 -10.221 1.00 93.31 345 LEU A N 1
ATOM 2737 C CA . LEU A 1 345 ? 5.972 -10.595 -9.414 1.00 93.31 345 LEU A CA 1
ATOM 2738 C C . LEU A 1 345 ? 6.878 -11.369 -8.457 1.00 93.31 345 LEU A C 1
ATOM 2740 O O . LEU A 1 345 ? 7.784 -12.075 -8.903 1.00 93.31 345 LEU A O 1
ATOM 2744 N N . ILE A 1 346 ? 6.560 -11.328 -7.163 1.00 92.06 346 ILE A N 1
ATOM 2745 C CA . ILE A 1 346 ? 7.169 -12.187 -6.139 1.00 92.06 346 ILE A CA 1
ATOM 2746 C C . ILE A 1 346 ? 6.613 -13.609 -6.285 1.00 92.06 346 ILE A C 1
ATOM 2748 O O . ILE A 1 346 ? 5.414 -13.840 -6.101 1.00 92.06 346 ILE A O 1
ATOM 2752 N N . LEU A 1 347 ? 7.464 -14.589 -6.594 1.00 86.88 347 LEU A N 1
ATOM 2753 C CA . LEU A 1 347 ? 7.084 -16.007 -6.628 1.00 86.88 347 LEU A CA 1
ATOM 2754 C C . LEU A 1 347 ? 7.186 -16.666 -5.252 1.00 86.88 347 LEU A C 1
ATOM 2756 O O . LEU A 1 347 ? 6.293 -17.422 -4.871 1.00 86.88 347 LEU A O 1
ATOM 2760 N N . HIS A 1 348 ? 8.251 -16.352 -4.516 1.00 77.38 348 HIS A N 1
ATOM 2761 C CA . HIS A 1 348 ? 8.538 -16.889 -3.191 1.00 77.38 348 HIS A CA 1
ATOM 2762 C C . HIS A 1 348 ? 9.033 -15.749 -2.295 1.00 77.38 348 HIS A C 1
ATOM 2764 O O . HIS A 1 348 ? 10.157 -15.301 -2.507 1.00 77.38 348 HIS A O 1
ATOM 2770 N N . PRO A 1 349 ? 8.224 -15.242 -1.349 1.00 72.19 349 PRO A N 1
ATOM 2771 C CA . PRO A 1 349 ? 8.717 -14.301 -0.343 1.00 72.19 349 PRO A CA 1
ATOM 2772 C C . PRO A 1 349 ? 9.602 -15.028 0.690 1.00 72.19 349 PRO A C 1
ATOM 2774 O O . PRO A 1 349 ? 9.368 -16.207 0.976 1.00 72.19 349 PRO A O 1
ATOM 2777 N N . GLY A 1 350 ? 10.568 -14.324 1.289 1.00 64.00 350 GLY A N 1
ATOM 2778 C CA . GLY A 1 350 ? 11.309 -14.779 2.478 1.00 64.00 350 GLY A CA 1
ATOM 2779 C C . GLY A 1 350 ? 12.742 -15.303 2.269 1.00 64.00 350 GLY A C 1
ATOM 2780 O O . GLY A 1 350 ? 13.351 -15.151 1.211 1.00 64.00 350 GLY A O 1
ATOM 2781 N N . ASP A 1 351 ? 13.273 -15.935 3.322 1.00 52.28 351 ASP A N 1
ATOM 2782 C CA . ASP A 1 351 ? 14.714 -16.143 3.591 1.00 52.28 351 ASP A CA 1
ATOM 2783 C C . ASP A 1 351 ? 15.442 -17.122 2.657 1.00 52.28 351 ASP A C 1
ATOM 2785 O O . ASP A 1 351 ? 16.670 -17.192 2.647 1.00 52.28 351 ASP A O 1
ATOM 2789 N N . ARG A 1 352 ? 14.709 -17.900 1.851 1.00 52.84 352 ARG A N 1
ATOM 2790 C CA . ARG A 1 352 ? 15.293 -18.885 0.915 1.00 52.84 352 ARG A CA 1
ATOM 2791 C C . ARG A 1 352 ? 15.705 -18.281 -0.434 1.00 52.84 352 ARG A C 1
ATOM 2793 O O . ARG A 1 352 ? 15.922 -19.020 -1.392 1.00 52.84 352 ARG A O 1
ATOM 2800 N N . GLY A 1 353 ? 15.822 -16.957 -0.491 1.00 63.88 353 GLY A N 1
ATOM 2801 C CA . GLY A 1 353 ? 16.095 -16.193 -1.700 1.00 63.88 353 GLY A CA 1
ATOM 2802 C C . GLY A 1 353 ? 14.797 -15.823 -2.402 1.00 63.88 353 GLY A C 1
ATOM 2803 O O . GLY A 1 353 ? 14.143 -16.664 -3.023 1.00 63.88 353 GLY A O 1
ATOM 2804 N N . GLU A 1 354 ? 14.427 -14.550 -2.307 1.00 80.50 354 GLU A N 1
ATOM 2805 C CA . GLU A 1 354 ? 13.258 -14.026 -2.995 1.00 80.50 354 GLU A CA 1
ATOM 2806 C C . GLU A 1 354 ? 13.427 -14.168 -4.513 1.00 80.50 354 GLU A C 1
ATOM 2808 O O . GLU A 1 354 ? 14.379 -13.657 -5.107 1.00 80.50 354 GLU A O 1
ATOM 2813 N N . VAL A 1 355 ? 12.493 -14.868 -5.157 1.00 86.81 355 VAL A N 1
ATOM 2814 C CA . VAL A 1 355 ? 12.477 -14.990 -6.618 1.00 86.81 355 VAL A CA 1
ATOM 2815 C C . VAL A 1 355 ? 11.445 -14.029 -7.173 1.00 86.81 355 VAL A C 1
ATOM 2817 O O . VAL A 1 355 ? 10.241 -14.267 -7.051 1.00 86.81 355 VAL A O 1
ATOM 2820 N N . ILE A 1 356 ? 11.925 -12.977 -7.829 1.00 91.81 356 ILE A N 1
ATOM 2821 C CA . ILE A 1 356 ? 11.085 -12.027 -8.554 1.00 91.81 356 ILE A CA 1
ATOM 2822 C C . ILE A 1 356 ? 11.229 -12.290 -10.047 1.00 91.81 356 ILE A C 1
ATOM 2824 O O . ILE A 1 356 ? 12.344 -12.420 -10.562 1.00 91.81 356 ILE A O 1
ATOM 2828 N N . ILE A 1 357 ? 10.095 -12.358 -10.740 1.00 92.81 357 ILE A N 1
ATOM 2829 C CA . ILE A 1 357 ? 10.058 -12.364 -12.202 1.00 92.81 357 ILE A CA 1
ATOM 2830 C C . ILE A 1 357 ? 9.449 -11.074 -12.736 1.00 92.81 357 ILE A C 1
ATOM 2832 O O . ILE A 1 357 ? 8.575 -10.502 -12.096 1.00 92.81 357 ILE A O 1
ATOM 2836 N N . SER A 1 358 ? 9.877 -10.629 -13.912 1.00 92.62 358 SER A N 1
ATOM 2837 C CA . SER A 1 358 ? 9.368 -9.425 -14.564 1.00 92.62 358 SER A CA 1
ATOM 2838 C C . SER A 1 358 ? 8.896 -9.695 -15.984 1.00 92.62 358 SER A C 1
ATOM 2840 O O . SER A 1 358 ? 9.450 -10.554 -16.678 1.00 92.62 358 SER A O 1
ATOM 2842 N N . MET A 1 359 ? 7.918 -8.911 -16.428 1.00 90.44 359 MET A N 1
ATOM 2843 C CA . MET A 1 359 ? 7.409 -8.899 -17.795 1.00 90.44 359 MET A CA 1
ATOM 2844 C C . MET A 1 359 ? 7.141 -7.469 -18.243 1.00 90.44 359 MET A C 1
ATOM 2846 O O . MET A 1 359 ? 6.584 -6.657 -17.506 1.00 90.44 359 MET A O 1
ATOM 2850 N N . ASP A 1 360 ? 7.541 -7.180 -19.474 1.00 89.69 360 ASP A N 1
ATOM 2851 C CA . ASP A 1 360 ? 7.338 -5.891 -20.113 1.00 89.69 360 ASP A CA 1
ATOM 2852 C C . ASP A 1 360 ? 6.161 -6.008 -21.077 1.00 89.69 360 ASP A C 1
ATOM 2854 O O . ASP A 1 360 ? 6.223 -6.700 -22.093 1.00 89.69 360 ASP A O 1
ATOM 2858 N N . GLY A 1 361 ? 5.060 -5.350 -20.730 1.00 86.62 361 GLY A N 1
ATOM 2859 C CA . GLY A 1 361 ? 3.840 -5.422 -21.519 1.00 86.62 361 GLY A CA 1
ATOM 2860 C C . GLY A 1 361 ? 3.872 -4.647 -22.831 1.00 86.62 361 GLY A C 1
ATOM 2861 O O . GLY A 1 361 ? 2.905 -4.741 -23.580 1.00 86.62 361 GLY A O 1
ATOM 2862 N N . MET A 1 362 ? 4.947 -3.906 -23.112 1.00 86.31 362 MET A N 1
ATOM 2863 C CA . MET A 1 362 ? 5.134 -3.186 -24.372 1.00 86.31 362 MET A CA 1
ATOM 2864 C C . MET A 1 362 ? 5.951 -3.987 -25.397 1.00 86.31 362 MET A C 1
ATOM 2866 O O . MET A 1 362 ? 6.066 -3.559 -26.544 1.00 86.31 362 MET A O 1
ATOM 2870 N N . ILE A 1 363 ? 6.510 -5.145 -25.023 1.00 85.75 363 ILE A N 1
ATOM 2871 C CA . ILE A 1 363 ? 7.314 -5.993 -25.918 1.00 85.75 363 ILE A CA 1
ATOM 2872 C C . ILE A 1 363 ? 6.699 -7.385 -26.084 1.00 85.75 363 ILE A C 1
ATOM 2874 O O . ILE A 1 363 ? 6.126 -7.948 -25.154 1.00 85.75 363 ILE A O 1
ATOM 2878 N N . ALA A 1 364 ? 6.880 -7.972 -27.272 1.00 82.50 364 ALA A N 1
ATOM 2879 C CA . ALA A 1 364 ? 6.343 -9.292 -27.621 1.00 82.50 364 ALA A CA 1
ATOM 2880 C C . ALA A 1 364 ? 6.953 -10.451 -26.817 1.00 82.50 364 ALA A C 1
ATOM 2882 O O . ALA A 1 364 ? 6.442 -11.571 -26.848 1.00 82.50 364 ALA A O 1
ATOM 2883 N N . GLU A 1 365 ? 8.083 -10.219 -26.148 1.00 80.75 365 GLU A N 1
ATOM 2884 C CA . GLU A 1 365 ? 8.808 -11.263 -25.437 1.00 80.75 365 GLU A CA 1
ATOM 2885 C C . GLU A 1 365 ? 7.978 -11.804 -24.268 1.00 80.75 365 GLU A C 1
ATOM 2887 O O . GLU A 1 365 ? 7.836 -11.170 -23.228 1.00 80.75 365 GLU A O 1
ATOM 2892 N N . ASN A 1 366 ? 7.477 -13.028 -24.425 1.00 71.31 366 ASN A N 1
ATOM 2893 C CA . ASN A 1 366 ? 6.634 -13.688 -23.430 1.00 71.31 366 ASN A CA 1
ATOM 2894 C C . ASN A 1 366 ? 7.426 -14.572 -22.444 1.00 71.31 366 ASN A C 1
ATOM 2896 O O . ASN A 1 366 ? 6.910 -15.542 -21.885 1.00 71.31 366 ASN A O 1
ATOM 2900 N N . ARG A 1 367 ? 8.720 -14.302 -22.254 1.00 80.06 367 ARG A N 1
ATOM 2901 C CA . ARG A 1 367 ? 9.534 -15.041 -21.286 1.00 80.06 367 ARG A CA 1
ATOM 2902 C C . ARG A 1 367 ? 9.708 -14.194 -20.028 1.00 80.06 367 ARG A C 1
ATOM 2904 O O . ARG A 1 367 ? 10.343 -13.145 -20.113 1.00 80.06 367 ARG A O 1
ATOM 2911 N N . PRO A 1 368 ? 9.212 -14.645 -18.858 1.00 83.38 368 PRO A N 1
ATOM 2912 C CA . PRO A 1 368 ? 9.497 -13.954 -17.616 1.00 83.38 368 PRO A CA 1
ATOM 2913 C C . PRO A 1 368 ? 11.003 -13.924 -17.376 1.00 83.38 368 PRO A C 1
ATOM 2915 O O . PRO A 1 368 ? 11.687 -14.947 -17.494 1.00 83.38 368 PRO A O 1
ATOM 2918 N N . ARG A 1 369 ? 11.512 -12.748 -17.035 1.00 86.12 369 ARG A N 1
ATOM 2919 C CA . ARG A 1 369 ? 12.920 -12.535 -16.690 1.00 86.12 369 ARG A CA 1
ATOM 2920 C C . ARG A 1 369 ? 13.070 -12.539 -15.185 1.00 86.12 369 ARG A C 1
ATOM 2922 O O . ARG A 1 369 ? 12.131 -12.166 -14.497 1.00 86.12 369 ARG A O 1
ATOM 2929 N N . ARG A 1 370 ? 14.215 -12.971 -14.664 1.00 89.12 370 ARG A N 1
ATOM 2930 C CA . ARG A 1 370 ? 14.479 -12.870 -13.225 1.00 89.12 370 ARG A CA 1
ATOM 2931 C C . ARG A 1 370 ? 14.952 -11.462 -12.901 1.00 89.12 370 ARG A C 1
ATOM 2933 O O . ARG A 1 370 ? 15.704 -10.881 -13.670 1.00 89.12 370 ARG A O 1
ATOM 2940 N N . TRP A 1 371 ? 14.517 -10.923 -11.773 1.00 87.12 371 TRP A N 1
ATOM 2941 C CA . TRP A 1 371 ? 15.133 -9.733 -11.200 1.00 87.12 371 TRP A CA 1
ATOM 2942 C C . TRP A 1 371 ? 16.554 -10.070 -10.709 1.00 87.12 371 TRP A C 1
ATOM 2944 O O . TRP A 1 371 ? 16.724 -11.141 -10.118 1.00 87.12 371 TRP A O 1
ATOM 2954 N N . PRO A 1 372 ? 17.559 -9.198 -10.918 1.00 84.25 372 PRO A N 1
ATOM 2955 C CA . PRO A 1 372 ? 17.475 -7.866 -11.528 1.00 84.25 372 PRO A CA 1
ATOM 2956 C C . PRO A 1 372 ? 17.720 -7.824 -13.049 1.00 84.25 372 PRO A C 1
ATOM 2958 O O . PRO A 1 372 ? 17.719 -6.733 -13.625 1.00 84.25 372 PRO A O 1
ATOM 2961 N N . ASP A 1 373 ? 17.846 -8.980 -13.711 1.00 80.31 373 ASP A N 1
ATOM 2962 C CA . ASP A 1 373 ? 18.083 -9.170 -15.159 1.00 80.31 373 ASP A CA 1
ATOM 2963 C C . ASP A 1 373 ? 16.868 -8.819 -16.043 1.00 80.31 373 ASP A C 1
ATOM 2965 O O . ASP A 1 373 ? 16.464 -9.531 -16.969 1.00 80.31 373 ASP A O 1
ATOM 2969 N N . THR A 1 374 ? 16.260 -7.669 -15.780 1.00 67.25 374 THR A N 1
ATOM 2970 C CA . THR A 1 374 ? 15.038 -7.198 -16.439 1.00 67.25 374 THR A CA 1
ATOM 2971 C C . THR A 1 374 ? 15.303 -6.458 -17.757 1.00 67.25 374 THR A C 1
ATOM 2973 O O . THR A 1 374 ? 14.368 -5.983 -18.400 1.00 67.25 374 THR A O 1
ATOM 2976 N N . ALA A 1 375 ? 16.563 -6.370 -18.201 1.00 58.94 375 ALA A N 1
ATOM 2977 C CA . ALA A 1 375 ? 16.981 -5.641 -19.401 1.00 58.94 375 ALA A CA 1
ATOM 2978 C C . ALA A 1 375 ? 16.474 -6.303 -20.702 1.00 58.94 375 ALA A C 1
ATOM 2980 O O . ALA A 1 375 ? 17.183 -7.089 -21.333 1.00 58.94 375 ALA A O 1
ATOM 2981 N N . GLY A 1 376 ? 15.229 -6.003 -21.084 1.00 50.44 376 GLY A N 1
ATOM 2982 C CA . GLY A 1 376 ? 14.565 -6.436 -22.318 1.00 50.44 376 GLY A CA 1
ATOM 2983 C C . GLY A 1 376 ? 15.410 -6.207 -23.575 1.00 50.44 376 GLY A C 1
ATOM 2984 O O . GLY A 1 376 ? 15.990 -5.133 -23.752 1.00 50.44 376 GLY A O 1
ATOM 2985 N N . GLY A 1 377 ? 15.483 -7.224 -24.439 1.00 43.66 377 GLY A N 1
ATOM 2986 C CA . GLY A 1 377 ? 16.197 -7.184 -25.714 1.00 43.66 377 GLY A CA 1
ATOM 2987 C C . GLY A 1 377 ? 15.665 -6.069 -26.614 1.00 43.66 377 GLY A C 1
ATOM 2988 O O . GLY A 1 377 ? 14.464 -5.936 -26.813 1.00 43.66 377 GLY A O 1
ATOM 2989 N N . GLY A 1 378 ? 16.572 -5.245 -27.128 1.00 42.38 378 GLY A N 1
ATOM 2990 C CA . GLY A 1 378 ? 16.265 -4.156 -28.053 1.00 42.38 378 GLY A CA 1
ATOM 2991 C C . GLY A 1 378 ? 17.299 -3.045 -27.963 1.00 42.38 378 GLY A C 1
ATOM 2992 O O . GLY A 1 378 ? 17.912 -2.699 -28.962 1.00 42.38 378 GLY A O 1
ATOM 2993 N N . GLN A 1 379 ? 17.577 -2.564 -26.749 1.00 48.88 379 GLN A N 1
ATOM 2994 C CA . GLN A 1 379 ? 18.612 -1.560 -26.477 1.00 48.88 379 GLN A CA 1
ATOM 2995 C C . GLN A 1 379 ? 19.140 -1.709 -25.041 1.00 48.88 379 GLN A C 1
ATOM 2997 O O . GLN A 1 379 ? 19.126 -0.769 -24.247 1.00 48.88 379 GLN A O 1
ATOM 3002 N N . SER A 1 380 ? 19.663 -2.892 -24.688 1.00 51.91 380 SER A N 1
ATOM 3003 C CA . SER A 1 380 ? 20.475 -3.060 -23.461 1.00 51.91 380 SER A CA 1
ATOM 3004 C C . SER A 1 380 ? 21.598 -2.011 -23.378 1.00 51.91 380 SER A C 1
ATOM 3006 O O . SER A 1 380 ? 22.053 -1.680 -22.286 1.00 51.91 380 SER A O 1
ATOM 3008 N N . GLY A 1 381 ? 21.953 -1.448 -24.544 1.00 60.00 381 GLY A N 1
ATOM 3009 C CA . GLY A 1 381 ? 22.706 -0.234 -24.847 1.00 60.00 381 GLY A CA 1
ATOM 3010 C C . GLY A 1 381 ? 22.338 1.062 -24.110 1.00 60.00 381 GLY A C 1
ATOM 3011 O O . GLY A 1 381 ? 23.186 1.946 -24.114 1.00 60.00 381 GLY A O 1
ATOM 3012 N N . GLU A 1 382 ? 21.193 1.179 -23.431 1.00 76.31 382 GLU A N 1
ATOM 3013 C CA . GLU A 1 382 ? 20.770 2.445 -22.792 1.00 76.31 382 GLU A CA 1
ATOM 3014 C C . GLU A 1 382 ? 20.316 2.317 -21.329 1.00 76.31 382 GLU A C 1
ATOM 3016 O O . GLU A 1 382 ? 20.197 3.328 -20.639 1.00 76.31 382 GLU A O 1
ATOM 3021 N N . LEU A 1 383 ? 20.087 1.097 -20.827 1.00 85.69 383 LEU A N 1
ATOM 3022 C CA . LEU A 1 383 ? 19.619 0.879 -19.454 1.00 85.69 383 LEU A CA 1
ATOM 3023 C C . LEU A 1 383 ? 20.689 1.263 -18.429 1.00 85.69 383 LEU A C 1
ATOM 3025 O O . LEU A 1 383 ? 21.754 0.658 -18.386 1.00 85.69 383 LEU A O 1
ATOM 3029 N N . VAL A 1 384 ? 20.373 2.231 -17.579 1.00 87.38 384 VAL A N 1
ATOM 3030 C CA . VAL A 1 384 ? 21.266 2.805 -16.572 1.00 87.38 384 VAL A CA 1
ATOM 3031 C C . VAL A 1 384 ? 21.090 2.122 -15.220 1.00 87.38 384 VAL A C 1
ATOM 3033 O O . VAL A 1 384 ? 22.067 1.675 -14.616 1.00 87.38 384 VAL A O 1
ATOM 3036 N N . CYS A 1 385 ? 19.848 2.012 -14.759 1.00 90.38 385 CYS A N 1
ATOM 3037 C CA . CYS A 1 385 ? 19.509 1.361 -13.504 1.00 90.38 385 CYS A CA 1
ATOM 3038 C C . CYS A 1 385 ? 18.068 0.839 -13.525 1.00 90.38 385 CYS A C 1
ATOM 3040 O O . CYS A 1 385 ? 17.252 1.259 -14.351 1.00 90.38 385 CYS A O 1
ATOM 3042 N N . ASN A 1 386 ? 17.767 -0.064 -12.597 1.00 92.44 386 ASN A N 1
ATOM 3043 C CA . ASN A 1 386 ? 16.418 -0.532 -12.311 1.00 92.44 386 ASN A CA 1
ATOM 3044 C C . ASN A 1 386 ? 16.042 -0.166 -10.877 1.00 92.44 386 ASN A C 1
ATOM 3046 O O . ASN A 1 386 ? 16.880 -0.246 -9.983 1.00 92.44 386 ASN A O 1
ATOM 3050 N N . GLU A 1 387 ? 14.780 0.172 -10.662 1.00 93.94 387 GLU A N 1
ATOM 3051 C CA . GLU A 1 387 ? 14.180 0.439 -9.359 1.00 93.94 387 GLU A CA 1
ATOM 3052 C C . GLU A 1 387 ? 12.948 -0.447 -9.208 1.00 93.94 387 GLU A C 1
ATOM 3054 O O . GLU A 1 387 ? 12.136 -0.586 -10.123 1.00 93.94 387 GLU A O 1
ATOM 3059 N N . LEU A 1 388 ? 12.820 -1.055 -8.045 1.00 94.31 388 LEU A N 1
ATOM 3060 C CA . LEU A 1 388 ? 11.740 -1.928 -7.652 1.00 94.31 388 LEU A CA 1
ATOM 3061 C C . LEU A 1 388 ? 10.952 -1.236 -6.550 1.00 94.31 388 LEU A C 1
ATOM 3063 O O . LEU A 1 388 ? 11.534 -0.699 -5.606 1.00 94.31 388 LEU A O 1
ATOM 3067 N N . PHE A 1 389 ? 9.632 -1.282 -6.655 1.00 94.19 389 PHE A N 1
ATOM 3068 C CA . PHE A 1 389 ? 8.736 -0.625 -5.718 1.00 94.19 389 PHE A CA 1
ATOM 3069 C C . PHE A 1 389 ? 7.743 -1.620 -5.125 1.00 94.19 389 PHE A C 1
ATOM 3071 O O . PHE A 1 389 ? 7.363 -2.597 -5.772 1.00 94.19 389 PHE A O 1
ATOM 3078 N N . TYR A 1 390 ? 7.294 -1.352 -3.900 1.00 93.00 390 TYR A N 1
ATOM 3079 C CA . TYR A 1 390 ? 6.219 -2.104 -3.252 1.00 93.00 390 TYR A CA 1
ATOM 3080 C C . TYR A 1 390 ? 5.152 -1.176 -2.692 1.00 93.00 390 TYR A C 1
ATOM 3082 O O . TYR A 1 390 ? 5.405 0.019 -2.553 1.00 93.00 390 TYR A O 1
ATOM 3090 N N . ARG A 1 391 ? 3.951 -1.701 -2.414 1.00 91.19 391 ARG A N 1
ATOM 3091 C CA . ARG A 1 391 ? 2.853 -0.892 -1.865 1.00 91.19 391 ARG A CA 1
ATOM 3092 C C . ARG A 1 391 ? 3.318 -0.133 -0.616 1.00 91.19 391 ARG A C 1
ATOM 3094 O O . ARG A 1 391 ? 3.993 -0.700 0.240 1.00 91.19 391 ARG A O 1
ATOM 3101 N N . GLY A 1 392 ? 2.960 1.142 -0.544 1.00 92.62 392 GLY A N 1
ATOM 3102 C CA . GLY A 1 392 ? 3.078 1.983 0.643 1.00 92.62 392 GLY A CA 1
ATOM 3103 C C . GLY A 1 392 ? 1.714 2.225 1.292 1.00 92.62 392 GLY A C 1
ATOM 3104 O O . GLY A 1 392 ? 0.744 1.528 0.991 1.00 92.62 392 GLY A O 1
ATOM 3105 N N . LEU A 1 393 ? 1.645 3.240 2.152 1.00 92.88 393 LEU A N 1
ATOM 3106 C CA . LEU A 1 393 ? 0.428 3.671 2.837 1.00 92.88 393 LEU A CA 1
ATOM 3107 C C . LEU A 1 393 ? -0.641 4.234 1.874 1.00 92.88 393 LEU A C 1
ATOM 3109 O O . LEU A 1 393 ? -1.795 3.836 1.964 1.00 92.88 393 LEU A O 1
ATOM 3113 N N . ASP A 1 394 ? -0.265 5.104 0.929 1.00 88.44 394 ASP A N 1
ATOM 3114 C CA . ASP A 1 394 ? -1.083 5.558 -0.218 1.00 88.44 394 ASP A CA 1
ATOM 3115 C C . ASP A 1 394 ? -0.178 5.680 -1.442 1.00 88.44 394 ASP A C 1
ATOM 3117 O O . ASP A 1 394 ? 0.177 6.769 -1.862 1.00 88.44 394 ASP A O 1
ATOM 3121 N N . GLY A 1 395 ? 0.251 4.562 -2.019 1.00 88.00 395 GLY A N 1
ATOM 3122 C CA . GLY A 1 395 ? 1.125 4.581 -3.190 1.00 88.00 395 GLY A CA 1
ATOM 3123 C C . GLY A 1 395 ? 2.175 3.497 -3.107 1.00 88.00 395 GLY A C 1
ATOM 3124 O O . GLY A 1 395 ? 1.845 2.334 -2.875 1.00 88.00 395 GLY A O 1
ATOM 3125 N N . TYR A 1 396 ? 3.432 3.880 -3.313 1.00 91.56 396 TYR A N 1
ATOM 3126 C CA . TYR A 1 396 ? 4.553 2.952 -3.331 1.00 91.56 396 TYR A CA 1
ATOM 3127 C C . TYR A 1 396 ? 5.736 3.480 -2.524 1.00 91.56 396 TYR A C 1
ATOM 3129 O O . TYR A 1 396 ? 5.917 4.689 -2.390 1.00 91.56 396 TYR A O 1
ATOM 3137 N N . VAL A 1 397 ? 6.532 2.556 -2.001 1.00 94.12 397 VAL A N 1
ATOM 3138 C CA . VAL A 1 397 ? 7.828 2.803 -1.367 1.00 94.12 397 VAL A CA 1
ATOM 3139 C C . VAL A 1 397 ? 8.924 2.133 -2.188 1.00 94.12 397 VAL A C 1
ATOM 3141 O O . VAL A 1 397 ? 8.691 1.101 -2.828 1.00 94.12 397 VAL A O 1
ATOM 3144 N N . PHE A 1 398 ? 10.118 2.721 -2.186 1.00 95.44 398 PHE A N 1
ATOM 3145 C CA . PHE A 1 398 ? 11.294 2.125 -2.808 1.00 95.44 398 PHE A CA 1
ATOM 3146 C C . PHE A 1 398 ? 11.625 0.817 -2.092 1.00 95.44 398 PHE A C 1
ATOM 3148 O O . PHE A 1 398 ? 11.824 0.814 -0.882 1.00 95.44 398 PHE A O 1
ATOM 3155 N N . LEU A 1 399 ? 11.648 -0.298 -2.814 1.00 95.00 399 LEU A N 1
ATOM 3156 C CA . LEU A 1 399 ? 12.035 -1.591 -2.257 1.00 95.00 399 LEU A CA 1
ATOM 3157 C C . LEU A 1 399 ? 13.529 -1.822 -2.487 1.00 95.00 399 LEU A C 1
ATOM 3159 O O . LEU A 1 399 ? 14.264 -2.195 -1.573 1.00 95.00 399 LEU A O 1
ATOM 3163 N N . GLU A 1 400 ? 13.986 -1.588 -3.716 1.00 95.00 400 GLU A N 1
ATOM 3164 C CA . GLU A 1 400 ? 15.359 -1.871 -4.114 1.00 95.00 400 GLU A CA 1
ATOM 3165 C C . GLU A 1 400 ? 15.745 -1.165 -5.416 1.00 95.00 400 GLU A C 1
ATOM 3167 O O . GLU A 1 400 ? 14.918 -0.999 -6.305 1.00 95.00 400 GLU A O 1
ATOM 3172 N N . GLY A 1 401 ? 17.020 -0.821 -5.577 1.00 94.75 401 GLY A N 1
ATOM 3173 C CA . GLY A 1 401 ? 17.590 -0.339 -6.828 1.00 94.75 401 GLY A CA 1
ATOM 3174 C C . GLY A 1 401 ? 18.869 -1.081 -7.197 1.00 94.75 401 GLY A C 1
ATOM 3175 O O . GLY A 1 401 ? 19.683 -1.405 -6.330 1.00 94.75 401 GLY A O 1
ATOM 3176 N N . VAL A 1 402 ? 19.063 -1.323 -8.494 1.00 94.06 402 VAL A N 1
ATOM 3177 C CA . VAL A 1 402 ? 20.268 -1.951 -9.055 1.00 94.06 402 VAL A CA 1
ATOM 3178 C C . VAL A 1 402 ? 20.856 -1.071 -10.146 1.00 94.06 402 VAL A C 1
ATOM 3180 O O . VAL A 1 402 ? 20.177 -0.711 -11.111 1.00 94.06 402 VAL A O 1
ATOM 3183 N N . ILE A 1 403 ? 22.138 -0.744 -10.003 1.00 91.81 403 ILE A N 1
ATOM 3184 C CA . ILE A 1 403 ? 22.900 0.026 -10.984 1.00 91.81 403 ILE A CA 1
ATOM 3185 C C . ILE A 1 403 ? 23.439 -0.929 -12.044 1.00 91.81 403 ILE A C 1
ATOM 3187 O O . ILE A 1 403 ? 24.181 -1.861 -11.742 1.00 91.81 403 ILE A O 1
ATOM 3191 N N . VAL A 1 404 ? 23.084 -0.684 -13.302 1.00 89.56 404 VAL A N 1
ATOM 3192 C CA . VAL A 1 404 ? 23.466 -1.542 -14.433 1.00 89.56 404 VAL A CA 1
ATOM 3193 C C . VAL A 1 404 ? 24.732 -1.018 -15.118 1.00 89.56 404 VAL A C 1
ATOM 3195 O O . VAL A 1 404 ? 25.455 -1.784 -15.753 1.00 89.56 404 VAL A O 1
ATOM 3198 N N . ARG A 1 405 ? 25.029 0.284 -14.998 1.00 85.12 405 ARG A N 1
ATOM 3199 C CA . ARG A 1 405 ? 26.106 0.957 -15.744 1.00 85.12 405 ARG A CA 1
ATOM 3200 C C . ARG A 1 405 ? 26.896 1.966 -14.926 1.00 85.12 405 ARG A C 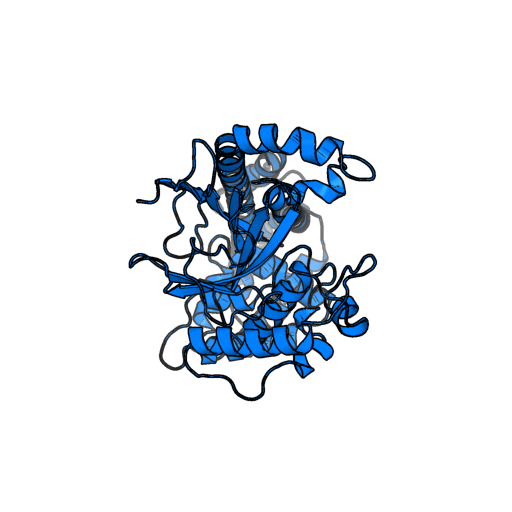1
ATOM 3202 O O . ARG A 1 405 ? 26.427 2.463 -13.914 1.00 85.12 405 ARG A O 1
ATOM 3209 N N . GLY A 1 406 ? 28.069 2.326 -15.446 1.00 86.06 406 GLY A N 1
ATOM 3210 C CA . GLY A 1 406 ? 28.980 3.283 -14.820 1.00 86.06 406 GLY A CA 1
ATOM 3211 C C . GLY A 1 406 ? 29.934 2.615 -13.833 1.00 86.06 406 GLY A C 1
ATOM 3212 O O . GLY A 1 406 ? 30.017 1.385 -13.771 1.00 86.06 406 GLY A O 1
ATOM 3213 N N . SER A 1 407 ? 30.666 3.425 -13.067 1.00 89.00 407 SER A N 1
ATOM 3214 C CA . SER A 1 407 ? 31.672 2.923 -12.121 1.00 89.00 407 SER A CA 1
ATOM 3215 C C . SER A 1 407 ? 31.075 2.062 -10.998 1.00 89.00 407 SER A C 1
ATOM 3217 O O . SER A 1 407 ? 31.758 1.188 -10.472 1.00 89.00 407 SER A O 1
ATOM 3219 N N . GLN A 1 408 ? 29.789 2.255 -10.683 1.00 90.94 408 GLN A N 1
ATOM 3220 C CA . GLN A 1 408 ? 29.038 1.515 -9.660 1.00 90.94 408 GLN A CA 1
ATOM 3221 C C . GLN A 1 408 ? 28.174 0.373 -10.239 1.00 90.94 408 GLN A C 1
ATOM 3223 O O . GLN A 1 408 ? 27.265 -0.122 -9.576 1.00 90.94 408 GLN A O 1
ATOM 3228 N N . ALA A 1 409 ? 28.408 -0.055 -11.487 1.00 90.06 409 ALA A N 1
ATOM 3229 C CA . ALA A 1 409 ? 27.649 -1.151 -12.094 1.00 90.06 409 ALA A CA 1
ATOM 3230 C C . ALA A 1 409 ? 27.779 -2.459 -11.287 1.00 90.06 409 ALA A C 1
ATOM 3232 O O . ALA A 1 409 ? 28.891 -2.963 -11.091 1.00 90.06 409 ALA A O 1
ATOM 3233 N N . GLY A 1 410 ? 26.634 -3.021 -10.890 1.00 88.81 410 GLY A N 1
ATOM 3234 C CA . GLY A 1 410 ? 26.505 -4.172 -9.992 1.00 88.81 410 GLY A CA 1
ATOM 3235 C C . GLY A 1 410 ? 26.092 -3.794 -8.567 1.00 88.81 410 GLY A C 1
ATOM 3236 O O . GLY A 1 410 ? 25.676 -4.666 -7.810 1.00 88.81 410 GLY A O 1
ATOM 3237 N N . THR A 1 411 ? 26.153 -2.513 -8.189 1.00 93.31 411 THR A N 1
ATOM 3238 C CA . THR A 1 411 ? 25.697 -2.070 -6.868 1.00 93.31 411 THR A CA 1
ATOM 3239 C C . THR A 1 411 ? 24.183 -2.207 -6.737 1.00 93.31 411 THR A C 1
ATOM 3241 O O . THR A 1 411 ? 23.415 -1.725 -7.574 1.00 93.31 411 THR A O 1
ATOM 3244 N N . ARG A 1 412 ? 23.770 -2.835 -5.637 1.00 94.31 412 ARG A N 1
ATOM 3245 C CA . ARG A 1 412 ? 22.390 -3.048 -5.213 1.00 94.31 412 ARG A CA 1
ATOM 3246 C C . ARG A 1 412 ? 22.164 -2.360 -3.871 1.00 94.31 412 ARG A C 1
ATOM 3248 O O . ARG A 1 412 ? 22.924 -2.579 -2.927 1.00 94.31 412 ARG A O 1
ATOM 3255 N N . ILE A 1 413 ? 21.115 -1.548 -3.786 1.00 95.69 413 ILE A N 1
ATOM 3256 C CA . ILE A 1 413 ? 20.666 -0.905 -2.546 1.00 95.69 413 ILE A CA 1
ATOM 3257 C C . ILE A 1 413 ? 19.227 -1.332 -2.294 1.00 95.69 413 ILE A C 1
ATOM 3259 O O . ILE A 1 413 ? 18.356 -1.093 -3.122 1.00 95.69 413 ILE A O 1
ATOM 3263 N N . GLN A 1 414 ? 18.995 -1.971 -1.156 1.00 95.50 414 GLN A N 1
ATOM 3264 C CA . GLN A 1 414 ? 17.691 -2.403 -0.673 1.00 95.50 414 GLN A CA 1
ATOM 3265 C C . GLN A 1 414 ? 17.283 -1.518 0.502 1.00 95.50 414 GLN A C 1
ATOM 3267 O O . GLN A 1 414 ? 18.077 -1.310 1.420 1.00 95.50 414 GLN A O 1
ATOM 3272 N N . ALA A 1 415 ? 16.040 -1.045 0.494 1.00 96.06 415 ALA A N 1
ATOM 3273 C CA . ALA A 1 415 ? 15.447 -0.365 1.637 1.00 96.06 415 ALA A CA 1
ATOM 3274 C C . ALA A 1 415 ? 14.725 -1.360 2.554 1.00 96.06 415 ALA A C 1
ATOM 3276 O O . ALA A 1 415 ? 14.285 -2.426 2.118 1.00 96.06 415 ALA A O 1
ATOM 3277 N N . ALA A 1 416 ? 14.573 -0.985 3.823 1.00 95.25 416 ALA A N 1
ATOM 3278 C CA . ALA A 1 416 ? 13.731 -1.722 4.752 1.00 95.25 416 ALA A CA 1
ATOM 3279 C C . ALA A 1 416 ? 12.244 -1.521 4.405 1.00 95.25 416 ALA A C 1
ATOM 3281 O O . ALA A 1 416 ? 11.794 -0.398 4.172 1.00 95.25 416 ALA A O 1
ATOM 3282 N N . VAL A 1 417 ? 11.488 -2.616 4.400 1.00 94.69 417 VAL A N 1
ATOM 3283 C CA . VAL A 1 417 ? 10.028 -2.691 4.265 1.00 94.69 417 VAL A CA 1
ATOM 3284 C C . VAL A 1 417 ? 9.537 -3.729 5.289 1.00 94.69 417 VAL A C 1
ATOM 3286 O O . VAL A 1 417 ? 9.408 -4.909 4.957 1.00 94.69 417 VAL A O 1
ATOM 3289 N N . PRO A 1 418 ? 9.313 -3.329 6.557 1.00 93.56 418 PRO A N 1
ATOM 3290 C CA . PRO A 1 418 ? 9.195 -4.261 7.687 1.00 93.56 418 PRO A CA 1
ATOM 3291 C C . PRO A 1 418 ? 8.061 -5.289 7.582 1.00 93.56 418 PRO A C 1
ATOM 3293 O O . PRO A 1 418 ? 8.208 -6.411 8.069 1.00 93.56 418 PRO A O 1
ATOM 3296 N N . TRP A 1 419 ? 6.957 -4.937 6.916 1.00 91.69 419 TRP A N 1
ATOM 3297 C CA . TRP A 1 419 ? 5.802 -5.824 6.715 1.00 91.69 419 TRP A CA 1
ATOM 3298 C C . TRP A 1 419 ? 5.986 -6.847 5.582 1.00 91.69 419 TRP A C 1
ATOM 3300 O O . TRP A 1 419 ? 5.142 -7.724 5.399 1.00 91.69 419 TRP A O 1
ATOM 3310 N N . LEU A 1 420 ? 7.064 -6.757 4.796 1.00 91.12 420 LEU A N 1
ATOM 3311 C CA . LEU A 1 420 ? 7.348 -7.697 3.713 1.00 91.12 420 LEU A CA 1
ATOM 3312 C C . LEU A 1 420 ? 8.400 -8.731 4.175 1.00 91.12 420 LEU A C 1
ATOM 3314 O O . LEU A 1 420 ? 9.511 -8.348 4.550 1.00 91.12 420 LEU A O 1
ATOM 3318 N N . PRO A 1 421 ? 8.100 -10.047 4.171 1.00 89.62 421 PRO A N 1
ATOM 3319 C CA . PRO A 1 421 ? 9.048 -11.066 4.631 1.00 89.62 421 PRO A CA 1
ATOM 3320 C C . PRO A 1 421 ? 10.383 -11.047 3.871 1.00 89.62 421 PRO A C 1
ATOM 3322 O O . PRO A 1 421 ? 10.395 -11.057 2.640 1.00 89.62 421 PRO A O 1
ATOM 3325 N N . GLY A 1 422 ? 11.502 -11.061 4.603 1.00 88.25 422 GLY A N 1
ATOM 3326 C CA . GLY A 1 422 ? 12.861 -11.021 4.044 1.00 88.25 422 GLY A CA 1
ATOM 3327 C C . GLY A 1 422 ? 13.353 -9.618 3.663 1.00 88.25 422 GLY A C 1
ATOM 3328 O O . GLY A 1 422 ? 14.413 -9.481 3.052 1.00 88.25 422 GLY A O 1
ATOM 3329 N N . ARG A 1 423 ? 12.588 -8.569 3.988 1.00 91.81 423 ARG A N 1
ATOM 3330 C CA . ARG A 1 423 ? 12.880 -7.169 3.639 1.00 91.81 423 ARG A CA 1
ATOM 3331 C C . ARG A 1 423 ? 12.901 -6.248 4.867 1.00 91.81 423 ARG A C 1
ATOM 3333 O O . ARG A 1 423 ? 12.783 -5.039 4.728 1.00 91.81 423 ARG A O 1
ATOM 3340 N N . GLN A 1 424 ? 13.075 -6.799 6.069 1.00 92.81 424 GLN A N 1
ATOM 3341 C CA . GLN A 1 424 ? 13.075 -6.051 7.336 1.00 92.81 424 GLN A CA 1
ATOM 3342 C C . GLN A 1 424 ? 14.267 -5.096 7.476 1.00 92.81 424 GLN A C 1
ATOM 3344 O O . GLN A 1 424 ? 14.167 -4.095 8.179 1.00 92.81 424 GLN A O 1
ATOM 3349 N N . GLU A 1 425 ? 15.376 -5.385 6.797 1.00 92.31 425 GLU A N 1
ATOM 3350 C CA . GLU A 1 425 ? 16.615 -4.622 6.907 1.00 92.31 425 GLU A CA 1
ATOM 3351 C C . GLU A 1 425 ? 16.995 -3.971 5.574 1.00 92.31 425 GLU A C 1
ATOM 3353 O O . GLU A 1 425 ? 16.843 -4.554 4.491 1.00 92.31 425 GLU A O 1
ATOM 3358 N N . ALA A 1 426 ? 17.525 -2.751 5.668 1.00 93.50 426 ALA A N 1
ATOM 3359 C CA . ALA A 1 426 ? 18.172 -2.090 4.549 1.00 93.50 426 ALA A CA 1
ATOM 3360 C C . ALA A 1 426 ? 19.556 -2.707 4.333 1.00 93.50 426 ALA A C 1
ATOM 3362 O O . ALA A 1 426 ? 20.301 -2.940 5.285 1.00 93.50 426 ALA A O 1
ATOM 3363 N N . THR A 1 427 ? 19.922 -2.957 3.079 1.00 93.25 427 THR A N 1
ATOM 3364 C CA . THR A 1 427 ? 21.225 -3.540 2.751 1.00 93.25 427 THR A CA 1
ATOM 3365 C C . THR A 1 427 ? 21.839 -2.863 1.539 1.00 93.25 427 THR A C 1
ATOM 3367 O O . THR A 1 427 ? 21.151 -2.392 0.632 1.00 93.25 427 THR A O 1
ATOM 3370 N N . ARG A 1 428 ? 23.170 -2.836 1.510 1.00 93.81 428 ARG A N 1
ATOM 3371 C CA . ARG A 1 428 ? 23.950 -2.460 0.335 1.00 93.81 428 ARG A CA 1
ATOM 3372 C C . ARG A 1 428 ? 24.876 -3.612 -0.007 1.00 93.81 428 ARG A C 1
ATOM 3374 O O . ARG A 1 428 ? 25.625 -4.079 0.845 1.00 93.81 428 ARG A O 1
ATOM 3381 N N . SER A 1 429 ? 24.819 -4.069 -1.249 1.00 91.50 429 SER A N 1
ATOM 3382 C CA . SER A 1 429 ? 25.613 -5.195 -1.740 1.00 91.50 429 SER A CA 1
ATOM 3383 C C . SER A 1 429 ? 26.095 -4.937 -3.165 1.00 91.50 429 SER A C 1
ATOM 3385 O O . SER A 1 429 ? 25.615 -4.027 -3.843 1.00 91.50 429 SER A O 1
ATOM 3387 N N . ASN A 1 430 ? 27.063 -5.730 -3.614 1.00 88.75 430 ASN A N 1
ATOM 3388 C CA . ASN A 1 430 ? 27.417 -5.827 -5.023 1.00 88.75 430 ASN A CA 1
ATOM 3389 C C . ASN A 1 430 ? 26.952 -7.189 -5.527 1.00 88.75 430 ASN A C 1
ATOM 3391 O O . ASN A 1 430 ? 27.154 -8.197 -4.856 1.00 88.75 430 ASN A O 1
ATOM 3395 N N . LEU A 1 431 ? 26.307 -7.200 -6.685 1.00 81.25 431 LEU A N 1
ATOM 3396 C CA . LEU A 1 431 ? 25.948 -8.424 -7.378 1.00 81.25 431 LEU A CA 1
ATOM 3397 C C . LEU A 1 431 ? 27.207 -9.005 -8.023 1.00 81.25 431 LEU A C 1
ATOM 3399 O O . LEU A 1 431 ? 27.921 -8.288 -8.733 1.00 81.25 431 LEU A O 1
ATOM 3403 N N . ASP A 1 432 ? 27.472 -10.285 -7.761 1.00 69.94 432 ASP A N 1
ATOM 3404 C CA . ASP A 1 432 ? 28.520 -11.026 -8.459 1.00 69.94 432 ASP A CA 1
ATOM 3405 C C . ASP A 1 432 ? 28.207 -11.013 -9.964 1.00 69.94 432 ASP A C 1
ATOM 3407 O O . ASP A 1 432 ? 27.074 -11.288 -10.369 1.00 69.94 432 ASP A O 1
ATOM 3411 N N . ARG A 1 433 ? 29.190 -10.596 -10.770 1.00 53.28 433 ARG A N 1
ATOM 3412 C CA . ARG A 1 433 ? 29.052 -10.425 -12.225 1.00 53.28 433 ARG A CA 1
ATOM 3413 C C . ARG A 1 433 ? 29.062 -11.740 -12.984 1.00 53.28 433 ARG A C 1
ATOM 3415 O O . ARG A 1 433 ? 29.899 -12.605 -12.640 1.00 53.28 433 ARG A O 1
#

Foldseek 3Di:
DVVLCQQLVLLVPDDLVNLDLVSNPPCQFQLSVLSVQLVVCVVVVPPVSVVLSSLLNVLLSLVSVLLVVQVVQLVQLLVLLVVQQVLCVVLVVVLQVVQCPPDVGDDCVPCLLLGRSSQQVVQSVQLVVLSVVVSCNRGPGDPVQVVLSPDDAPDPLLSSAGSVQRVLLVLLLVLADPLANVLSSCLCRDRQSVLLVNLLSVQCVVVVCSVLLSLLLNLLCVLVVPHRRQNQLSSQLRAQQQFAPQAAPDGNLLVDVLLVVLQDPDFDPQPLRRLLVVLCSLLVQQLPADADDDDRYLVSCSVNSHDFQRSSRSSSSSNCSSSSHDAKKWKWWNFSRDIGIWIKGFNDFADVDTWMWTDRSNDPDSDTDTPPRPCDPDPVVTTAKMWIWDDHSRGTGTAKMAGCDDPSHQWIWGRADCSTHPRNDTDIDGHDD